Protein AF-0000000084684008 (afdb_homodimer)

Secondary structure (DSSP, 8-state):
-EEEEEE--B----TTT-----HHHHHHHHHHHHHHHHHTT-SEEEE---SSTTB--S-HHHHHHHHHTT-SSPEEEES-EETTTS-HHHHHHHHHHHHHHTTT-BEEEEE----TTHHHHTT--GGGHHHHHHHHHHHHHHHHH-SSEEE--SSS--EEEE--SSPPGGG-PPEEEEEESS-HHHHHHHHHHT-EEEE--SSS-HHHHHHHHHHHHHHHHHTTSS-GGGS-EEEEEEEEE-SSHHHHHHHHHHHHHT-TTTTTSS-HHHHHHHSS-EEE-HHHHHHHHHHHHHHH-S-SEEEEE-S-TT--HHHHHHHHHHIIIIIHHHHHHHHHTT--TTSPPPP-HHHHHHHHHHHH-/-EEEEEE--B----TTT-----HHHHHHHHHHHHHHHHHTT-SEEEE---SSTTB--S-HHHHHHHHHTT-SSPEEEES-EETTTS-HHHHHHHHHHHHHHTTT-BEEEEE----TTHHHHTT--GGGHHHHHHHHHHHHHHHHH-SSEEE--SSS--EEEE--SSPPGGG-PPEEEEEESS-HHHHHHHHHHT-EEEE--SSS-HHHHHHHHHHHHHHHHHTTSS-GGGS-EEEEEEEEE-SSHHHHHHHHHHHHHT-TTTTTSS-HHHHHHHSS-EEE-HHHHHHHHHHHHHHH-S-SEEEEE-S-TT--HHHHHHHHHHIIIIIHHHHHHHHHTT--TTSPPPP-HHHHHHHHHHHH-

InterPro domains:
  IPR011251 Luciferase-like domain [PF00296] (1-294)
  IPR023934 Luciferase-like monooxygenase, FMN-dependent, putative [TIGR04036] (1-354)
  IPR036661 Luciferase-like domain superfamily [G3DSA:3.20.20.30] (1-342)
  IPR036661 Luciferase-like domain superfamily [SSF51679] (1-333)
  IPR050766 Bacterial Luciferase Oxidoreductase [PTHR30137] (1-335)

Solvent-accessible surface area (backbone atoms only — not comparable to full-atom values): 36711 Å² total; per-residue (Å²): 108,39,41,29,38,38,40,65,45,66,61,42,50,19,72,89,77,65,51,57,66,51,70,62,56,48,55,54,42,53,52,50,49,46,54,48,37,44,74,37,67,35,40,34,37,21,41,12,56,34,74,38,75,59,24,45,28,46,36,51,54,28,56,48,18,23,47,36,62,72,52,89,75,46,28,41,38,31,57,27,42,44,44,46,65,48,57,38,69,55,53,44,17,38,51,18,47,41,20,52,73,40,72,38,40,35,39,40,17,36,23,61,72,82,62,66,72,58,25,43,57,58,64,37,57,67,94,41,36,68,61,35,37,54,54,34,46,56,49,31,54,44,51,48,73,38,70,66,37,70,46,80,69,89,87,53,61,46,34,74,74,38,34,60,17,34,61,27,55,96,71,43,55,65,54,49,29,33,46,40,85,79,51,62,68,52,35,47,51,19,13,68,73,58,40,24,36,27,34,54,49,51,80,49,38,67,68,57,52,24,53,53,49,52,50,25,19,53,43,18,27,71,64,67,72,45,54,47,67,48,44,48,33,30,38,35,30,29,54,44,64,27,84,51,36,68,57,18,42,62,65,44,44,60,30,50,54,64,13,89,89,48,37,80,58,73,51,72,70,57,43,36,70,47,20,53,36,36,66,16,22,54,67,55,46,42,52,53,59,58,50,46,40,78,57,60,40,83,59,17,35,41,31,32,39,59,72,56,46,24,57,53,64,70,58,36,54,51,43,45,49,47,40,33,70,63,25,46,61,53,48,57,53,56,62,55,57,86,51,59,84,72,44,61,70,56,86,42,53,68,59,50,48,54,54,53,57,58,67,78,100,110,39,41,28,38,38,42,63,47,66,61,43,50,18,73,91,78,64,52,57,66,51,68,62,57,49,54,54,42,53,52,51,49,46,52,47,37,44,75,36,68,34,39,34,36,19,43,12,56,34,75,38,75,57,23,47,28,45,36,52,54,28,55,48,19,24,47,34,61,71,51,91,74,45,29,40,38,32,57,25,42,45,45,46,64,48,57,38,69,54,52,45,17,38,52,19,48,42,20,51,72,38,72,39,39,36,38,40,18,35,23,60,73,83,62,68,71,58,25,43,57,58,63,38,58,67,94,40,37,67,61,36,36,53,54,34,48,56,49,31,54,43,51,49,73,38,69,66,38,71,46,79,68,89,89,55,61,47,35,74,72,38,36,60,18,33,61,27,55,96,72,42,55,66,53,49,29,34,45,43,85,80,52,61,68,51,36,47,50,16,14,66,73,58,38,24,37,29,34,55,48,52,81,50,37,65,68,58,52,24,52,53,49,51,51,25,19,52,42,17,27,71,63,65,71,46,54,48,68,47,44,49,33,30,36,35,29,29,54,45,65,28,86,50,36,68,55,19,42,63,65,44,43,60,29,51,53,62,13,90,89,49,37,83,58,70,50,71,69,56,43,37,71,47,20,52,36,37,65,16,20,53,67,55,45,43,55,54,59,58,50,48,40,76,58,61,42,83,58,16,34,43,32,33,41,59,74,58,45,23,57,52,64,69,58,37,53,51,43,45,49,47,40,31,71,64,27,46,60,52,46,56,54,56,63,55,56,87,51,59,86,73,45,60,70,55,87,44,52,67,58,49,48,54,53,51,56,57,69,77,101

Sequence (722 aa):
MQFGIFTVGDVTPDPTTGRTPTERERIKAMVAIALKAEEVGLDVFATGEHHNPPFVPSSPTTMLGHIAARTENLILSTSTTLITTNDPVKIAEDYAMLQHLADGRVDLMMGRGNTGPVYPWFGQDIREGINLAIENYALLRRLWREDVVDWEGKFRTPLQGFTSTPRPMDGVPPFVWHGSIRSPEIAEQAAYYGDGFFHNHIFWPADHTKRMVEFYRKRFAHYGHGTPEQAIVGLGGQVFMRRNSQDAVREFRPYFDNAPVYGHGPSLEDFTEQTPLTVGSPQQVIERTLSFRDYAGDYQRQLFLMDHAGLPLKTVLEQLDMLGEEVVPVLRKEFANGRPANVPEAPTHASLKAAQEVTTVMQFGIFTVGDVTPDPTTGRTPTERERIKAMVAIALKAEEVGLDVFATGEHHNPPFVPSSPTTMLGHIAARTENLILSTSTTLITTNDPVKIAEDYAMLQHLADGRVDLMMGRGNTGPVYPWFGQDIREGINLAIENYALLRRLWREDVVDWEGKFRTPLQGFTSTPRPMDGVPPFVWHGSIRSPEIAEQAAYYGDGFFHNHIFWPADHTKRMVEFYRKRFAHYGHGTPEQAIVGLGGQVFMRRNSQDAVREFRPYFDNAPVYGHGPSLEDFTEQTPLTVGSPQQVIERTLSFRDYAGDYQRQLFLMDHAGLPLKTVLEQLDMLGEEVVPVLRKEFANGRPANVPEAPTHASLKAAQEVTTV

Organism: Streptomyces collinus (strain DSM 40733 / Tue 365) (NCBI:txid1214242)

Radius of gyration: 26.86 Å; Cα contacts (8 Å, |Δi|>4): 1524; chains: 2; bounding box: 64×77×62 Å

pLDDT: mean 96.57, std 5.01, range [54.78, 98.94]

Structure (mmCIF, N/CA/C/O backbone):
data_AF-0000000084684008-model_v1
#
loop_
_entity.id
_entity.type
_entity.pdbx_description
1 polymer Oxidoreductase
#
loop_
_atom_site.group_PDB
_atom_site.id
_atom_site.type_symbol
_atom_site.label_atom_id
_atom_site.label_alt_id
_atom_site.label_comp_id
_atom_site.label_asym_id
_atom_site.label_entity_id
_atom_site.label_seq_id
_atom_site.pdbx_PDB_ins_code
_atom_site.Cartn_x
_atom_site.Cartn_y
_atom_site.Cartn_z
_atom_site.occupancy
_atom_site.B_iso_or_equiv
_atom_site.auth_seq_id
_atom_site.auth_comp_id
_atom_site.auth_asym_id
_atom_site.auth_atom_id
_atom_site.pdbx_PDB_model_num
ATOM 1 N N . MET A 1 1 ? -9.695 -20.344 -18.406 1 95.81 1 MET A N 1
ATOM 2 C CA . MET A 1 1 ? -8.289 -20.312 -18 1 95.81 1 MET A CA 1
ATOM 3 C C . MET A 1 1 ? -7.77 -18.891 -17.953 1 95.81 1 MET A C 1
ATOM 5 O O . MET A 1 1 ? -8.094 -18.078 -18.828 1 95.81 1 MET A O 1
ATOM 9 N N . GLN A 1 2 ? -7.035 -18.547 -16.875 1 98.69 2 GLN A N 1
ATOM 10 C CA . GLN A 1 2 ? -6.309 -17.297 -16.75 1 98.69 2 GLN A CA 1
ATOM 11 C C . GLN A 1 2 ? -4.828 -17.469 -17.047 1 98.69 2 GLN A C 1
ATOM 13 O O . GLN A 1 2 ? -4.223 -18.469 -16.641 1 98.69 2 GLN A O 1
ATOM 18 N N . PHE A 1 3 ? -4.324 -16.578 -17.797 1 98.88 3 PHE A N 1
ATOM 19 C CA . PHE A 1 3 ? -2.9 -16.547 -18.109 1 98.88 3 PHE A CA 1
ATOM 20 C C . PHE A 1 3 ? -2.266 -15.25 -17.625 1 98.88 3 PHE A C 1
ATOM 22 O O . PHE A 1 3 ? -2.852 -14.18 -17.781 1 98.88 3 PHE A O 1
ATOM 29 N N . GLY A 1 4 ? -1.14 -15.359 -17.016 1 98.81 4 GLY A N 1
ATOM 30 C CA . GLY A 1 4 ? -0.506 -14.156 -16.5 1 98.81 4 GLY A CA 1
ATOM 31 C C . GLY A 1 4 ? 0.977 -14.328 -16.234 1 98.81 4 GLY A C 1
ATOM 32 O O . GLY A 1 4 ? 1.592 -15.281 -16.719 1 98.81 4 GLY A O 1
ATOM 33 N N . ILE A 1 5 ? 1.54 -13.352 -15.586 1 98.69 5 ILE A N 1
ATOM 34 C CA . ILE A 1 5 ? 2.959 -13.328 -15.25 1 98.69 5 ILE A CA 1
ATOM 35 C C . ILE A 1 5 ? 3.137 -13.031 -13.766 1 98.69 5 ILE A C 1
ATOM 37 O O . ILE A 1 5 ? 2.311 -12.344 -13.156 1 98.69 5 ILE A O 1
ATOM 41 N N . PHE A 1 6 ? 4.176 -13.602 -13.18 1 98.19 6 PHE A N 1
ATOM 42 C CA . PHE A 1 6 ? 4.562 -13.234 -11.82 1 98.19 6 PHE A CA 1
ATOM 43 C C . PHE A 1 6 ? 6.039 -12.867 -11.758 1 98.19 6 PHE A C 1
ATOM 45 O O . PHE A 1 6 ? 6.824 -13.273 -12.617 1 98.19 6 PHE A O 1
ATOM 52 N N . THR A 1 7 ? 6.371 -12.016 -10.867 1 97.69 7 THR A N 1
ATOM 53 C CA . THR A 1 7 ? 7.746 -11.586 -10.617 1 97.69 7 THR A CA 1
ATOM 54 C C . THR A 1 7 ? 8.133 -11.836 -9.164 1 97.69 7 THR A C 1
ATOM 56 O O . THR A 1 7 ? 7.289 -11.789 -8.273 1 97.69 7 THR A O 1
ATOM 59 N N . VAL A 1 8 ? 9.422 -12.086 -8.961 1 94.62 8 VAL A N 1
ATOM 60 C CA . VAL A 1 8 ? 9.945 -12.227 -7.609 1 94.62 8 VAL A CA 1
ATOM 61 C C . VAL A 1 8 ? 10.586 -10.914 -7.164 1 94.62 8 VAL A C 1
ATOM 63 O O . VAL A 1 8 ? 10.805 -10.695 -5.969 1 94.62 8 VAL A O 1
ATOM 66 N N . GLY A 1 9 ? 10.938 -10.078 -8.094 1 96.5 9 GLY A N 1
ATOM 67 C CA . GLY A 1 9 ? 11.383 -8.727 -7.816 1 96.5 9 GLY A CA 1
ATOM 68 C C . GLY A 1 9 ? 12.844 -8.648 -7.426 1 96.5 9 GLY A C 1
ATOM 69 O O . GLY A 1 9 ? 13.25 -7.766 -6.664 1 96.5 9 GLY A O 1
ATOM 70 N N . ASP A 1 10 ? 13.727 -9.539 -7.957 1 96 10 ASP A N 1
ATOM 71 C CA . ASP A 1 10 ? 15.148 -9.578 -7.625 1 96 10 ASP A CA 1
ATOM 72 C C . ASP A 1 10 ? 15.922 -8.523 -8.414 1 96 10 ASP A C 1
ATOM 74 O O . ASP A 1 10 ? 15.602 -8.25 -9.57 1 96 10 ASP A O 1
ATOM 78 N N . VAL A 1 11 ? 16.875 -7.98 -7.805 1 97.56 11 VAL A N 1
ATOM 79 C CA . VAL A 1 11 ? 17.906 -7.188 -8.461 1 97.56 11 VAL A CA 1
ATOM 80 C C . VAL A 1 11 ? 19.109 -8.07 -8.766 1 97.56 11 VAL A C 1
ATOM 82 O O . VAL A 1 11 ? 19.891 -8.391 -7.859 1 97.56 11 VAL A O 1
ATOM 85 N N . THR A 1 12 ? 19.234 -8.445 -10.008 1 96.94 12 THR A N 1
ATOM 86 C CA . THR A 1 12 ? 20.266 -9.383 -10.438 1 96.94 12 THR A CA 1
ATOM 87 C C . THR A 1 12 ? 21.109 -8.781 -11.555 1 96.94 12 THR A C 1
ATOM 89 O O . THR A 1 12 ? 20.578 -8.188 -12.5 1 96.94 12 THR A O 1
ATOM 92 N N . PRO A 1 13 ? 22.422 -8.914 -11.477 1 97.12 13 PRO A N 1
ATOM 93 C CA . PRO A 1 13 ? 23.266 -8.43 -12.555 1 97.12 13 PRO A CA 1
ATOM 94 C C . PRO A 1 13 ? 23.031 -9.164 -13.875 1 97.12 13 PRO A C 1
ATOM 96 O O . PRO A 1 13 ? 22.781 -10.375 -13.883 1 97.12 13 PRO A O 1
ATOM 99 N N . ASP A 1 14 ? 23 -8.406 -14.945 1 97.62 14 ASP A N 1
ATOM 100 C CA . ASP A 1 14 ? 23.031 -9 -16.281 1 97.62 14 ASP A CA 1
ATOM 101 C C . ASP A 1 14 ? 24.375 -9.656 -16.562 1 97.62 14 ASP A C 1
ATOM 103 O O . ASP A 1 14 ? 25.391 -8.977 -16.672 1 97.62 14 ASP A O 1
ATOM 107 N N . PRO A 1 15 ? 24.406 -10.938 -16.719 1 95.81 15 PRO A N 1
ATOM 108 C CA . PRO A 1 15 ? 25.688 -11.625 -16.875 1 95.81 15 PRO A CA 1
ATOM 109 C C . PRO A 1 15 ? 26.359 -11.336 -18.203 1 95.81 15 PRO A C 1
ATOM 111 O O . PRO A 1 15 ? 27.547 -11.617 -18.391 1 95.81 15 PRO A O 1
ATOM 114 N N . THR A 1 16 ? 25.641 -10.812 -19.156 1 97 16 THR A N 1
ATOM 115 C CA . THR A 1 16 ? 26.188 -10.57 -20.484 1 97 16 THR A CA 1
ATOM 116 C C . THR A 1 16 ? 26.859 -9.195 -20.547 1 97 16 THR A C 1
ATOM 118 O O . THR A 1 16 ? 27.719 -8.953 -21.391 1 97 16 THR A O 1
ATOM 121 N N . THR A 1 17 ? 26.453 -8.305 -19.688 1 97.38 17 THR A N 1
ATOM 122 C CA . THR A 1 17 ? 26.984 -6.945 -19.734 1 97.38 17 THR A CA 1
ATOM 123 C C . THR A 1 17 ? 27.688 -6.598 -18.438 1 97.38 17 THR A C 1
ATOM 125 O O . THR A 1 17 ? 28.453 -5.637 -18.375 1 97.38 17 THR A O 1
ATOM 128 N N . GLY A 1 18 ? 27.297 -7.293 -17.344 1 96.81 18 GLY A N 1
ATOM 129 C CA . GLY A 1 18 ? 27.828 -6.988 -16.031 1 96.81 18 GLY A CA 1
ATOM 130 C C . GLY A 1 18 ? 27.062 -5.898 -15.305 1 96.81 18 GLY A C 1
ATOM 131 O O . GLY A 1 18 ? 27.312 -5.621 -14.133 1 96.81 18 GLY A O 1
ATOM 132 N N . ARG A 1 19 ? 26.125 -5.352 -15.93 1 97.19 19 ARG A N 1
ATOM 133 C CA . ARG A 1 19 ? 25.375 -4.246 -15.344 1 97.19 19 ARG A CA 1
ATOM 134 C C . ARG A 1 19 ? 24.312 -4.758 -14.383 1 97.19 19 ARG A C 1
ATOM 136 O O . ARG A 1 19 ? 23.625 -5.73 -14.672 1 97.19 19 ARG A O 1
ATOM 143 N N . THR A 1 20 ? 24.219 -4.16 -13.219 1 97.69 20 THR A N 1
ATOM 144 C CA . THR A 1 20 ? 23.141 -4.402 -12.266 1 97.69 20 THR A CA 1
ATOM 145 C C . THR A 1 20 ? 22.156 -3.238 -12.266 1 97.69 20 THR A C 1
ATOM 147 O O . THR A 1 20 ? 22.547 -2.08 -12.117 1 97.69 20 THR A O 1
ATOM 150 N N . PRO A 1 21 ? 20.938 -3.486 -12.469 1 97.94 21 PRO A N 1
ATOM 151 C CA . PRO A 1 21 ? 19.984 -2.373 -12.375 1 97.94 21 PRO A CA 1
ATOM 152 C C . PRO A 1 21 ? 19.906 -1.793 -10.969 1 97.94 21 PRO A C 1
ATOM 154 O O . PRO A 1 21 ? 20.141 -2.502 -9.984 1 97.94 21 PRO A O 1
ATOM 157 N N . THR A 1 22 ? 19.578 -0.515 -10.852 1 98.19 22 THR A N 1
ATOM 158 C CA . THR A 1 22 ? 19.266 0.081 -9.555 1 98.19 22 THR A CA 1
ATOM 159 C C . THR A 1 22 ? 17.922 -0.416 -9.047 1 98.19 22 THR A C 1
ATOM 161 O O . THR A 1 22 ? 17.125 -0.972 -9.805 1 98.19 22 THR A O 1
ATOM 164 N N . GLU A 1 23 ? 17.703 -0.271 -7.773 1 98.5 23 GLU A N 1
ATOM 165 C CA . GLU A 1 23 ? 16.391 -0.601 -7.223 1 98.5 23 GLU A CA 1
ATOM 166 C C . GLU A 1 23 ? 15.281 0.178 -7.926 1 98.5 23 GLU A C 1
ATOM 168 O O . GLU A 1 23 ? 14.219 -0.371 -8.219 1 98.5 23 GLU A O 1
ATOM 173 N N . ARG A 1 24 ? 15.547 1.442 -8.188 1 98.56 24 ARG A N 1
ATOM 174 C CA . ARG A 1 24 ? 14.578 2.283 -8.875 1 98.56 24 ARG A CA 1
ATOM 175 C C . ARG A 1 24 ? 14.25 1.719 -10.258 1 98.56 24 ARG A C 1
ATOM 177 O O . ARG A 1 24 ? 13.078 1.598 -10.625 1 98.56 24 ARG A O 1
ATOM 184 N N . GLU A 1 25 ? 15.312 1.415 -11.023 1 98.62 25 GLU A N 1
ATOM 185 C CA . GLU A 1 25 ? 15.109 0.833 -12.352 1 98.62 25 GLU A CA 1
ATOM 186 C C . GLU A 1 25 ? 14.289 -0.448 -12.273 1 98.62 25 GLU A C 1
ATOM 188 O O . GLU A 1 25 ? 13.414 -0.685 -13.117 1 98.62 25 GLU A O 1
ATOM 193 N N . ARG A 1 26 ? 14.555 -1.271 -11.258 1 98.75 26 ARG A N 1
ATOM 194 C CA . ARG A 1 26 ? 13.859 -2.543 -11.117 1 98.75 26 ARG A CA 1
ATOM 195 C C . ARG A 1 26 ? 12.391 -2.328 -10.781 1 98.75 26 ARG A C 1
ATOM 197 O O . ARG A 1 26 ? 11.508 -2.982 -11.344 1 98.75 26 ARG A O 1
ATOM 204 N N . ILE A 1 27 ? 12.109 -1.406 -9.867 1 98.88 27 ILE A N 1
ATOM 205 C CA . ILE A 1 27 ? 10.742 -1.094 -9.477 1 98.88 27 ILE A CA 1
ATOM 206 C C . ILE A 1 27 ? 9.953 -0.589 -10.68 1 98.88 27 ILE A C 1
ATOM 208 O O . ILE A 1 27 ? 8.844 -1.058 -10.953 1 98.88 27 ILE A O 1
ATOM 212 N N . LYS A 1 28 ? 10.531 0.32 -11.438 1 98.81 28 LYS A N 1
ATOM 213 C CA . LYS A 1 28 ? 9.875 0.858 -12.625 1 98.81 28 LYS A CA 1
ATOM 214 C C . LYS A 1 28 ? 9.688 -0.223 -13.688 1 98.81 28 LYS A C 1
ATOM 216 O O . LYS A 1 28 ? 8.695 -0.217 -14.414 1 98.81 28 LYS A O 1
ATOM 221 N N . ALA A 1 29 ? 10.625 -1.104 -13.773 1 98.88 29 ALA A N 1
ATOM 222 C CA . ALA A 1 29 ? 10.516 -2.223 -14.711 1 98.88 29 ALA A CA 1
ATOM 223 C C . ALA A 1 29 ? 9.336 -3.117 -14.359 1 98.88 29 ALA A C 1
ATOM 225 O O . ALA A 1 29 ? 8.609 -3.57 -15.242 1 98.88 29 ALA A O 1
ATOM 226 N N . MET A 1 30 ? 9.148 -3.389 -13.094 1 98.88 30 MET A N 1
ATOM 227 C CA . MET A 1 30 ? 8.023 -4.223 -12.664 1 98.88 30 MET A CA 1
ATOM 228 C C . MET A 1 30 ? 6.695 -3.582 -13.047 1 98.88 30 MET A C 1
ATOM 230 O O . MET A 1 30 ? 5.773 -4.273 -13.492 1 98.88 30 MET A O 1
ATOM 234 N N . VAL A 1 31 ? 6.594 -2.275 -12.891 1 98.94 31 VAL A N 1
ATOM 235 C CA . VAL A 1 31 ? 5.391 -1.559 -13.297 1 98.94 31 VAL A CA 1
ATOM 236 C C . VAL A 1 31 ? 5.195 -1.691 -14.805 1 98.94 31 VAL A C 1
ATOM 238 O O . VAL A 1 31 ? 4.098 -2.004 -15.273 1 98.94 31 VAL A O 1
ATOM 241 N N . ALA A 1 32 ? 6.258 -1.492 -15.562 1 98.94 32 ALA A N 1
ATOM 242 C CA . ALA A 1 32 ? 6.195 -1.595 -17.016 1 98.94 32 ALA A CA 1
ATOM 243 C C . ALA A 1 32 ? 5.75 -2.986 -17.453 1 98.94 32 ALA A C 1
ATOM 245 O O . ALA A 1 32 ? 4.98 -3.129 -18.406 1 98.94 32 ALA A O 1
ATOM 246 N N . ILE A 1 33 ? 6.215 -3.963 -16.766 1 98.94 33 ILE A N 1
ATOM 247 C CA . ILE A 1 33 ? 5.883 -5.352 -17.062 1 98.94 33 ILE A CA 1
ATOM 248 C C . ILE A 1 33 ? 4.395 -5.586 -16.828 1 98.94 33 ILE A C 1
ATOM 250 O O . ILE A 1 33 ? 3.723 -6.211 -17.656 1 98.94 33 ILE A O 1
ATOM 254 N N . ALA A 1 34 ? 3.861 -5.09 -15.75 1 98.94 34 ALA A N 1
ATOM 255 C CA . ALA A 1 34 ? 2.436 -5.219 -15.469 1 98.94 34 ALA A CA 1
ATOM 256 C C . ALA A 1 34 ? 1.598 -4.551 -16.547 1 98.94 34 ALA A C 1
ATOM 258 O O . ALA A 1 34 ? 0.619 -5.125 -17.031 1 98.94 34 ALA A O 1
ATOM 259 N N . LEU A 1 35 ? 1.961 -3.318 -16.953 1 98.94 35 LEU A N 1
ATOM 260 C CA . LEU A 1 35 ? 1.226 -2.588 -17.969 1 98.94 35 LEU A CA 1
ATOM 261 C C . LEU A 1 35 ? 1.284 -3.32 -19.312 1 98.94 35 LEU A C 1
ATOM 263 O O . LEU A 1 35 ? 0.281 -3.398 -20.031 1 98.94 35 LEU A O 1
ATOM 267 N N . LYS A 1 36 ? 2.453 -3.893 -19.609 1 98.94 36 LYS A N 1
ATOM 268 C CA . LYS A 1 36 ? 2.611 -4.656 -20.844 1 98.94 36 LYS A CA 1
ATOM 269 C C . LYS A 1 36 ? 1.762 -5.926 -20.812 1 98.94 36 LYS A C 1
ATOM 271 O O . LYS A 1 36 ? 1.223 -6.34 -21.844 1 98.94 36 LYS A O 1
ATOM 276 N N . ALA A 1 37 ? 1.694 -6.562 -19.656 1 98.94 37 ALA A N 1
ATOM 277 C CA . ALA A 1 37 ? 0.866 -7.758 -19.516 1 98.94 37 ALA A CA 1
ATOM 278 C C . ALA A 1 37 ? -0.576 -7.477 -19.938 1 98.94 37 ALA A C 1
ATOM 280 O O . ALA A 1 37 ? -1.177 -8.25 -20.688 1 98.94 37 ALA A O 1
ATOM 281 N N . GLU A 1 38 ? -1.123 -6.375 -19.453 1 98.88 38 GLU A N 1
ATOM 282 C CA . GLU A 1 38 ? -2.479 -6.027 -19.859 1 98.88 38 GLU A CA 1
ATOM 283 C C . GLU A 1 38 ? -2.535 -5.711 -21.359 1 98.88 38 GLU A C 1
ATOM 285 O O . GLU A 1 38 ? -3.455 -6.145 -22.047 1 98.88 38 GLU A O 1
ATOM 290 N N . GLU A 1 39 ? -1.582 -4.949 -21.828 1 98.81 39 GLU A N 1
ATOM 291 C CA . GLU A 1 39 ? -1.542 -4.52 -23.234 1 98.81 39 GLU A CA 1
ATOM 292 C C . GLU A 1 39 ? -1.605 -5.715 -24.172 1 98.81 39 GLU A C 1
ATOM 294 O O . GLU A 1 39 ? -2.289 -5.664 -25.203 1 98.81 39 GLU A O 1
ATOM 299 N N . VAL A 1 40 ? -0.948 -6.84 -23.781 1 98.81 40 VAL A N 1
ATOM 300 C CA . VAL A 1 40 ? -0.824 -7.953 -24.719 1 98.81 40 VAL A CA 1
ATOM 301 C C . VAL A 1 40 ? -1.898 -9 -24.422 1 98.81 40 VAL A C 1
ATOM 303 O O . VAL A 1 40 ? -1.843 -10.117 -24.938 1 98.81 40 VAL A O 1
ATOM 306 N N . GLY A 1 41 ? -2.762 -8.688 -23.5 1 98.62 41 GLY A N 1
ATOM 307 C CA . GLY A 1 41 ? -3.963 -9.492 -23.344 1 98.62 41 GLY A CA 1
ATOM 308 C C . GLY A 1 41 ? -3.836 -10.555 -22.266 1 98.62 41 GLY A C 1
ATOM 309 O O . GLY A 1 41 ? -4.602 -11.523 -22.25 1 98.62 41 GLY A O 1
ATOM 310 N N . LEU A 1 42 ? -2.873 -10.422 -21.375 1 98.88 42 LEU A N 1
ATOM 311 C CA . LEU A 1 42 ? -2.801 -11.328 -20.234 1 98.88 42 LEU A CA 1
ATOM 312 C C . LEU A 1 42 ? -3.83 -10.953 -19.172 1 98.88 42 LEU A C 1
ATOM 314 O O . LEU A 1 42 ? -4.363 -9.836 -19.188 1 98.88 42 LEU A O 1
ATOM 318 N N . ASP A 1 43 ? -4.102 -11.883 -18.25 1 98.81 43 ASP A N 1
ATOM 319 C CA . ASP A 1 43 ? -5.207 -11.734 -17.312 1 98.81 43 ASP A CA 1
ATOM 320 C C . ASP A 1 43 ? -4.703 -11.328 -15.938 1 98.81 43 ASP A C 1
ATOM 322 O O . ASP A 1 43 ? -5.438 -10.719 -15.148 1 98.81 43 ASP A O 1
ATOM 326 N N . VAL A 1 44 ? -3.438 -11.68 -15.617 1 98.94 44 VAL A N 1
ATOM 327 C CA . VAL A 1 44 ? -3 -11.578 -14.227 1 98.94 44 VAL A CA 1
ATOM 328 C C . VAL A 1 44 ? -1.566 -11.055 -14.172 1 98.94 44 VAL A C 1
ATOM 330 O O . VAL A 1 44 ? -0.723 -11.453 -14.984 1 98.94 44 VAL A O 1
ATOM 333 N N . PHE A 1 45 ? -1.307 -10.164 -13.375 1 98.94 45 PHE A N 1
ATOM 334 C CA . PHE A 1 45 ? 0.027 -9.797 -12.914 1 98.94 45 PHE A CA 1
ATOM 335 C C . PHE A 1 45 ? 0.169 -10.039 -11.414 1 98.94 45 PHE A C 1
ATOM 337 O O . PHE A 1 45 ? -0.661 -9.578 -10.625 1 98.94 45 PHE A O 1
ATOM 344 N N . ALA A 1 46 ? 1.265 -10.758 -11 1 98.88 46 ALA A N 1
ATOM 345 C CA . ALA A 1 46 ? 1.486 -11.078 -9.594 1 98.88 46 ALA A CA 1
ATOM 346 C C . ALA A 1 46 ? 2.889 -10.672 -9.148 1 98.88 46 ALA A C 1
ATOM 348 O O . ALA A 1 46 ? 3.877 -11.023 -9.805 1 98.88 46 ALA A O 1
ATOM 349 N N . THR A 1 47 ? 2.984 -9.922 -8.062 1 98.62 47 THR A N 1
ATOM 350 C CA . THR A 1 47 ? 4.277 -9.523 -7.52 1 98.62 47 THR A CA 1
ATOM 351 C C . THR A 1 47 ? 4.613 -10.328 -6.27 1 98.62 47 THR A C 1
ATOM 353 O O . THR A 1 47 ? 3.727 -10.656 -5.48 1 98.62 47 THR A O 1
ATOM 356 N N . GLY A 1 48 ? 5.898 -10.617 -6.102 1 96.69 48 GLY A N 1
ATOM 357 C CA . GLY A 1 48 ? 6.352 -11.281 -4.887 1 96.69 48 GLY A CA 1
ATOM 358 C C . GLY A 1 48 ? 6.473 -10.336 -3.703 1 96.69 48 GLY A C 1
ATOM 359 O O . GLY A 1 48 ? 6.07 -9.172 -3.787 1 96.69 48 GLY A O 1
ATOM 360 N N . GLU A 1 49 ? 6.922 -10.859 -2.607 1 97.81 49 GLU A N 1
ATOM 361 C CA . GLU A 1 49 ? 7.219 -10.117 -1.389 1 97.81 49 GLU A CA 1
ATOM 362 C C . GLU A 1 49 ? 8.508 -10.609 -0.741 1 97.81 49 GLU A C 1
ATOM 364 O O . GLU A 1 49 ? 8.664 -11.805 -0.474 1 97.81 49 GLU A O 1
ATOM 369 N N . HIS A 1 50 ? 9.438 -9.711 -0.58 1 96.88 50 HIS A N 1
ATOM 370 C CA . HIS A 1 50 ? 10.703 -9.938 0.104 1 96.88 50 HIS A CA 1
ATOM 371 C C . HIS A 1 50 ? 11.07 -8.758 0.998 1 96.88 50 HIS A C 1
ATOM 373 O O . HIS A 1 50 ? 10.664 -7.625 0.731 1 96.88 50 HIS A O 1
ATOM 379 N N . HIS A 1 51 ? 11.836 -9.062 2.066 1 97.19 51 HIS A N 1
ATOM 380 C CA . HIS A 1 51 ? 12.203 -8.016 3.01 1 97.19 51 HIS A CA 1
ATOM 381 C C . HIS A 1 51 ? 13.719 -7.949 3.197 1 97.19 51 HIS A C 1
ATOM 383 O O . HIS A 1 51 ? 14.195 -7.57 4.27 1 97.19 51 HIS A O 1
ATOM 389 N N . ASN A 1 52 ? 14.445 -8.43 2.213 1 95.81 52 ASN A N 1
ATOM 390 C CA . ASN A 1 52 ? 15.906 -8.406 2.207 1 95.81 52 ASN A CA 1
ATOM 391 C C . ASN A 1 52 ? 16.453 -8.297 0.787 1 95.81 52 ASN A C 1
ATOM 393 O O . ASN A 1 52 ? 15.82 -8.758 -0.165 1 95.81 52 ASN A O 1
ATOM 397 N N . PRO A 1 53 ? 17.625 -7.668 0.722 1 94.75 53 PRO A N 1
ATOM 398 C CA . PRO A 1 53 ? 18.312 -7.723 -0.575 1 94.75 53 PRO A CA 1
ATOM 399 C C . PRO A 1 53 ? 18.594 -9.148 -1.034 1 94.75 53 PRO A C 1
ATOM 401 O O . PRO A 1 53 ? 18.719 -10.055 -0.205 1 94.75 53 PRO A O 1
ATOM 404 N N . PRO A 1 54 ? 18.625 -9.398 -2.33 1 95.75 54 PRO A N 1
ATOM 405 C CA . PRO A 1 54 ? 18.578 -8.398 -3.398 1 95.75 54 PRO A CA 1
ATOM 406 C C . PRO A 1 54 ? 17.188 -8.242 -3.998 1 95.75 54 PRO A C 1
ATOM 408 O O . PRO A 1 54 ? 17.031 -8.234 -5.223 1 95.75 54 PRO A O 1
ATOM 411 N N . PHE A 1 55 ? 16.172 -8.133 -3.242 1 96.88 55 PHE A N 1
ATOM 412 C CA . PHE A 1 55 ? 14.805 -8.008 -3.721 1 96.88 55 PHE A CA 1
ATOM 413 C C . PHE A 1 55 ? 14.234 -6.637 -3.383 1 96.88 55 PHE A C 1
ATOM 415 O O . PHE A 1 55 ? 14.617 -6.031 -2.379 1 96.88 55 PHE A O 1
ATOM 422 N N . VAL A 1 56 ? 13.195 -6.18 -4.188 1 97.94 56 VAL A N 1
ATOM 423 C CA . VAL A 1 56 ? 12.711 -4.82 -3.969 1 97.94 56 VAL A CA 1
ATOM 424 C C . VAL A 1 56 ? 11.242 -4.855 -3.533 1 97.94 56 VAL A C 1
ATOM 426 O O . VAL A 1 56 ? 10.719 -3.863 -3.025 1 97.94 56 VAL A O 1
ATOM 429 N N . PRO A 1 57 ? 10.492 -5.949 -3.748 1 97.75 57 PRO A N 1
ATOM 430 C CA . PRO A 1 57 ? 9.047 -5.852 -3.516 1 97.75 57 PRO A CA 1
ATOM 431 C C . PRO A 1 57 ? 8.664 -6.148 -2.066 1 97.75 57 PRO A C 1
ATOM 433 O O . PRO A 1 57 ? 7.953 -7.121 -1.798 1 97.75 57 PRO A O 1
ATOM 436 N N . SER A 1 58 ? 8.93 -5.246 -1.13 1 97.81 58 SER A N 1
ATOM 437 C CA . SER A 1 58 ? 8.609 -5.398 0.286 1 97.81 58 SER A CA 1
ATOM 438 C C . SER A 1 58 ? 7.242 -4.82 0.613 1 97.81 58 SER A C 1
ATOM 440 O O . SER A 1 58 ? 6.762 -4.941 1.743 1 97.81 58 SER A O 1
ATOM 442 N N . SER A 1 59 ? 6.609 -4.145 -0.363 1 98.44 59 SER A N 1
ATOM 443 C CA . SER A 1 59 ? 5.32 -3.479 -0.192 1 98.44 59 SER A CA 1
ATOM 444 C C . SER A 1 59 ? 4.387 -3.768 -1.363 1 98.44 59 SER A C 1
ATOM 446 O O . SER A 1 59 ? 4.066 -2.871 -2.145 1 98.44 59 SER A O 1
ATOM 448 N N . PRO A 1 60 ? 3.855 -4.934 -1.421 1 98.62 60 PRO A N 1
ATOM 449 C CA . PRO A 1 60 ? 3.104 -5.348 -2.607 1 98.62 60 PRO A CA 1
ATOM 450 C C . PRO A 1 60 ? 1.883 -4.469 -2.867 1 98.62 60 PRO A C 1
ATOM 452 O O . PRO A 1 60 ? 1.631 -4.078 -4.012 1 98.62 60 PRO A O 1
ATOM 455 N N . THR A 1 61 ? 1.122 -4.098 -1.839 1 98.81 61 THR A N 1
ATOM 456 C CA . THR A 1 61 ? -0.132 -3.391 -2.078 1 98.81 61 THR A CA 1
ATOM 457 C C . THR A 1 61 ? 0.132 -1.957 -2.529 1 98.81 61 THR A C 1
ATOM 459 O O . THR A 1 61 ? -0.64 -1.394 -3.307 1 98.81 61 THR A O 1
ATOM 462 N N . THR A 1 62 ? 1.273 -1.346 -2.066 1 98.94 62 THR A N 1
ATOM 463 C CA . THR A 1 62 ? 1.647 -0.021 -2.547 1 98.94 62 THR A CA 1
ATOM 464 C C . THR A 1 62 ? 1.884 -0.04 -4.055 1 98.94 62 THR A C 1
ATOM 466 O O . THR A 1 62 ? 1.338 0.79 -4.785 1 98.94 62 THR A O 1
ATOM 469 N N . MET A 1 63 ? 2.613 -1.009 -4.531 1 98.94 63 MET A N 1
ATOM 470 C CA . MET A 1 63 ? 2.891 -1.136 -5.961 1 98.94 63 MET A CA 1
ATOM 471 C C . MET A 1 63 ? 1.627 -1.503 -6.73 1 98.94 63 MET A C 1
ATOM 473 O O . MET A 1 63 ? 1.349 -0.928 -7.785 1 98.94 63 MET A O 1
ATOM 477 N N . LEU A 1 64 ? 0.876 -2.447 -6.195 1 98.94 64 LEU A N 1
ATOM 478 C CA . LEU A 1 64 ? -0.326 -2.898 -6.891 1 98.94 64 LEU A CA 1
ATOM 479 C C . LEU A 1 64 ? -1.372 -1.788 -6.941 1 98.94 64 LEU A C 1
ATOM 481 O O . LEU A 1 64 ? -2.129 -1.688 -7.91 1 98.94 64 LEU A O 1
ATOM 485 N N . GLY A 1 65 ? -1.427 -0.947 -5.859 1 98.94 65 GLY A N 1
ATOM 486 C CA . GLY A 1 65 ? -2.27 0.235 -5.938 1 98.94 65 GLY A CA 1
ATOM 487 C C . GLY A 1 65 ? -1.917 1.145 -7.098 1 98.94 65 GLY A C 1
ATOM 488 O O . GLY A 1 65 ? -2.801 1.613 -7.816 1 98.94 65 GLY A O 1
ATOM 489 N N . HIS A 1 66 ? -0.629 1.348 -7.285 1 98.94 66 HIS A N 1
ATOM 490 C CA . HIS A 1 66 ? -0.128 2.15 -8.398 1 98.94 66 HIS A CA 1
ATOM 491 C C . HIS A 1 66 ? -0.528 1.547 -9.742 1 98.94 66 HIS A C 1
ATOM 493 O O . HIS A 1 66 ? -1.022 2.254 -10.617 1 98.94 66 HIS A O 1
ATOM 499 N N . ILE A 1 67 ? -0.407 0.239 -9.875 1 98.94 67 ILE A N 1
ATOM 500 C CA . ILE A 1 67 ? -0.716 -0.47 -11.109 1 98.94 67 ILE A CA 1
ATOM 501 C C . ILE A 1 67 ? -2.227 -0.473 -11.336 1 98.94 67 ILE A C 1
ATOM 503 O O . ILE A 1 67 ? -2.688 -0.354 -12.477 1 98.94 67 ILE A O 1
ATOM 507 N N . ALA A 1 68 ? -2.988 -0.613 -10.25 1 98.94 68 ALA A N 1
ATOM 508 C CA . ALA A 1 68 ? -4.445 -0.602 -10.336 1 98.94 68 ALA A CA 1
ATOM 509 C C . ALA A 1 68 ? -4.941 0.66 -11.039 1 98.94 68 ALA A C 1
ATOM 511 O O . ALA A 1 68 ? -5.895 0.609 -11.82 1 98.94 68 ALA A O 1
ATOM 512 N N . ALA A 1 69 ? -4.277 1.762 -10.758 1 98.88 69 ALA A N 1
ATOM 513 C CA . ALA A 1 69 ? -4.688 3.055 -11.297 1 98.88 69 ALA A CA 1
ATOM 514 C C . ALA A 1 69 ? -4.359 3.156 -12.789 1 98.88 69 ALA A C 1
ATOM 516 O O . ALA A 1 69 ? -4.895 4.02 -13.492 1 98.88 69 ALA A O 1
ATOM 517 N N . ARG A 1 70 ? -3.523 2.275 -13.305 1 98.81 70 ARG A N 1
ATOM 518 C CA . ARG A 1 70 ? -3.023 2.395 -14.672 1 98.81 70 ARG A CA 1
ATOM 519 C C . ARG A 1 70 ? -3.504 1.233 -15.531 1 98.81 70 ARG A C 1
ATOM 521 O O . ARG A 1 70 ? -3.074 1.085 -16.672 1 98.81 70 ARG A O 1
ATOM 528 N N . THR A 1 71 ? -4.328 0.352 -14.961 1 98.88 71 THR A N 1
ATOM 529 C CA . THR A 1 71 ? -4.875 -0.787 -15.688 1 98.88 71 THR A CA 1
ATOM 530 C C . THR A 1 71 ? -6.391 -0.857 -15.531 1 98.88 71 THR A C 1
ATOM 532 O O . THR A 1 71 ? -6.949 -0.252 -14.609 1 98.88 71 THR A O 1
ATOM 535 N N . GLU A 1 72 ? -7.035 -1.604 -16.391 1 98.38 72 GLU A N 1
ATOM 536 C CA . GLU A 1 72 ? -8.5 -1.646 -16.391 1 98.38 72 GLU A CA 1
ATOM 537 C C . GLU A 1 72 ? -9.008 -3.068 -16.188 1 98.38 72 GLU A C 1
ATOM 539 O O . GLU A 1 72 ? -10.086 -3.271 -15.633 1 98.38 72 GLU A O 1
ATOM 544 N N . ASN A 1 73 ? -8.219 -4.066 -16.641 1 98.31 73 ASN A N 1
ATOM 545 C CA . ASN A 1 73 ? -8.75 -5.422 -16.688 1 98.31 73 ASN A CA 1
ATOM 546 C C . ASN A 1 73 ? -7.855 -6.402 -15.93 1 98.31 73 ASN A C 1
ATOM 548 O O . ASN A 1 73 ? -8.297 -7.488 -15.555 1 98.31 73 ASN A O 1
ATOM 552 N N . LEU A 1 74 ? -6.66 -6.047 -15.758 1 98.88 74 LEU A N 1
ATOM 553 C CA . LEU A 1 74 ? -5.629 -6.922 -15.211 1 98.88 74 LEU A CA 1
ATOM 554 C C . LEU A 1 74 ? -5.949 -7.305 -13.773 1 98.88 74 LEU A C 1
ATOM 556 O O . LEU A 1 74 ? -6.203 -6.434 -12.938 1 98.88 74 LEU A O 1
ATOM 560 N N . ILE A 1 75 ? -6.07 -8.602 -13.469 1 98.94 75 ILE A N 1
ATOM 561 C CA . ILE A 1 75 ? -6.168 -9.055 -12.086 1 98.94 75 ILE A CA 1
ATOM 562 C C . ILE A 1 75 ? -4.84 -8.828 -11.375 1 98.94 75 ILE A C 1
ATOM 564 O O . ILE A 1 75 ? -3.785 -9.234 -11.867 1 98.94 75 ILE A O 1
ATOM 568 N N . LEU A 1 76 ? -4.891 -8.125 -10.328 1 98.94 76 LEU A N 1
ATOM 569 C CA . LEU A 1 76 ? -3.725 -7.809 -9.508 1 98.94 76 LEU A CA 1
ATOM 570 C C . LEU A 1 76 ? -3.57 -8.812 -8.375 1 98.94 76 LEU A C 1
ATOM 572 O O . LEU A 1 76 ? -4.457 -8.945 -7.523 1 98.94 76 LEU A O 1
ATOM 576 N N . SER A 1 77 ? -2.426 -9.523 -8.344 1 98.88 77 SER A N 1
ATOM 577 C CA . SER A 1 77 ? -2.219 -10.633 -7.422 1 98.88 77 SER A CA 1
ATOM 578 C C . SER A 1 77 ? -0.828 -10.586 -6.797 1 98.88 77 SER A C 1
ATOM 580 O O . SER A 1 77 ? -0.107 -9.594 -6.957 1 98.88 77 SER A O 1
ATOM 582 N N . THR A 1 78 ? -0.548 -11.547 -5.934 1 98.69 78 THR A N 1
ATOM 583 C CA . THR A 1 78 ? 0.777 -11.719 -5.348 1 98.69 78 THR A CA 1
ATOM 584 C C . THR A 1 78 ? 1.314 -13.117 -5.625 1 98.69 78 THR A C 1
ATOM 586 O O . THR A 1 78 ? 0.546 -14.039 -5.914 1 98.69 78 THR A O 1
ATOM 589 N N . SER A 1 79 ? 2.695 -13.211 -5.445 1 95.44 79 SER A N 1
ATOM 590 C CA . SER A 1 79 ? 3.361 -14.5 -5.641 1 95.44 79 SER A CA 1
ATOM 591 C C . SER A 1 79 ? 4.586 -14.625 -4.742 1 95.44 79 SER A C 1
ATOM 593 O O . SER A 1 79 ? 5.715 -14.711 -5.23 1 95.44 79 SER A O 1
ATOM 595 N N . THR A 1 80 ? 4.543 -14.336 -3.467 1 96.12 80 THR A N 1
ATOM 596 C CA . THR A 1 80 ? 3.377 -14.531 -2.611 1 96.12 80 THR A CA 1
ATOM 597 C C . THR A 1 80 ? 3.303 -13.453 -1.536 1 96.12 80 THR A C 1
ATOM 599 O O . THR A 1 80 ? 4.238 -12.672 -1.37 1 96.12 80 THR A O 1
ATOM 602 N N . THR A 1 81 ? 2.211 -13.281 -0.833 1 98.19 81 THR A N 1
ATOM 603 C CA . THR A 1 81 ? 2.055 -12.57 0.429 1 98.19 81 THR A CA 1
ATOM 604 C C . THR A 1 81 ? 2.549 -13.414 1.597 1 98.19 81 THR A C 1
ATOM 606 O O . THR A 1 81 ? 2.094 -14.547 1.786 1 98.19 81 THR A O 1
ATOM 609 N N . LEU A 1 82 ? 3.479 -12.922 2.383 1 97.75 82 LEU A N 1
ATOM 610 C CA . LEU A 1 82 ? 4.066 -13.672 3.486 1 97.75 82 LEU A CA 1
ATOM 611 C C . LEU A 1 82 ? 3.123 -13.703 4.684 1 97.75 82 LEU A C 1
ATOM 613 O O . LEU A 1 82 ? 3.158 -12.812 5.531 1 97.75 82 LEU A O 1
ATOM 617 N N . ILE A 1 83 ? 2.395 -14.766 4.805 1 98.19 83 ILE A N 1
ATOM 618 C CA . ILE A 1 83 ? 1.35 -14.922 5.812 1 98.19 83 ILE A CA 1
ATOM 619 C C . ILE A 1 83 ? 1.982 -15.188 7.176 1 98.19 83 ILE A C 1
ATOM 621 O O . ILE A 1 83 ? 1.317 -15.078 8.211 1 98.19 83 ILE A O 1
ATOM 625 N N . THR A 1 84 ? 3.314 -15.492 7.191 1 97.25 84 THR A N 1
ATOM 626 C CA . THR A 1 84 ? 3.967 -15.898 8.438 1 97.25 84 THR A CA 1
ATOM 627 C C . THR A 1 84 ? 4.543 -14.68 9.156 1 97.25 84 THR A C 1
ATOM 629 O O . THR A 1 84 ? 4.695 -14.695 10.383 1 97.25 84 THR A O 1
ATOM 632 N N . THR A 1 85 ? 4.84 -13.648 8.375 1 95.81 85 THR A N 1
ATOM 633 C CA . THR A 1 85 ? 5.543 -12.539 9.008 1 95.81 85 THR A CA 1
ATOM 634 C C . THR A 1 85 ? 4.695 -11.266 8.969 1 95.81 85 THR A C 1
ATOM 636 O O . THR A 1 85 ? 4.977 -10.305 9.695 1 95.81 85 THR A O 1
ATOM 639 N N . ASN A 1 86 ? 3.689 -11.227 8.18 1 97.25 86 ASN A N 1
ATOM 640 C CA . ASN A 1 86 ? 2.74 -10.117 8.188 1 97.25 86 ASN A CA 1
ATOM 641 C C . ASN A 1 86 ? 1.646 -10.328 9.234 1 97.25 86 ASN A C 1
ATOM 643 O O . ASN A 1 86 ? 1.252 -11.461 9.508 1 97.25 86 ASN A O 1
ATOM 647 N N . ASP A 1 87 ? 1.192 -9.227 9.805 1 97.38 87 ASP A N 1
ATOM 648 C CA . ASP A 1 87 ? 0.017 -9.281 10.672 1 97.38 87 ASP A CA 1
ATOM 649 C C . ASP A 1 87 ? -1.253 -9.516 9.859 1 97.38 87 ASP A C 1
ATOM 651 O O . ASP A 1 87 ? -1.565 -8.75 8.945 1 97.38 87 ASP A O 1
ATOM 655 N N . PRO A 1 88 ? -2.074 -10.555 10.211 1 98.56 88 PRO A N 1
ATOM 656 C CA . PRO A 1 88 ? -3.303 -10.828 9.469 1 98.56 88 PRO A CA 1
ATOM 657 C C . PRO A 1 88 ? -4.242 -9.625 9.414 1 98.56 88 PRO A C 1
ATOM 659 O O . PRO A 1 88 ? -4.969 -9.445 8.438 1 98.56 88 PRO A O 1
ATOM 662 N N . VAL A 1 89 ? -4.25 -8.812 10.469 1 98.62 89 VAL A N 1
ATOM 663 C CA . VAL A 1 89 ? -5.07 -7.605 10.484 1 98.62 89 VAL A CA 1
ATOM 664 C C . VAL A 1 89 ? -4.645 -6.672 9.352 1 98.62 89 VAL A C 1
ATOM 666 O O . VAL A 1 89 ? -5.484 -6.16 8.609 1 98.62 89 VAL A O 1
ATOM 669 N N . LYS A 1 90 ? -3.385 -6.523 9.18 1 98.56 90 LYS A N 1
ATOM 670 C CA . LYS A 1 90 ? -2.893 -5.629 8.133 1 98.56 90 LYS A CA 1
ATOM 671 C C . LYS A 1 90 ? -3.131 -6.219 6.75 1 98.56 90 LYS A C 1
ATOM 673 O O . LYS A 1 90 ? -3.463 -5.496 5.809 1 98.56 90 LYS A O 1
ATOM 678 N N . ILE A 1 91 ? -2.951 -7.508 6.633 1 98.81 91 ILE A N 1
ATOM 679 C CA . ILE A 1 91 ? -3.289 -8.133 5.355 1 98.81 91 ILE A CA 1
ATOM 680 C C . ILE A 1 91 ? -4.754 -7.852 5.02 1 98.81 91 ILE A C 1
ATOM 682 O O . ILE A 1 91 ? -5.07 -7.438 3.9 1 98.81 91 ILE A O 1
ATOM 686 N N . ALA A 1 92 ? -5.633 -8.055 5.996 1 98.88 92 ALA A N 1
ATOM 687 C CA . ALA A 1 92 ? -7.062 -7.84 5.777 1 98.88 92 ALA A CA 1
ATOM 688 C C . ALA A 1 92 ? -7.34 -6.41 5.328 1 98.88 92 ALA A C 1
ATOM 690 O O . ALA A 1 92 ? -8.039 -6.188 4.34 1 98.88 92 ALA A O 1
ATOM 691 N N . GLU A 1 93 ? -6.758 -5.473 5.988 1 98.81 93 GLU A N 1
ATOM 692 C CA . GLU A 1 93 ? -6.988 -4.055 5.727 1 98.81 93 GLU A CA 1
ATOM 693 C C . GLU A 1 93 ? -6.398 -3.643 4.379 1 98.81 93 GLU A C 1
ATOM 695 O O . GLU A 1 93 ? -7.074 -3.002 3.572 1 98.81 93 GLU A O 1
ATOM 700 N N . ASP A 1 94 ? -5.18 -4.031 4.133 1 98.88 94 ASP A N 1
ATOM 701 C CA . ASP A 1 94 ? -4.449 -3.578 2.951 1 98.88 94 ASP A CA 1
ATOM 702 C C . ASP A 1 94 ? -5.098 -4.105 1.672 1 98.88 94 ASP A C 1
ATOM 704 O O . ASP A 1 94 ? -5.277 -3.359 0.707 1 98.88 94 ASP A O 1
ATOM 708 N N . TYR A 1 95 ? -5.449 -5.324 1.7 1 98.94 95 TYR A N 1
ATOM 709 C CA . TYR A 1 95 ? -5.957 -5.91 0.464 1 98.94 95 TYR A CA 1
ATOM 710 C C . TYR A 1 95 ? -7.426 -5.566 0.259 1 98.94 95 TYR A C 1
ATOM 712 O O . TYR A 1 95 ? -7.906 -5.516 -0.876 1 98.94 95 TYR A O 1
ATOM 720 N N . ALA A 1 96 ? -8.195 -5.324 1.343 1 98.94 96 ALA A N 1
ATOM 721 C CA . ALA A 1 96 ? -9.539 -4.766 1.164 1 98.94 96 ALA A CA 1
ATOM 722 C C . ALA A 1 96 ? -9.469 -3.375 0.535 1 98.94 96 ALA A C 1
ATOM 724 O O . ALA A 1 96 ? -10.234 -3.062 -0.379 1 98.94 96 ALA A O 1
ATOM 725 N N . MET A 1 97 ? -8.555 -2.543 1.023 1 98.94 97 MET A N 1
ATOM 726 C CA . MET A 1 97 ? -8.344 -1.231 0.418 1 98.94 97 MET A CA 1
ATOM 727 C C . MET A 1 97 ? -7.996 -1.363 -1.061 1 98.94 97 MET A C 1
ATOM 729 O O . MET A 1 97 ? -8.586 -0.685 -1.905 1 98.94 97 MET A O 1
ATOM 733 N N . LEU A 1 98 ? -7.059 -2.221 -1.361 1 98.94 98 LEU A N 1
ATOM 734 C CA . LEU A 1 98 ? -6.652 -2.445 -2.744 1 98.94 98 LEU A CA 1
ATOM 735 C C . LEU A 1 98 ? -7.84 -2.904 -3.59 1 98.94 98 LEU A C 1
ATOM 737 O O . LEU A 1 98 ? -7.984 -2.484 -4.738 1 98.94 98 LEU A O 1
ATOM 741 N N . GLN A 1 99 ? -8.672 -3.768 -3.031 1 98.94 99 GLN A N 1
ATOM 742 C CA . GLN A 1 99 ? -9.844 -4.277 -3.73 1 98.94 99 GLN A CA 1
ATOM 743 C C . GLN A 1 99 ? -10.781 -3.143 -4.137 1 98.94 99 GLN A C 1
ATOM 745 O O . GLN A 1 99 ? -11.266 -3.107 -5.27 1 98.94 99 GLN A O 1
ATOM 750 N N . HIS A 1 100 ? -11.008 -2.244 -3.229 1 98.94 100 HIS A N 1
ATOM 751 C CA . HIS A 1 100 ? -11.859 -1.099 -3.535 1 98.94 100 HIS A CA 1
ATOM 752 C C . HIS A 1 100 ? -11.234 -0.223 -4.617 1 98.94 100 HIS A C 1
ATOM 754 O O . HIS A 1 100 ? -11.93 0.233 -5.527 1 98.94 100 HIS A O 1
ATOM 760 N N . LEU A 1 101 ? -9.938 0.019 -4.551 1 98.94 101 LEU A N 1
ATOM 761 C CA . LEU A 1 101 ? -9.242 0.879 -5.504 1 98.94 101 LEU A CA 1
ATOM 762 C C . LEU A 1 101 ? -9.219 0.246 -6.891 1 98.94 101 LEU A C 1
ATOM 764 O O . LEU A 1 101 ? -9.281 0.951 -7.898 1 98.94 101 LEU A O 1
ATOM 768 N N . ALA A 1 102 ? -9.164 -1.091 -6.922 1 98.88 102 ALA A N 1
ATOM 769 C CA . ALA A 1 102 ? -9.023 -1.83 -8.172 1 98.88 102 ALA A CA 1
ATOM 770 C C . ALA A 1 102 ? -10.375 -2.324 -8.672 1 98.88 102 ALA A C 1
ATOM 772 O O . ALA A 1 102 ? -10.445 -3.084 -9.648 1 98.88 102 ALA A O 1
ATOM 773 N N . ASP A 1 103 ? -11.469 -1.957 -7.996 1 98.62 103 ASP A N 1
ATOM 774 C CA . ASP A 1 103 ? -12.836 -2.303 -8.383 1 98.62 103 ASP A CA 1
ATOM 775 C C . ASP A 1 103 ? -13.016 -3.816 -8.453 1 98.62 103 ASP A C 1
ATOM 777 O O . ASP A 1 103 ? -13.578 -4.332 -9.43 1 98.62 103 ASP A O 1
ATOM 781 N N . GLY A 1 104 ? -12.383 -4.461 -7.535 1 98.75 104 GLY A N 1
ATOM 782 C CA . GLY A 1 104 ? -12.664 -5.875 -7.367 1 98.75 104 GLY A CA 1
ATOM 783 C C . GLY A 1 104 ? -11.617 -6.773 -8.008 1 98.75 104 GLY A C 1
ATOM 784 O O . GLY A 1 104 ? -11.562 -7.969 -7.719 1 98.75 104 GLY A O 1
ATOM 785 N N . ARG A 1 105 ? -10.727 -6.277 -8.836 1 98.69 105 ARG A N 1
ATOM 786 C CA . ARG A 1 105 ? -9.789 -7.09 -9.602 1 98.69 105 ARG A CA 1
ATOM 787 C C . ARG A 1 105 ? -8.57 -7.457 -8.766 1 98.69 105 ARG A C 1
ATOM 789 O O . ARG A 1 105 ? -7.43 -7.23 -9.18 1 98.69 105 ARG A O 1
ATOM 796 N N . VAL A 1 106 ? -8.797 -8.039 -7.582 1 98.88 106 VAL A N 1
ATOM 797 C CA . VAL A 1 106 ? -7.703 -8.359 -6.672 1 98.88 106 VAL A CA 1
ATOM 798 C C . VAL A 1 106 ? -7.879 -9.781 -6.133 1 98.88 106 VAL A C 1
ATOM 800 O O . VAL A 1 106 ? -8.977 -10.164 -5.727 1 98.88 106 VAL A O 1
ATOM 803 N N . ASP A 1 107 ? -6.883 -10.555 -6.211 1 98.81 107 ASP A N 1
ATOM 804 C CA . ASP A 1 107 ? -6.715 -11.742 -5.379 1 98.81 107 ASP A CA 1
ATOM 805 C C . ASP A 1 107 ? -5.301 -11.82 -4.809 1 98.81 107 ASP A C 1
ATOM 807 O O . ASP A 1 107 ? -4.512 -10.891 -4.969 1 98.81 107 ASP A O 1
ATOM 811 N N . LEU A 1 108 ? -5.066 -12.766 -3.971 1 98.19 108 LEU A N 1
ATOM 812 C CA . LEU A 1 108 ? -3.717 -12.875 -3.428 1 98.19 108 LEU A CA 1
ATOM 813 C C . LEU A 1 108 ? -3.35 -14.328 -3.168 1 98.19 108 LEU A C 1
ATOM 815 O O . LEU A 1 108 ? -4.23 -15.18 -3.041 1 98.19 108 LEU A O 1
ATOM 819 N N . MET A 1 109 ? -2.057 -14.594 -3.252 1 98.56 109 MET A N 1
ATOM 820 C CA . MET A 1 109 ? -1.473 -15.898 -2.955 1 98.56 109 MET A CA 1
ATOM 821 C C . MET A 1 109 ? -0.673 -15.859 -1.658 1 98.56 109 MET A C 1
ATOM 823 O O . MET A 1 109 ? 0.254 -15.055 -1.521 1 98.56 109 MET A O 1
ATOM 827 N N . MET A 1 110 ? -1.109 -16.672 -0.701 1 98.12 110 MET A N 1
ATOM 828 C CA . MET A 1 110 ? -0.371 -16.766 0.555 1 98.12 110 MET A CA 1
ATOM 829 C C . MET A 1 110 ? 0.831 -17.703 0.404 1 98.12 110 MET A C 1
ATOM 831 O O . MET A 1 110 ? 0.759 -18.703 -0.302 1 98.12 110 MET A O 1
ATOM 835 N N . GLY A 1 111 ? 1.856 -17.375 1.055 1 96.69 111 GLY A N 1
ATOM 836 C CA . GLY A 1 111 ? 3.043 -18.203 1.127 1 96.69 111 GLY A CA 1
ATOM 837 C C . GLY A 1 111 ? 3.799 -18.062 2.434 1 96.69 111 GLY A C 1
ATOM 838 O O . GLY A 1 111 ? 3.701 -17.031 3.1 1 96.69 111 GLY A O 1
ATOM 839 N N . ARG A 1 112 ? 4.535 -19.047 2.871 1 92.12 112 ARG A N 1
ATOM 840 C CA . ARG A 1 112 ? 5.258 -19.016 4.141 1 92.12 112 ARG A CA 1
ATOM 841 C C . ARG A 1 112 ? 6.551 -18.219 4.016 1 92.12 112 ARG A C 1
ATOM 843 O O . ARG A 1 112 ? 7.02 -17.625 4.992 1 92.12 112 ARG A O 1
ATOM 850 N N . GLY A 1 113 ? 7.059 -18.125 2.824 1 85.56 113 GLY A N 1
ATOM 851 C CA . GLY A 1 113 ? 8.406 -17.594 2.697 1 85.56 113 GLY A CA 1
ATOM 852 C C . GLY A 1 113 ? 9.477 -18.531 3.219 1 85.56 113 GLY A C 1
ATOM 853 O O . GLY A 1 113 ? 9.219 -19.328 4.125 1 85.56 113 GLY A O 1
ATOM 854 N N . ASN A 1 114 ? 10.719 -18.469 2.66 1 76.75 114 ASN A N 1
ATOM 855 C CA . ASN A 1 114 ? 11.727 -19.453 3.051 1 76.75 114 ASN A CA 1
ATOM 856 C C . ASN A 1 114 ? 13.047 -18.781 3.404 1 76.75 114 ASN A C 1
ATOM 858 O O . ASN A 1 114 ? 14.055 -19.469 3.6 1 76.75 114 ASN A O 1
ATOM 862 N N . THR A 1 115 ? 12.984 -17.531 3.459 1 86.19 115 THR A N 1
ATOM 863 C CA . THR A 1 115 ? 14.203 -16.828 3.861 1 86.19 115 THR A CA 1
ATOM 864 C C . THR A 1 115 ? 14.312 -16.766 5.383 1 86.19 115 THR A C 1
ATOM 866 O O . THR A 1 115 ? 13.547 -16.062 6.039 1 86.19 115 THR A O 1
ATOM 869 N N . GLY A 1 116 ? 15.289 -17.453 5.93 1 87.44 116 GLY A N 1
ATOM 870 C CA . GLY A 1 116 ? 15.414 -17.703 7.355 1 87.44 116 GLY A CA 1
ATOM 871 C C . GLY A 1 116 ? 15.453 -16.422 8.172 1 87.44 116 GLY A C 1
ATOM 872 O O . GLY A 1 116 ? 14.617 -16.219 9.055 1 87.44 116 GLY A O 1
ATOM 873 N N . PRO A 1 117 ? 16.266 -15.523 7.816 1 89.38 117 PRO A N 1
ATOM 874 C CA . PRO A 1 117 ? 16.469 -14.336 8.641 1 89.38 117 PRO A CA 1
ATOM 875 C C . PRO A 1 117 ? 15.234 -13.43 8.688 1 89.38 117 PRO A C 1
ATOM 877 O O . PRO A 1 117 ? 15.117 -12.578 9.57 1 89.38 117 PRO A O 1
ATOM 880 N N . VAL A 1 118 ? 14.336 -13.617 7.844 1 92.38 118 VAL A N 1
ATOM 881 C CA . VAL A 1 118 ? 13.172 -12.742 7.789 1 92.38 118 VAL A CA 1
ATOM 882 C C . VAL A 1 118 ? 12.281 -13 9 1 92.38 118 VAL A C 1
ATOM 884 O O . VAL A 1 118 ? 11.664 -12.07 9.539 1 92.38 118 VAL A O 1
ATOM 887 N N . TYR A 1 119 ? 12.258 -14.211 9.5 1 95.31 119 TYR A N 1
ATOM 888 C CA . TYR A 1 119 ? 11.344 -14.578 10.578 1 95.31 119 TYR A CA 1
ATOM 889 C C . TYR A 1 119 ? 11.688 -13.828 11.859 1 95.31 119 TYR A C 1
ATOM 891 O O . TYR A 1 119 ? 10.875 -13.062 12.383 1 95.31 119 TYR A O 1
ATOM 899 N N . PRO A 1 120 ? 12.922 -13.883 12.297 1 95.06 120 PRO A N 1
ATOM 900 C CA . PRO A 1 120 ? 13.211 -13.195 13.555 1 95.06 120 PRO A CA 1
ATOM 901 C C . PRO A 1 120 ? 13.148 -11.672 13.422 1 95.06 120 PRO A C 1
ATOM 903 O O . PRO A 1 120 ? 12.844 -10.984 14.398 1 95.06 120 PRO A O 1
ATOM 906 N N . TRP A 1 121 ? 13.375 -11.117 12.273 1 95.38 121 TRP A N 1
ATOM 907 C CA . TRP A 1 121 ? 13.273 -9.672 12.086 1 95.38 121 TRP A CA 1
ATOM 908 C C . TRP A 1 121 ? 11.859 -9.188 12.383 1 95.38 121 TRP A C 1
ATOM 910 O O . TRP A 1 121 ? 11.664 -8.023 12.758 1 95.38 121 TRP A O 1
ATOM 920 N N . PHE A 1 122 ? 10.914 -10.086 12.211 1 95.44 122 PHE A N 1
ATOM 921 C CA . PHE A 1 122 ? 9.523 -9.734 12.477 1 95.44 122 PHE A CA 1
ATOM 922 C C . PHE A 1 122 ? 8.992 -10.484 13.688 1 95.44 122 PHE A C 1
ATOM 924 O O . PHE A 1 122 ? 7.777 -10.672 13.82 1 95.44 122 PHE A O 1
ATOM 931 N N . GLY A 1 123 ? 9.922 -11.023 14.469 1 94.56 123 GLY A N 1
ATOM 932 C CA . GLY A 1 123 ? 9.578 -11.586 15.766 1 94.56 123 GLY A CA 1
ATOM 933 C C . GLY A 1 123 ? 9.016 -12.992 15.68 1 94.56 123 GLY A C 1
ATOM 934 O O . GLY A 1 123 ? 8.289 -13.438 16.562 1 94.56 123 GLY A O 1
ATOM 935 N N . GLN A 1 124 ? 9.219 -13.648 14.617 1 96.88 124 GLN A N 1
ATOM 936 C CA . GLN A 1 124 ? 8.68 -14.992 14.422 1 96.88 124 GLN A CA 1
ATOM 937 C C . GLN A 1 124 ? 9.797 -16.031 14.406 1 96.88 124 GLN A C 1
ATOM 939 O O . GLN A 1 124 ? 10.977 -15.688 14.336 1 96.88 124 GLN A O 1
ATOM 944 N N . ASP A 1 125 ? 9.391 -17.266 14.578 1 96 125 ASP A N 1
ATOM 945 C CA . ASP A 1 125 ? 10.281 -18.422 14.547 1 96 125 ASP A CA 1
ATOM 946 C C . ASP A 1 125 ? 10.016 -19.281 13.312 1 96 125 ASP A C 1
ATOM 948 O O . ASP A 1 125 ? 8.922 -19.828 13.156 1 96 125 ASP A O 1
ATOM 952 N N . ILE A 1 126 ? 11.008 -19.438 12.492 1 95.12 126 ILE A N 1
ATOM 953 C CA . ILE A 1 126 ? 10.844 -20.156 11.242 1 95.12 126 ILE A CA 1
ATOM 954 C C . ILE A 1 126 ? 10.422 -21.609 11.523 1 95.12 126 ILE A C 1
ATOM 956 O O . ILE A 1 126 ? 9.75 -22.234 10.695 1 95.12 126 ILE A O 1
ATOM 960 N N . ARG A 1 127 ? 10.789 -22.203 12.812 1 95.88 127 ARG A N 1
ATOM 961 C CA . ARG A 1 127 ? 10.398 -23.562 13.188 1 95.88 127 ARG A CA 1
ATOM 962 C C . ARG A 1 127 ? 8.883 -23.672 13.32 1 95.88 127 ARG A C 1
ATOM 964 O O . ARG A 1 127 ? 8.328 -24.781 13.266 1 95.88 127 ARG A O 1
ATOM 971 N N . GLU A 1 128 ? 8.219 -22.484 13.359 1 96.81 128 GLU A N 1
ATOM 972 C CA . GLU A 1 128 ? 6.77 -22.438 13.508 1 96.81 128 GLU A CA 1
ATOM 973 C C . GLU A 1 128 ? 6.09 -22.062 12.195 1 96.81 128 GLU A C 1
ATOM 975 O O . GLU A 1 128 ? 4.934 -21.625 12.188 1 96.81 128 GLU A O 1
ATOM 980 N N . GLY A 1 129 ? 6.777 -22.188 11.086 1 96.12 129 GLY A N 1
ATOM 981 C CA . GLY A 1 129 ? 6.312 -21.688 9.805 1 96.12 129 GLY A CA 1
ATOM 982 C C . GLY A 1 129 ? 4.941 -22.203 9.422 1 96.12 129 GLY A C 1
ATOM 983 O O . GLY A 1 129 ? 4.055 -21.438 9.055 1 96.12 129 GLY A O 1
ATOM 984 N N . ILE A 1 130 ? 4.742 -23.5 9.508 1 96.56 130 ILE A N 1
ATOM 985 C CA . ILE A 1 130 ? 3.473 -24.125 9.133 1 96.56 130 ILE A CA 1
ATOM 986 C C . ILE A 1 130 ? 2.383 -23.703 10.117 1 96.56 130 ILE A C 1
ATOM 988 O O . ILE A 1 130 ? 1.293 -23.281 9.703 1 96.56 130 ILE A O 1
ATOM 992 N N . ASN A 1 131 ? 2.641 -23.719 11.445 1 97.75 131 ASN A N 1
ATOM 993 C CA . ASN A 1 131 ? 1.677 -23.297 12.461 1 97.75 131 ASN A CA 1
ATOM 994 C C . ASN A 1 131 ? 1.273 -21.844 12.281 1 97.75 131 ASN A C 1
ATOM 996 O O . ASN A 1 131 ? 0.099 -21.5 12.422 1 97.75 131 ASN A O 1
ATOM 1000 N N . LEU A 1 132 ? 2.271 -21.031 12.023 1 98 132 LEU A N 1
ATOM 1001 C CA . LEU A 1 132 ? 2.02 -19.625 11.742 1 98 132 LEU A CA 1
ATOM 1002 C C . LEU A 1 132 ? 1.073 -19.469 10.555 1 98 132 LEU A C 1
ATOM 1004 O O . LEU A 1 132 ? 0.11 -18.703 10.617 1 98 132 LEU A O 1
ATOM 1008 N N . ALA A 1 133 ? 1.38 -20.203 9.484 1 97.81 133 ALA A N 1
ATOM 1009 C CA . ALA A 1 133 ? 0.567 -20.125 8.273 1 97.81 133 ALA A CA 1
ATOM 1010 C C . ALA A 1 133 ? -0.879 -20.516 8.555 1 97.81 133 ALA A C 1
ATOM 1012 O O . ALA A 1 133 ? -1.812 -19.844 8.117 1 97.81 133 ALA A O 1
ATOM 1013 N N . ILE A 1 134 ? -1.074 -21.531 9.273 1 97.81 134 ILE A N 1
ATOM 1014 C CA . ILE A 1 134 ? -2.398 -22.078 9.555 1 97.81 134 ILE A CA 1
ATOM 1015 C C . ILE A 1 134 ? -3.176 -21.109 10.453 1 97.81 134 ILE A C 1
ATOM 1017 O O . ILE A 1 134 ? -4.293 -20.703 10.117 1 97.81 134 ILE A O 1
ATOM 1021 N N . GLU A 1 135 ? -2.617 -20.688 11.547 1 98.44 135 GLU A N 1
ATOM 1022 C CA . GLU A 1 135 ? -3.316 -19.844 12.516 1 98.44 135 GLU A CA 1
ATOM 1023 C C . GLU A 1 135 ? -3.58 -18.453 11.945 1 98.44 135 GLU A C 1
ATOM 1025 O O . GLU A 1 135 ? -4.68 -17.906 12.094 1 98.44 135 GLU A O 1
ATOM 1030 N N . ASN A 1 136 ? -2.566 -17.859 11.344 1 98.69 136 ASN A N 1
ATOM 1031 C CA . ASN A 1 136 ? -2.723 -16.516 10.797 1 98.69 136 ASN A CA 1
ATOM 1032 C C . ASN A 1 136 ? -3.793 -16.484 9.711 1 98.69 136 ASN A C 1
ATOM 1034 O O . ASN A 1 136 ? -4.574 -15.531 9.641 1 98.69 136 ASN A O 1
ATOM 1038 N N . TYR A 1 137 ? -3.807 -17.516 8.898 1 98.62 137 TYR A N 1
ATOM 1039 C CA . TYR A 1 137 ? -4.82 -17.516 7.852 1 98.62 137 TYR A CA 1
ATOM 1040 C C . TYR A 1 137 ? -6.211 -17.734 8.438 1 98.62 137 TYR A C 1
ATOM 1042 O O . TYR A 1 137 ? -7.188 -17.156 7.941 1 98.62 137 TYR A O 1
ATOM 1050 N N . ALA A 1 138 ? -6.328 -18.547 9.414 1 98.69 138 ALA A N 1
ATOM 1051 C CA . ALA A 1 138 ? -7.617 -18.703 10.086 1 98.69 138 ALA A CA 1
ATOM 1052 C C . ALA A 1 138 ? -8.156 -17.359 10.555 1 98.69 138 ALA A C 1
ATOM 1054 O O . ALA A 1 138 ? -9.336 -17.047 10.352 1 98.69 138 ALA A O 1
ATOM 1055 N N . LEU A 1 139 ? -7.332 -16.594 11.141 1 98.88 139 LEU A N 1
ATOM 1056 C CA . LEU A 1 139 ? -7.746 -15.258 11.578 1 98.88 139 LEU A CA 1
ATOM 1057 C C . LEU A 1 139 ? -8.102 -14.375 10.391 1 98.88 139 LEU A C 1
ATOM 1059 O O . LEU A 1 139 ? -9.125 -13.688 10.406 1 98.88 139 LEU A O 1
ATOM 1063 N N . LEU A 1 140 ? -7.277 -14.367 9.367 1 98.88 140 LE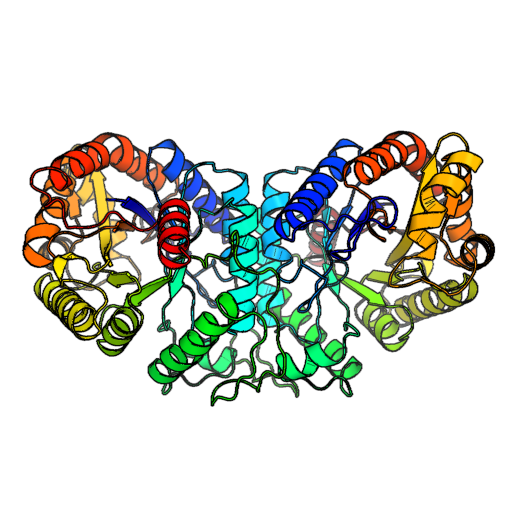U A N 1
ATOM 1064 C CA . LEU A 1 140 ? -7.531 -13.547 8.188 1 98.88 140 LEU A CA 1
ATOM 1065 C C . LEU A 1 140 ? -8.906 -13.844 7.605 1 98.88 140 LEU A C 1
ATOM 1067 O O . LEU A 1 140 ? -9.641 -12.922 7.234 1 98.88 140 LEU A O 1
ATOM 1071 N N . ARG A 1 141 ? -9.281 -15.07 7.508 1 98.56 141 ARG A N 1
ATOM 1072 C CA . ARG A 1 141 ? -10.578 -15.469 6.973 1 98.56 141 ARG A CA 1
ATOM 1073 C C . ARG A 1 141 ? -11.711 -14.859 7.781 1 98.56 141 ARG A C 1
ATOM 1075 O O . ARG A 1 141 ? -12.68 -14.336 7.215 1 98.56 141 ARG A O 1
ATOM 1082 N N . ARG A 1 142 ? -11.555 -14.914 9.086 1 98.75 142 ARG A N 1
ATOM 1083 C CA . ARG A 1 142 ? -12.586 -14.352 9.953 1 98.75 142 ARG A CA 1
ATOM 1084 C C . ARG A 1 142 ? -12.664 -12.836 9.805 1 98.75 142 ARG A C 1
ATOM 1086 O O . ARG A 1 142 ? -13.75 -12.266 9.773 1 98.75 142 ARG A O 1
ATOM 1093 N N . LEU A 1 143 ? -11.555 -12.219 9.711 1 98.88 143 LEU A N 1
ATOM 1094 C CA . LEU A 1 143 ? -11.492 -10.766 9.609 1 98.88 143 LEU A CA 1
ATOM 1095 C C . LEU A 1 143 ? -12.25 -10.273 8.383 1 98.88 143 LEU A C 1
ATOM 1097 O O . LEU A 1 143 ? -12.859 -9.203 8.414 1 98.88 143 LEU A O 1
ATOM 1101 N N . TRP A 1 144 ? -12.227 -11.031 7.301 1 98.75 144 TRP A N 1
ATOM 1102 C CA . TRP A 1 144 ? -12.867 -10.617 6.055 1 98.75 144 TRP A CA 1
ATOM 1103 C C . TRP A 1 144 ? -14.344 -10.992 6.043 1 98.75 144 TRP A C 1
ATOM 1105 O O . TRP A 1 144 ? -15.133 -10.406 5.305 1 98.75 144 TRP A O 1
ATOM 1115 N N . ARG A 1 145 ? -14.742 -11.914 6.84 1 98.12 145 ARG A N 1
ATOM 1116 C CA . ARG A 1 145 ? -16.078 -12.5 6.676 1 98.12 145 ARG A CA 1
ATOM 1117 C C . ARG A 1 145 ? -16.969 -12.156 7.855 1 98.12 145 ARG A C 1
ATOM 1119 O O . ARG A 1 145 ? -18.203 -12.258 7.762 1 98.12 145 ARG A O 1
ATOM 1126 N N . GLU A 1 146 ? -16.328 -11.844 9.016 1 98.44 146 GLU A N 1
ATOM 1127 C CA . GLU A 1 146 ? -17.078 -11.461 10.203 1 98.44 146 GLU A CA 1
ATOM 1128 C C . GLU A 1 146 ? -16.922 -9.969 10.5 1 98.44 146 GLU A C 1
ATOM 1130 O O . GLU A 1 146 ? -15.828 -9.422 10.375 1 98.44 146 GLU A O 1
ATOM 1135 N N . ASP A 1 147 ? -18.016 -9.336 10.875 1 97.19 147 ASP A N 1
ATOM 1136 C CA . ASP A 1 147 ? -18.016 -7.902 11.141 1 97.19 147 ASP A CA 1
ATOM 1137 C C . ASP A 1 147 ? -17.203 -7.574 12.383 1 97.19 147 ASP A C 1
ATOM 1139 O O . ASP A 1 147 ? -16.359 -6.676 12.359 1 97.19 147 ASP A O 1
ATOM 1143 N N . VAL A 1 148 ? -17.484 -8.25 13.492 1 98.19 148 VAL A N 1
ATOM 1144 C CA . VAL A 1 148 ? -16.797 -8.07 14.773 1 98.19 148 VAL A CA 1
ATOM 1145 C C . VAL A 1 148 ? -16.094 -9.359 15.164 1 98.19 148 VAL A C 1
ATOM 1147 O O . VAL A 1 148 ? -16.719 -10.422 15.25 1 98.19 148 VAL A O 1
ATOM 1150 N N . VAL A 1 149 ? -14.789 -9.281 15.43 1 98.56 149 VAL A N 1
ATOM 1151 C CA . VAL A 1 149 ? -13.992 -10.477 15.664 1 98.56 149 VAL A CA 1
ATOM 1152 C C . VAL A 1 149 ? -13.344 -10.406 17.047 1 98.56 149 VAL A C 1
ATOM 1154 O O . VAL A 1 149 ? -12.711 -9.398 17.391 1 98.56 149 VAL A O 1
ATOM 1157 N N . ASP A 1 150 ? -13.578 -11.367 17.891 1 98.62 150 ASP A N 1
ATOM 1158 C CA . ASP A 1 150 ? -12.742 -11.703 19.031 1 98.62 150 ASP A CA 1
ATOM 1159 C C . ASP A 1 150 ? -11.797 -12.852 18.703 1 98.62 150 ASP A C 1
ATOM 1161 O O . ASP A 1 150 ? -12.211 -13.852 18.109 1 98.62 150 ASP A O 1
ATOM 1165 N N . TRP A 1 151 ? -10.523 -12.711 19.047 1 98.44 151 TRP A N 1
ATOM 1166 C CA . TRP A 1 151 ? -9.539 -13.711 18.656 1 98.44 151 TRP A CA 1
ATOM 1167 C C . TRP A 1 151 ? -8.492 -13.906 19.75 1 98.44 151 TRP A C 1
ATOM 1169 O O . TRP A 1 151 ? -8.031 -12.938 20.344 1 98.44 151 TRP A O 1
ATOM 1179 N N . GLU A 1 152 ? -8.164 -15.094 20.016 1 98.06 152 GLU A N 1
ATOM 1180 C CA . GLU A 1 152 ? -7.027 -15.484 20.844 1 98.06 152 GLU A CA 1
ATOM 1181 C C . GLU A 1 152 ? -6.254 -16.625 20.203 1 98.06 152 GLU A C 1
ATOM 1183 O O . GLU A 1 152 ? -6.836 -17.656 19.844 1 98.06 152 GLU A O 1
ATOM 1188 N N . GLY A 1 153 ? -5.008 -16.391 19.953 1 97.56 153 GLY A N 1
ATOM 1189 C CA . GLY A 1 153 ? -4.141 -17.406 19.375 1 97.56 153 GLY A CA 1
ATOM 1190 C C . GLY A 1 153 ? -2.752 -17.422 19.984 1 97.56 153 GLY A C 1
ATOM 1191 O O . GLY A 1 153 ? -2.557 -16.953 21.109 1 97.56 153 GLY A O 1
ATOM 1192 N N . LYS A 1 154 ? -1.806 -18 19.344 1 97.31 154 LYS A N 1
ATOM 1193 C CA . LYS A 1 154 ? -0.462 -18.203 19.875 1 97.31 154 LYS A CA 1
ATOM 1194 C C . LYS A 1 154 ? 0.503 -17.141 19.328 1 97.31 154 LYS A C 1
ATOM 1196 O O . LYS A 1 154 ? 1.494 -16.812 19.984 1 97.31 154 LYS A O 1
ATOM 1201 N N . PHE A 1 155 ? 0.224 -16.578 18.188 1 97.06 155 PHE A N 1
ATOM 1202 C CA . PHE A 1 155 ? 1.309 -15.945 17.438 1 97.06 155 PHE A CA 1
ATOM 1203 C C . PHE A 1 155 ? 1.104 -14.438 17.359 1 97.06 155 PHE A C 1
ATOM 1205 O O . PHE A 1 155 ? 1.941 -13.719 16.812 1 97.06 155 PHE A O 1
ATOM 1212 N N . ARG A 1 156 ? -0.002 -13.945 17.891 1 96.38 156 ARG A N 1
ATOM 1213 C CA . ARG A 1 156 ? -0.245 -12.508 18 1 96.38 156 ARG A CA 1
ATOM 1214 C C . ARG A 1 156 ? -1.111 -12.203 19.219 1 96.38 156 ARG A C 1
ATOM 1216 O O . ARG A 1 156 ? -1.716 -13.102 19.812 1 96.38 156 ARG A O 1
ATOM 1223 N N . THR A 1 157 ? -1.118 -10.914 19.562 1 95.5 157 THR A N 1
ATOM 1224 C CA . THR A 1 157 ? -1.944 -10.477 20.688 1 95.5 157 THR A CA 1
ATOM 1225 C C . THR A 1 157 ? -3.426 -10.641 20.359 1 95.5 157 THR A C 1
ATOM 1227 O O . THR A 1 157 ? -3.814 -10.625 19.188 1 95.5 157 THR A O 1
ATOM 1230 N N . PRO A 1 158 ? -4.289 -10.758 21.359 1 97.44 158 PRO A N 1
ATOM 1231 C CA . PRO A 1 158 ? -5.719 -10.992 21.141 1 97.44 158 PRO A CA 1
ATOM 1232 C C . PRO A 1 158 ? -6.426 -9.789 20.516 1 97.44 158 PRO A C 1
ATOM 1234 O O . PRO A 1 158 ? -5.934 -8.664 20.625 1 97.44 158 PRO A O 1
ATOM 1237 N N . LEU A 1 159 ? -7.469 -10.039 19.844 1 98.06 159 LEU A N 1
ATOM 1238 C CA . LEU A 1 159 ? -8.414 -9.031 19.375 1 98.06 159 LEU A CA 1
ATOM 1239 C C . LEU A 1 159 ? -9.711 -9.102 20.156 1 98.06 159 LEU A C 1
ATOM 1241 O O . LEU A 1 159 ? -10.227 -10.188 20.438 1 98.06 159 LEU A O 1
ATOM 1245 N N . GLN A 1 160 ? -10.156 -7.934 20.594 1 96.62 160 GLN A N 1
ATOM 1246 C CA . GLN A 1 160 ? -11.445 -7.816 21.266 1 96.62 160 GLN A CA 1
ATOM 1247 C C . GLN A 1 160 ? -12.359 -6.832 20.562 1 96.62 160 GLN A C 1
ATOM 1249 O O . GLN A 1 160 ? -12.07 -5.633 20.5 1 96.62 160 GLN A O 1
ATOM 1254 N N . GLY A 1 161 ? -13.43 -7.344 20.078 1 97 161 GLY A N 1
ATOM 1255 C CA . GLY A 1 161 ? -14.406 -6.488 19.406 1 97 161 GLY A CA 1
ATOM 1256 C C . GLY A 1 161 ? -13.828 -5.742 18.219 1 97 161 GLY A C 1
ATOM 1257 O O . GLY A 1 161 ? -14.141 -4.566 18.016 1 97 161 GLY A O 1
ATOM 1258 N N . PHE A 1 162 ? -13.008 -6.426 17.453 1 97.81 162 PHE A N 1
ATOM 1259 C CA . PHE A 1 162 ? -12.305 -5.754 16.359 1 97.81 162 PHE A CA 1
ATOM 1260 C C . PHE A 1 162 ? -13.109 -5.832 15.07 1 97.81 162 PHE A C 1
ATOM 1262 O O . PHE A 1 162 ? -13.625 -6.891 14.719 1 97.81 162 PHE A O 1
ATOM 1269 N N . THR A 1 163 ? -13.25 -4.711 14.406 1 97.94 163 THR A N 1
ATOM 1270 C CA . THR A 1 163 ? -13.805 -4.641 13.062 1 97.94 163 THR A CA 1
ATOM 1271 C C . THR A 1 163 ? -12.766 -4.133 12.07 1 97.94 163 THR A C 1
ATOM 1273 O O . THR A 1 163 ? -12.289 -3 12.188 1 97.94 163 THR A O 1
ATOM 1276 N N . SER A 1 164 ? -12.383 -4.992 11.148 1 98 164 SER A N 1
ATOM 1277 C CA . SER A 1 164 ? -11.445 -4.586 10.102 1 98 164 SER A CA 1
ATOM 1278 C C . SER A 1 164 ? -12.07 -3.57 9.156 1 98 164 SER A C 1
ATOM 1280 O O . SER A 1 164 ? -13.234 -3.703 8.781 1 98 164 SER A O 1
ATOM 1282 N N . THR A 1 165 ? -11.336 -2.527 8.789 1 98 165 THR A N 1
ATOM 1283 C CA . THR A 1 165 ? -11.805 -1.513 7.855 1 98 165 THR A CA 1
ATOM 1284 C C . THR A 1 165 ? -10.727 -1.175 6.828 1 98 165 THR A C 1
ATOM 1286 O O . THR A 1 165 ? -9.539 -1.126 7.16 1 98 165 THR A O 1
ATOM 1289 N N . PRO A 1 166 ? -11.086 -0.986 5.629 1 98.69 166 PRO A N 1
ATOM 1290 C CA . PRO A 1 166 ? -12.445 -1.179 5.117 1 98.69 166 PRO A CA 1
ATOM 1291 C C . PRO A 1 166 ? -12.844 -2.65 5.043 1 98.69 166 PRO A C 1
ATOM 1293 O O . PRO A 1 166 ? -11.984 -3.531 5.09 1 98.69 166 PRO A O 1
ATOM 1296 N N . ARG A 1 167 ? -14.133 -2.9 5.023 1 98.62 167 ARG A N 1
ATOM 1297 C CA . ARG A 1 167 ? -14.648 -4.234 4.734 1 98.62 167 ARG A CA 1
ATOM 1298 C C . ARG A 1 167 ? -14.398 -4.613 3.279 1 98.62 167 ARG A C 1
ATOM 1300 O O . ARG A 1 167 ? -14.25 -3.74 2.422 1 98.62 167 ARG A O 1
ATOM 1307 N N . PRO A 1 168 ? -14.383 -5.898 2.979 1 98.62 168 PRO A N 1
ATOM 1308 C CA . PRO A 1 168 ? -14.25 -6.297 1.575 1 98.62 168 PRO A CA 1
ATOM 1309 C C . PRO A 1 168 ? -15.344 -5.715 0.686 1 98.62 168 PRO A C 1
ATOM 1311 O O . PRO A 1 168 ? -16.5 -5.586 1.118 1 98.62 168 PRO A O 1
ATOM 1314 N N . MET A 1 169 ? -15.016 -5.402 -0.528 1 98.5 169 MET A N 1
ATOM 1315 C CA . MET A 1 169 ? -15.953 -4.855 -1.501 1 98.5 169 MET A CA 1
ATOM 1316 C C . MET A 1 169 ? -17.125 -5.805 -1.723 1 98.5 169 MET A C 1
ATOM 1318 O O . MET A 1 169 ? -16.922 -7.004 -1.938 1 98.5 169 MET A O 1
ATOM 1322 N N . ASP A 1 170 ? -18.391 -5.324 -1.601 1 97.69 170 ASP A N 1
ATOM 1323 C CA . ASP A 1 170 ? -19.609 -6.074 -1.834 1 97.69 170 ASP A CA 1
ATOM 1324 C C . ASP A 1 170 ? -19.766 -7.211 -0.823 1 97.69 170 ASP A C 1
ATOM 1326 O O . ASP A 1 170 ? -20.516 -8.156 -1.056 1 97.69 170 ASP A O 1
ATOM 1330 N N . GLY A 1 171 ? -18.938 -7.168 0.239 1 97.06 171 GLY A N 1
ATOM 1331 C CA . GLY A 1 171 ? -18.969 -8.242 1.217 1 97.06 171 GLY A CA 1
ATOM 1332 C C . GLY A 1 171 ? -18.266 -9.5 0.738 1 97.06 171 GLY A C 1
ATOM 1333 O O . GLY A 1 171 ? -18.438 -10.578 1.325 1 97.06 171 GLY A O 1
ATOM 1334 N N . VAL A 1 172 ? -17.547 -9.406 -0.356 1 98.19 172 VAL A N 1
ATOM 1335 C CA . VAL A 1 172 ? -16.859 -10.547 -0.957 1 98.19 172 VAL A CA 1
ATOM 1336 C C . VAL A 1 172 ? -15.344 -10.391 -0.785 1 98.19 172 VAL A C 1
ATOM 1338 O O . VAL A 1 172 ? -14.727 -9.547 -1.438 1 98.19 172 VAL A O 1
ATOM 1341 N N . PRO A 1 173 ? -14.75 -11.227 0.046 1 98.44 173 PRO A N 1
ATOM 1342 C CA . PRO A 1 173 ? -13.297 -11.148 0.198 1 98.44 173 PRO A CA 1
ATOM 1343 C C . PRO A 1 173 ? -12.547 -11.414 -1.107 1 98.44 173 PRO A C 1
ATOM 1345 O O . PRO A 1 173 ? -13.07 -12.102 -1.989 1 98.44 173 PRO A O 1
ATOM 1348 N N . PRO A 1 174 ? -11.312 -10.812 -1.198 1 98.75 174 PRO A N 1
ATOM 1349 C CA . PRO A 1 174 ? -10.477 -11.273 -2.307 1 98.75 174 PRO A CA 1
ATOM 1350 C C . PRO A 1 174 ? -10.281 -12.789 -2.309 1 98.75 174 PRO A C 1
ATOM 1352 O O . PRO A 1 174 ? -10.172 -13.406 -1.243 1 98.75 174 PRO A O 1
ATOM 1355 N N . PHE A 1 175 ? -10.289 -13.406 -3.508 1 98.75 175 PHE A N 1
ATOM 1356 C CA . PHE A 1 175 ? -10.008 -14.836 -3.604 1 98.75 175 PHE A CA 1
ATOM 1357 C C . PHE A 1 175 ? -8.586 -15.141 -3.141 1 98.75 175 PHE A C 1
ATOM 1359 O O . PHE A 1 175 ? -7.656 -14.391 -3.439 1 98.75 175 PHE A O 1
ATOM 1366 N N . VAL A 1 176 ? -8.445 -16.25 -2.467 1 98.81 176 VAL A N 1
ATOM 1367 C CA . VAL A 1 176 ? -7.141 -16.578 -1.904 1 98.81 176 VAL A CA 1
ATOM 1368 C C . VAL A 1 176 ? -6.617 -17.875 -2.535 1 98.81 176 VAL A C 1
ATOM 1370 O O . VAL A 1 176 ? -7.336 -18.875 -2.607 1 98.81 176 VAL A O 1
ATOM 1373 N N . TRP A 1 177 ? -5.395 -17.766 -3 1 98.75 177 TRP A N 1
ATOM 1374 C CA . TRP A 1 177 ? -4.586 -18.922 -3.369 1 98.75 177 TRP A CA 1
ATOM 1375 C C . TRP A 1 177 ? -3.598 -19.266 -2.262 1 98.75 177 TRP A C 1
ATOM 1377 O O . TRP A 1 177 ? -3.137 -18.391 -1.532 1 98.75 177 TRP A O 1
ATOM 1387 N N . HIS A 1 178 ? -3.365 -20.547 -2.125 1 98.56 178 HIS A N 1
ATOM 1388 C CA . HIS A 1 178 ? -2.27 -21 -1.276 1 98.56 178 HIS A CA 1
ATOM 1389 C C . HIS A 1 178 ? -1.116 -21.547 -2.109 1 98.56 178 HIS A C 1
ATOM 1391 O O . HIS A 1 178 ? -1.268 -22.562 -2.793 1 98.56 178 HIS A O 1
ATOM 1397 N N . GLY A 1 179 ? -0.005 -20.781 -2.078 1 97.19 179 GLY A N 1
ATOM 1398 C CA . GLY A 1 179 ? 1.168 -21.188 -2.836 1 97.19 179 GLY A CA 1
ATOM 1399 C C . GLY A 1 179 ? 2.059 -22.156 -2.08 1 97.19 179 GLY A C 1
ATOM 1400 O O . GLY A 1 179 ? 2.395 -21.922 -0.917 1 97.19 179 GLY A O 1
ATOM 1401 N N . SER A 1 180 ? 2.406 -23.234 -2.74 1 92.94 180 SER A N 1
ATOM 1402 C CA . SER A 1 180 ? 3.312 -24.203 -2.127 1 92.94 180 SER A CA 1
ATOM 1403 C C . SER A 1 180 ? 4.012 -25.062 -3.184 1 92.94 180 SER A C 1
ATOM 1405 O O . SER A 1 180 ? 3.498 -25.219 -4.293 1 92.94 180 SER A O 1
ATOM 1407 N N . ILE A 1 181 ? 5.18 -25.469 -2.768 1 89.62 181 ILE A N 1
ATOM 1408 C CA . ILE A 1 181 ? 5.898 -26.422 -3.611 1 89.62 181 ILE A CA 1
ATOM 1409 C C . ILE A 1 181 ? 5.914 -27.797 -2.945 1 89.62 181 ILE A C 1
ATOM 1411 O O . ILE A 1 181 ? 5.504 -28.781 -3.551 1 89.62 181 ILE A O 1
ATOM 1415 N N . ARG A 1 182 ? 6.23 -27.797 -1.664 1 89.19 182 ARG A N 1
ATOM 1416 C CA . ARG A 1 182 ? 6.586 -29.094 -1.081 1 89.19 182 ARG A CA 1
ATOM 1417 C C . ARG A 1 182 ? 5.668 -29.422 0.089 1 89.19 182 ARG A C 1
ATOM 1419 O O . ARG A 1 182 ? 5.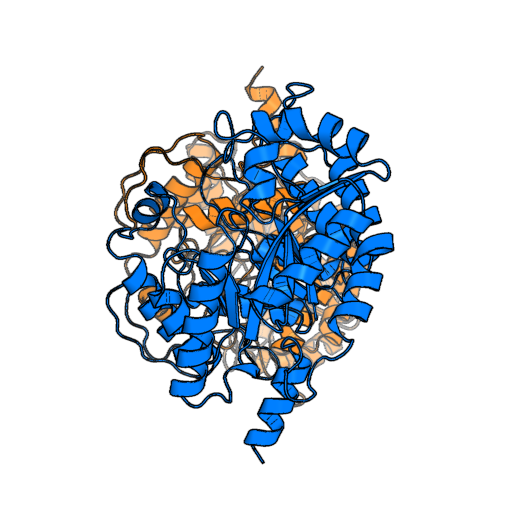605 -30.578 0.518 1 89.19 182 ARG A O 1
ATOM 1426 N N . SER A 1 183 ? 5.035 -28.5 0.655 1 91.69 183 SER A N 1
ATOM 1427 C CA . SER A 1 183 ? 4.352 -28.719 1.927 1 91.69 183 SER A CA 1
ATOM 1428 C C . SER A 1 183 ? 2.92 -29.188 1.71 1 91.69 183 SER A C 1
ATOM 1430 O O . SER A 1 183 ? 2.035 -28.391 1.4 1 91.69 183 SER A O 1
ATOM 1432 N N . PRO A 1 184 ? 2.654 -30.422 1.904 1 95.56 184 PRO A N 1
ATOM 1433 C CA . PRO A 1 184 ? 1.281 -30.906 1.762 1 95.56 184 PRO A CA 1
ATOM 1434 C C . PRO A 1 184 ? 0.316 -30.25 2.746 1 95.56 184 PRO A C 1
ATOM 1436 O O . PRO A 1 184 ? -0.881 -30.141 2.467 1 95.56 184 PRO A O 1
ATOM 1439 N N . GLU A 1 185 ? 0.85 -29.797 3.887 1 97.06 185 GLU A N 1
ATOM 1440 C CA . GLU A 1 185 ? 0.021 -29.125 4.883 1 97.06 185 GLU A CA 1
ATOM 1441 C C . GLU A 1 185 ? -0.637 -27.875 4.301 1 97.06 185 GLU A C 1
ATOM 1443 O O . GLU A 1 185 ? -1.759 -27.531 4.676 1 97.06 185 GLU A O 1
ATOM 1448 N N . ILE A 1 186 ? 0.077 -27.25 3.428 1 97.06 186 ILE A N 1
ATOM 1449 C CA . ILE A 1 186 ? -0.463 -26.047 2.809 1 97.06 186 ILE A CA 1
ATOM 1450 C C . ILE A 1 186 ? -1.535 -26.422 1.789 1 97.06 186 ILE A C 1
ATOM 1452 O O . ILE A 1 186 ? -2.562 -25.75 1.683 1 97.06 186 ILE A O 1
ATOM 1456 N N . ALA A 1 187 ? -1.292 -27.484 1.051 1 97.94 187 ALA A N 1
ATOM 1457 C CA . ALA A 1 187 ? -2.328 -28 0.162 1 97.94 187 ALA A CA 1
ATOM 1458 C C . ALA A 1 187 ? -3.572 -28.406 0.947 1 97.94 187 ALA A C 1
ATOM 1460 O O . ALA A 1 187 ? -4.699 -28.156 0.51 1 97.94 187 ALA A O 1
ATOM 1461 N N . GLU A 1 188 ? -3.357 -29.031 2.066 1 98.44 188 GLU A N 1
ATOM 1462 C CA . GLU A 1 188 ? -4.453 -29.422 2.951 1 98.44 188 GLU A CA 1
ATOM 1463 C C . GLU A 1 188 ? -5.242 -28.203 3.422 1 98.44 188 GLU A C 1
ATOM 1465 O O . GLU A 1 188 ? -6.473 -28.234 3.459 1 98.44 188 GLU A O 1
ATOM 1470 N N . GLN A 1 189 ? -4.531 -27.188 3.793 1 98.19 189 GLN A N 1
ATOM 1471 C CA . GLN A 1 189 ? -5.184 -25.969 4.234 1 98.19 189 GLN A CA 1
ATOM 1472 C C . GLN A 1 189 ? -6.035 -25.359 3.121 1 98.19 189 GLN A C 1
ATOM 1474 O O . GLN A 1 189 ? -7.16 -24.922 3.363 1 98.19 189 GLN A O 1
ATOM 1479 N N . ALA A 1 190 ? -5.496 -25.266 1.919 1 98.56 190 ALA A N 1
ATOM 1480 C CA . ALA A 1 190 ? -6.254 -24.797 0.767 1 98.56 190 ALA A CA 1
ATOM 1481 C C . ALA A 1 190 ? -7.535 -25.609 0.583 1 98.56 190 ALA A C 1
ATOM 1483 O O . ALA A 1 190 ? -8.617 -25.031 0.391 1 98.56 190 ALA A O 1
ATOM 1484 N N . ALA A 1 191 ? -7.387 -26.875 0.692 1 98.75 191 ALA A N 1
ATOM 1485 C CA . ALA A 1 191 ? -8.508 -27.781 0.509 1 98.75 191 ALA A CA 1
ATOM 1486 C C . ALA A 1 191 ? -9.539 -27.625 1.622 1 98.75 191 ALA A C 1
ATOM 1488 O O . ALA A 1 191 ? -10.742 -27.609 1.364 1 98.75 191 ALA A O 1
ATOM 1489 N N . TYR A 1 192 ? -9.047 -27.531 2.846 1 98.69 192 TYR A N 1
ATOM 1490 C CA . TYR A 1 192 ? -9.922 -27.406 4.004 1 98.69 192 TYR A CA 1
ATOM 1491 C C . TYR A 1 192 ? -10.883 -26.234 3.838 1 98.69 192 TYR A C 1
ATOM 1493 O O . TYR A 1 192 ? -12.062 -26.344 4.156 1 98.69 192 TYR A O 1
ATOM 1501 N N . TYR A 1 193 ? -10.43 -25.156 3.264 1 98.31 193 TYR A N 1
ATOM 1502 C CA . TYR A 1 193 ? -11.234 -23.938 3.17 1 98.31 193 TYR A CA 1
ATOM 1503 C C . TYR A 1 193 ? -11.914 -23.844 1.811 1 98.31 193 TYR A C 1
ATOM 1505 O O . TYR A 1 193 ? -12.734 -22.953 1.583 1 98.31 193 TYR A O 1
ATOM 1513 N N . GLY A 1 194 ? -11.539 -24.734 0.914 1 98.19 194 GLY A N 1
ATOM 1514 C CA . GLY A 1 194 ? -12.055 -24.625 -0.442 1 98.19 194 GLY A CA 1
ATOM 1515 C C . GLY A 1 194 ? -11.438 -23.484 -1.227 1 98.19 194 GLY A C 1
ATOM 1516 O O . GLY A 1 194 ? -12.07 -22.922 -2.119 1 98.19 194 GLY A O 1
ATOM 1517 N N . ASP A 1 195 ? -10.258 -23.031 -0.866 1 98.62 195 ASP A N 1
ATOM 1518 C CA . ASP A 1 195 ? -9.5 -21.984 -1.55 1 98.62 195 ASP A CA 1
ATOM 1519 C C . ASP A 1 195 ? -8.75 -22.547 -2.756 1 98.62 195 ASP A C 1
ATOM 1521 O O . ASP A 1 195 ? -8.852 -23.75 -3.055 1 98.62 195 ASP A O 1
ATOM 1525 N N . GLY A 1 196 ? -8.07 -21.656 -3.465 1 98.81 196 GLY A N 1
ATOM 1526 C CA . GLY A 1 196 ? -7.246 -22.125 -4.566 1 98.81 196 GLY A CA 1
ATOM 1527 C C . GLY A 1 196 ? -5.898 -22.656 -4.121 1 98.81 196 GLY A C 1
ATOM 1528 O O . GLY A 1 196 ? -5.34 -22.188 -3.125 1 98.81 196 GLY A O 1
ATOM 1529 N N . PHE A 1 197 ? -5.422 -23.625 -4.848 1 98.75 197 PHE A N 1
ATOM 1530 C CA . PHE A 1 197 ? -4.066 -24.125 -4.652 1 98.75 197 PHE A CA 1
ATOM 1531 C C . PHE A 1 197 ? -3.182 -23.781 -5.844 1 98.75 197 PHE A C 1
ATOM 1533 O O . PHE A 1 197 ? -3.521 -24.094 -6.984 1 98.75 197 PHE A O 1
ATOM 1540 N N . PHE A 1 198 ? -2.078 -23.062 -5.582 1 98.56 198 PHE A N 1
ATOM 1541 C CA . PHE A 1 198 ? -1.132 -22.703 -6.633 1 98.56 198 PHE A CA 1
ATOM 1542 C C . PHE A 1 198 ? 0.204 -23.406 -6.422 1 98.56 198 PHE A C 1
ATOM 1544 O O . PHE A 1 198 ? 0.868 -23.188 -5.406 1 98.56 198 PHE A O 1
ATOM 1551 N N . HIS A 1 199 ? 0.549 -24.188 -7.344 1 97.62 199 HIS A N 1
ATOM 1552 C CA . HIS A 1 199 ? 1.864 -24.812 -7.328 1 97.62 199 HIS A CA 1
ATOM 1553 C C . HIS A 1 199 ? 2.861 -24.016 -8.172 1 97.62 199 HIS A C 1
ATOM 1555 O O . HIS A 1 199 ? 2.629 -23.781 -9.352 1 97.62 199 HIS A O 1
ATOM 1561 N N . ASN A 1 200 ? 3.934 -23.516 -7.598 1 91.62 200 ASN A N 1
ATOM 1562 C CA . ASN A 1 200 ? 4.91 -22.688 -8.289 1 91.62 200 ASN A CA 1
ATOM 1563 C C . ASN A 1 200 ? 5.348 -23.328 -9.609 1 91.62 200 ASN A C 1
ATOM 1565 O O . ASN A 1 200 ? 5.418 -22.656 -10.633 1 91.62 200 ASN A O 1
ATOM 1569 N N . HIS A 1 201 ? 5.715 -24.75 -9.57 1 93.94 201 HIS A N 1
ATOM 1570 C CA . HIS A 1 201 ? 5.875 -25.562 -10.773 1 93.94 201 HIS A CA 1
ATOM 1571 C C . HIS A 1 201 ? 6.992 -25.031 -11.656 1 93.94 201 HIS A C 1
ATOM 1573 O O . HIS A 1 201 ? 6.805 -24.875 -12.867 1 93.94 201 HIS A O 1
ATOM 1579 N N . ILE A 1 202 ? 8.102 -24.547 -11.086 1 89.62 202 ILE A N 1
ATOM 1580 C CA . ILE A 1 202 ? 9.172 -24.078 -11.961 1 89.62 202 ILE A CA 1
ATOM 1581 C C . ILE A 1 202 ? 10.453 -24.844 -11.664 1 89.62 202 ILE A C 1
ATOM 1583 O O . ILE A 1 202 ? 11.391 -24.844 -12.469 1 89.62 202 ILE A O 1
ATOM 1587 N N . PHE A 1 203 ? 10.492 -25.625 -10.539 1 87.19 203 PHE A N 1
ATOM 1588 C CA . PHE A 1 203 ? 11.773 -26.203 -10.156 1 87.19 203 PHE A CA 1
ATOM 1589 C C . PHE A 1 203 ? 11.672 -27.734 -10.078 1 87.19 203 PHE A C 1
ATOM 1591 O O . PHE A 1 203 ? 12.695 -28.422 -10.023 1 87.19 203 PHE A O 1
ATOM 1598 N N . TRP A 1 204 ? 10.539 -28.297 -10.055 1 89.62 204 TRP A N 1
ATOM 1599 C CA . TRP A 1 204 ? 10.352 -29.719 -9.766 1 89.62 204 TRP A CA 1
ATOM 1600 C C . TRP A 1 204 ? 9.812 -30.469 -10.984 1 89.62 204 TRP A C 1
ATOM 1602 O O . TRP A 1 204 ? 9.18 -29.859 -11.852 1 89.62 204 TRP A O 1
ATOM 1612 N N . PRO A 1 205 ? 10.008 -31.766 -10.914 1 93.69 205 PRO A N 1
ATOM 1613 C CA . PRO A 1 205 ? 9.5 -32.562 -12.023 1 93.69 205 PRO A CA 1
ATOM 1614 C C . PRO A 1 205 ? 7.98 -32.719 -11.984 1 93.69 205 PRO A C 1
ATOM 1616 O O . PRO A 1 205 ? 7.352 -32.5 -10.953 1 93.69 205 PRO A O 1
ATOM 1619 N N . ALA A 1 206 ? 7.512 -33.219 -13.094 1 96 206 ALA A N 1
ATOM 1620 C CA . ALA A 1 206 ? 6.078 -33.375 -13.328 1 96 206 ALA A CA 1
ATOM 1621 C C . ALA A 1 206 ? 5.441 -34.281 -12.273 1 96 206 ALA A C 1
ATOM 1623 O O . ALA A 1 206 ? 4.324 -34 -11.812 1 96 206 ALA A O 1
ATOM 1624 N N . ASP A 1 207 ? 6.145 -35.312 -11.898 1 96.44 207 ASP A N 1
ATOM 1625 C CA . ASP A 1 207 ? 5.574 -36.281 -10.969 1 96.44 207 ASP A CA 1
ATOM 1626 C C . ASP A 1 207 ? 5.301 -35.656 -9.609 1 96.44 207 ASP A C 1
ATOM 1628 O O . ASP A 1 207 ? 4.324 -36 -8.945 1 96.44 207 ASP A O 1
ATOM 1632 N N . HIS A 1 208 ? 6.18 -34.812 -9.234 1 96.56 208 HIS A N 1
ATOM 1633 C CA . HIS A 1 208 ? 5.988 -34.125 -7.969 1 96.56 208 HIS A CA 1
ATOM 1634 C C . HIS A 1 208 ? 4.75 -33.219 -8.008 1 96.56 208 HIS A C 1
ATOM 1636 O O . HIS A 1 208 ? 3.928 -33.25 -7.086 1 96.56 208 HIS A O 1
ATOM 1642 N N . THR A 1 209 ? 4.617 -32.438 -9.039 1 97.06 209 THR A N 1
ATOM 1643 C CA . THR A 1 209 ? 3.457 -31.578 -9.219 1 97.06 209 THR A CA 1
ATOM 1644 C C . THR A 1 209 ? 2.17 -32.406 -9.25 1 97.06 209 THR A C 1
ATOM 1646 O O . THR A 1 209 ? 1.186 -32.031 -8.602 1 97.06 209 THR A O 1
ATOM 1649 N N . LYS A 1 210 ? 2.205 -33.469 -9.992 1 97.94 210 LYS A N 1
ATOM 1650 C CA . LYS A 1 210 ? 1.048 -34.344 -10.086 1 97.94 210 LYS A CA 1
ATOM 1651 C C . LYS A 1 210 ? 0.592 -34.812 -8.703 1 97.94 210 LYS A C 1
ATOM 1653 O O . LYS A 1 210 ? -0.593 -34.719 -8.375 1 97.94 210 LYS A O 1
ATOM 1658 N N . ARG A 1 211 ? 1.504 -35.219 -7.914 1 97.88 211 ARG A N 1
ATOM 1659 C CA . ARG A 1 211 ? 1.19 -35.75 -6.586 1 97.88 211 ARG A CA 1
ATOM 1660 C C . ARG A 1 211 ? 0.565 -34.656 -5.711 1 97.88 211 ARG A C 1
ATOM 1662 O O . ARG A 1 211 ? -0.418 -34.906 -5.012 1 97.88 211 ARG A O 1
ATOM 1669 N N . MET A 1 212 ? 1.143 -33.469 -5.738 1 97.88 212 MET A N 1
ATOM 1670 C CA . MET A 1 212 ? 0.65 -32.375 -4.906 1 97.88 212 MET A CA 1
ATOM 1671 C C . MET A 1 212 ? -0.743 -31.938 -5.348 1 97.88 212 MET A C 1
ATOM 1673 O O . MET A 1 212 ? -1.617 -31.703 -4.512 1 97.88 212 MET A O 1
ATOM 1677 N N . VAL A 1 213 ? -0.974 -31.844 -6.645 1 98.44 213 VAL A N 1
ATOM 1678 C CA . VAL A 1 213 ? -2.26 -31.422 -7.184 1 98.44 213 VAL A CA 1
ATOM 1679 C C . VAL A 1 213 ? -3.324 -32.469 -6.887 1 98.44 213 VAL A C 1
ATOM 1681 O O . VAL A 1 213 ? -4.438 -32.125 -6.473 1 98.44 213 VAL A O 1
ATOM 1684 N N . GLU A 1 214 ? -2.977 -33.719 -7.098 1 98.5 214 GLU A N 1
ATOM 1685 C CA . GLU A 1 214 ? -3.908 -34.812 -6.812 1 98.5 214 GLU A CA 1
ATOM 1686 C C . GLU A 1 214 ? -4.297 -34.844 -5.336 1 98.5 214 GLU A C 1
ATOM 1688 O O . GLU A 1 214 ? -5.461 -35.031 -5 1 98.5 214 GLU A O 1
ATOM 1693 N N . PHE A 1 215 ? -3.289 -34.656 -4.492 1 98.56 215 PHE A N 1
ATOM 1694 C CA . PHE A 1 215 ? -3.559 -34.625 -3.061 1 98.56 215 PHE A CA 1
ATOM 1695 C C . PHE A 1 215 ? -4.543 -33.5 -2.734 1 98.56 215 PHE A C 1
ATOM 1697 O O . PHE A 1 215 ? -5.539 -33.719 -2.043 1 98.56 215 PHE A O 1
ATOM 1704 N N . TYR A 1 216 ? -4.32 -32.344 -3.195 1 98.69 216 TYR A N 1
ATOM 1705 C CA . TYR A 1 216 ? -5.207 -31.188 -2.988 1 98.69 216 TYR A CA 1
ATOM 1706 C C . TYR A 1 216 ? -6.617 -31.5 -3.471 1 98.69 216 TYR A C 1
ATOM 1708 O O . TYR A 1 216 ? -7.59 -31.266 -2.748 1 98.69 216 TYR A O 1
ATOM 1716 N N . ARG A 1 217 ? -6.734 -31.984 -4.684 1 98.75 217 ARG A N 1
ATOM 1717 C CA . ARG A 1 217 ? -8.039 -32.281 -5.277 1 98.75 217 ARG A CA 1
ATOM 1718 C C . ARG A 1 217 ? -8.812 -33.281 -4.434 1 98.75 217 ARG A C 1
ATOM 1720 O O . ARG A 1 217 ? -10.016 -33.125 -4.211 1 98.75 217 ARG A O 1
ATOM 1727 N N . LYS A 1 218 ? -8.117 -34.312 -4.066 1 98.75 218 LYS A N 1
ATOM 1728 C CA . LYS A 1 218 ? -8.75 -35.344 -3.23 1 98.75 218 LYS A CA 1
ATOM 1729 C C . LYS A 1 218 ? -9.258 -34.75 -1.92 1 98.75 218 LYS A C 1
ATOM 1731 O O . LYS A 1 218 ? -10.375 -35.031 -1.492 1 98.75 218 LYS A O 1
ATOM 1736 N N . ARG A 1 219 ? -8.414 -33.938 -1.279 1 98.81 219 ARG A N 1
ATOM 1737 C CA . ARG A 1 219 ? -8.773 -33.344 0.004 1 98.81 219 ARG A CA 1
ATOM 1738 C C . ARG A 1 219 ? -9.867 -32.281 -0.167 1 98.81 219 ARG A C 1
ATOM 1740 O O . ARG A 1 219 ? -10.719 -32.125 0.705 1 98.81 219 ARG A O 1
ATOM 1747 N N . PHE A 1 220 ? -9.867 -31.531 -1.231 1 98.75 220 PHE A N 1
ATOM 1748 C CA . PHE A 1 220 ? -10.914 -30.578 -1.584 1 98.75 220 PHE A CA 1
ATOM 1749 C C . PHE A 1 220 ? -12.281 -31.266 -1.613 1 98.75 220 PHE A C 1
ATOM 1751 O O . PHE A 1 220 ? -13.234 -30.781 -1.01 1 98.75 220 PHE A O 1
ATOM 1758 N N . ALA A 1 221 ? -12.305 -32.375 -2.307 1 98.69 221 ALA A N 1
ATOM 1759 C CA . ALA A 1 221 ? -13.531 -33.188 -2.389 1 98.69 221 ALA A CA 1
ATOM 1760 C C . ALA A 1 221 ? -13.898 -33.75 -1.027 1 98.69 221 ALA A C 1
ATOM 1762 O O . ALA A 1 221 ? -15.078 -33.781 -0.658 1 98.69 221 ALA A O 1
ATOM 1763 N N . HIS A 1 222 ? -12.922 -34.25 -0.341 1 98.75 222 HIS A N 1
ATOM 1764 C CA . HIS A 1 222 ? -13.117 -34.812 0.981 1 98.75 222 HIS A CA 1
ATOM 1765 C C . HIS A 1 222 ? -13.828 -33.844 1.914 1 98.75 222 HIS A C 1
ATOM 1767 O O . HIS A 1 222 ? -14.695 -34.25 2.697 1 98.75 222 HIS A O 1
ATOM 1773 N N . TYR A 1 223 ? -13.508 -32.562 1.837 1 98.62 223 TYR A N 1
ATOM 1774 C CA . TYR A 1 223 ? -14.062 -31.547 2.738 1 98.62 223 TYR A CA 1
ATOM 1775 C C . TYR A 1 223 ? -15.398 -31.031 2.217 1 98.62 223 TYR A C 1
ATOM 1777 O O . TYR A 1 223 ? -15.984 -30.125 2.799 1 98.62 223 TYR A O 1
ATOM 1785 N N . GLY A 1 224 ? -15.875 -31.5 1.077 1 98.25 224 GLY A N 1
ATOM 1786 C CA . GLY A 1 224 ? -17.234 -31.25 0.614 1 98.25 224 GLY A CA 1
ATOM 1787 C C . GLY A 1 224 ? -17.359 -30 -0.237 1 98.25 224 GLY A C 1
ATOM 1788 O O . GLY A 1 224 ? -18.438 -29.438 -0.352 1 98.25 224 GLY A O 1
ATOM 1789 N N . HIS A 1 225 ? -16.328 -29.531 -0.849 1 97.81 225 HIS A N 1
ATOM 1790 C CA . HIS A 1 225 ? -16.375 -28.297 -1.63 1 97.81 225 HIS A CA 1
ATOM 1791 C C . HIS A 1 225 ? -16.781 -28.578 -3.076 1 97.81 225 HIS A C 1
ATOM 1793 O O . HIS A 1 225 ? -16.984 -27.656 -3.855 1 97.81 225 HIS A O 1
ATOM 1799 N N . GLY A 1 226 ? -16.938 -29.859 -3.447 1 97.81 226 GLY A N 1
ATOM 1800 C CA . GLY A 1 226 ? -17.234 -30.297 -4.801 1 97.81 226 GLY A CA 1
ATOM 1801 C C . GLY A 1 226 ? -16.453 -31.547 -5.207 1 97.81 226 GLY A C 1
ATOM 1802 O O . GLY A 1 226 ? -15.867 -32.219 -4.359 1 97.81 226 GLY A O 1
ATOM 1803 N N . THR A 1 227 ? -16.5 -31.859 -6.5 1 98.12 227 THR A N 1
ATOM 1804 C CA . THR A 1 227 ? -15.719 -32.969 -7.027 1 98.12 227 THR A CA 1
ATOM 1805 C C . THR A 1 227 ? -14.258 -32.594 -7.191 1 98.12 227 THR A C 1
ATOM 1807 O O . THR A 1 227 ? -13.914 -31.406 -7.168 1 98.12 227 THR A O 1
ATOM 1810 N N . PRO A 1 228 ? -13.375 -33.562 -7.277 1 98.12 228 PRO A N 1
ATOM 1811 C CA . PRO A 1 228 ? -11.961 -33.25 -7.504 1 98.12 228 PRO A CA 1
ATOM 1812 C C . PRO A 1 228 ? -11.734 -32.344 -8.719 1 98.12 228 PRO A C 1
ATOM 1814 O O . PRO A 1 228 ? -10.859 -31.484 -8.695 1 98.12 228 PRO A O 1
ATOM 1817 N N . GLU A 1 229 ? -12.594 -32.562 -9.734 1 97 229 GLU A N 1
ATOM 1818 C CA . GLU A 1 229 ? -12.438 -31.797 -10.969 1 97 229 GLU A CA 1
ATOM 1819 C C . GLU A 1 229 ? -12.828 -30.328 -10.781 1 97 229 GLU A C 1
ATOM 1821 O O . GLU A 1 229 ? -12.453 -29.469 -11.586 1 97 229 GLU A O 1
ATOM 1826 N N . GLN A 1 230 ? -13.516 -30.047 -9.703 1 98.12 230 GLN A N 1
ATOM 1827 C CA . GLN A 1 230 ? -14.008 -28.703 -9.453 1 98.12 230 GLN A CA 1
ATOM 1828 C C . GLN A 1 230 ? -13.023 -27.891 -8.609 1 98.12 230 GLN A C 1
ATOM 1830 O O . GLN A 1 230 ? -13.203 -26.688 -8.406 1 98.12 230 GLN A O 1
ATOM 1835 N N . ALA A 1 231 ? -11.938 -28.578 -8.094 1 98.62 231 ALA A N 1
ATOM 1836 C CA . ALA A 1 231 ? -10.914 -27.891 -7.297 1 98.62 231 ALA A CA 1
ATOM 1837 C C . ALA A 1 231 ? -10.195 -26.828 -8.125 1 98.62 231 ALA A C 1
ATOM 1839 O O . ALA A 1 231 ? -9.984 -27.016 -9.32 1 98.62 231 ALA A O 1
ATOM 1840 N N . ILE A 1 232 ? -9.852 -25.703 -7.52 1 98.81 232 ILE A N 1
ATOM 1841 C CA . ILE A 1 232 ? -9.25 -24.562 -8.203 1 98.81 232 ILE A CA 1
ATOM 1842 C C . ILE A 1 232 ? -7.727 -24.656 -8.125 1 98.81 232 ILE A C 1
ATOM 1844 O O . ILE A 1 232 ? -7.137 -24.438 -7.066 1 98.81 232 ILE A O 1
ATOM 1848 N N . VAL A 1 233 ? -7.121 -24.922 -9.281 1 98.81 233 VAL A N 1
ATOM 1849 C CA . VAL A 1 233 ? -5.688 -25.188 -9.336 1 98.81 233 VAL A CA 1
ATOM 1850 C C . VAL A 1 233 ? -5.008 -24.156 -10.234 1 98.81 233 VAL A C 1
ATOM 1852 O O . VAL A 1 233 ? -5.555 -23.75 -11.266 1 98.81 233 VAL A O 1
ATOM 1855 N N . GLY A 1 234 ? -3.918 -23.641 -9.797 1 98.69 234 GLY A N 1
ATOM 1856 C CA . GLY A 1 234 ? -3.023 -22.828 -10.602 1 98.69 234 GLY A CA 1
ATOM 1857 C C . GLY A 1 234 ? -1.614 -23.391 -10.672 1 98.69 234 GLY A C 1
ATOM 1858 O O . GLY A 1 234 ? -1.151 -24.031 -9.734 1 98.69 234 GLY A O 1
ATOM 1859 N N . LEU A 1 235 ? -0.933 -23.125 -11.781 1 98.56 235 LEU A N 1
ATOM 1860 C CA . LEU A 1 235 ? 0.432 -23.594 -11.984 1 98.56 235 LEU A CA 1
ATOM 1861 C C . LEU A 1 235 ? 1.343 -22.453 -12.43 1 98.56 235 LEU A C 1
ATOM 1863 O O . LEU A 1 235 ? 0.923 -21.578 -13.188 1 98.56 235 LEU A O 1
ATOM 1867 N N . GLY A 1 236 ? 2.539 -22.547 -11.992 1 97.56 236 GLY A N 1
ATOM 1868 C CA . GLY A 1 236 ? 3.588 -21.719 -12.555 1 97.56 236 GLY A CA 1
ATOM 1869 C C . GLY A 1 236 ? 4.215 -22.297 -13.805 1 97.56 236 GLY A C 1
ATOM 1870 O O . GLY A 1 236 ? 3.857 -23.391 -14.234 1 97.56 236 GLY A O 1
ATOM 1871 N N . GLY A 1 237 ? 5.043 -21.578 -14.359 1 96.25 237 GLY A N 1
ATOM 1872 C CA . GLY A 1 237 ? 5.867 -21.922 -15.508 1 96.25 237 GLY A CA 1
ATOM 1873 C C . GLY A 1 237 ? 6.992 -20.922 -15.75 1 96.25 237 GLY A C 1
ATOM 1874 O O . GLY A 1 237 ? 7.039 -19.859 -15.11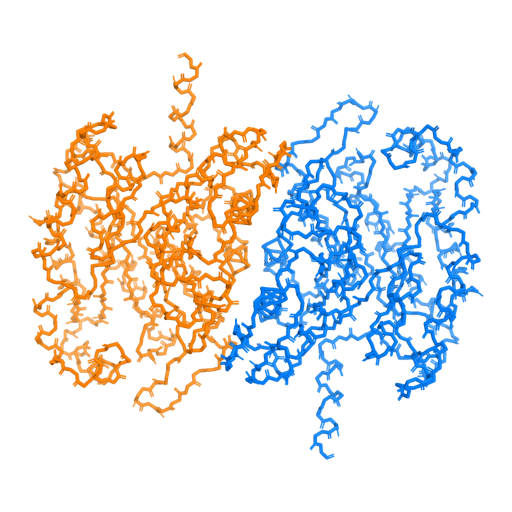7 1 96.25 237 GLY A O 1
ATOM 1875 N N . GLN A 1 238 ? 7.887 -21.344 -16.531 1 96.94 238 GLN A N 1
ATOM 1876 C CA . GLN A 1 238 ? 9.016 -20.5 -16.906 1 96.94 238 GLN A CA 1
ATOM 1877 C C . GLN A 1 238 ? 9.375 -20.688 -18.391 1 96.94 238 GLN A C 1
ATOM 1879 O O . GLN A 1 238 ? 9.469 -21.812 -18.875 1 96.94 238 GLN A O 1
ATOM 1884 N N . VAL A 1 239 ? 9.516 -19.547 -19.062 1 98.12 239 VAL A N 1
ATOM 1885 C CA . VAL A 1 239 ? 9.742 -19.672 -20.5 1 98.12 239 VAL A CA 1
ATOM 1886 C C . VAL A 1 239 ? 10.711 -18.594 -20.969 1 98.12 239 VAL A C 1
ATOM 1888 O O . VAL A 1 239 ? 10.828 -17.531 -20.328 1 98.12 239 VAL A O 1
ATOM 1891 N N . PHE A 1 240 ? 11.375 -18.797 -22 1 98.56 240 PHE A N 1
ATOM 1892 C CA . PHE A 1 240 ? 12.125 -17.859 -22.812 1 98.56 240 PHE A CA 1
ATOM 1893 C C . PHE A 1 240 ? 12.016 -18.203 -24.281 1 98.56 240 PHE A C 1
ATOM 1895 O O . PHE A 1 240 ? 12.312 -19.344 -24.688 1 98.56 240 PHE A O 1
ATOM 1902 N N . MET A 1 241 ? 11.664 -17.203 -25.094 1 98.75 241 MET A N 1
ATOM 1903 C CA . MET A 1 241 ? 11.297 -17.562 -26.469 1 98.75 241 MET A CA 1
ATOM 1904 C C . MET A 1 241 ? 12.039 -16.688 -27.469 1 98.75 241 MET A C 1
ATOM 1906 O O . MET A 1 241 ? 12.32 -15.523 -27.203 1 98.75 241 MET A O 1
ATOM 1910 N N . ARG A 1 242 ? 12.312 -17.328 -28.547 1 98.62 242 ARG A N 1
ATOM 1911 C CA . ARG A 1 242 ? 12.602 -16.703 -29.828 1 98.62 242 ARG A CA 1
ATOM 1912 C C . ARG A 1 242 ? 11.961 -17.5 -30.969 1 98.62 242 ARG A C 1
ATOM 1914 O O . ARG A 1 242 ? 11.664 -18.688 -30.812 1 98.62 242 ARG A O 1
ATOM 1921 N N . ARG A 1 243 ? 11.719 -16.844 -32.062 1 97.06 243 ARG A N 1
ATOM 1922 C CA . ARG A 1 243 ? 11.07 -17.531 -33.188 1 97.06 243 ARG A CA 1
ATOM 1923 C C . ARG A 1 243 ? 11.898 -18.719 -33.656 1 97.06 243 ARG A C 1
ATOM 1925 O O . ARG A 1 243 ? 11.344 -19.75 -34.031 1 97.06 243 ARG A O 1
ATOM 1932 N N . ASN A 1 244 ? 13.211 -18.453 -33.688 1 97.75 244 ASN A N 1
ATOM 1933 C CA . ASN A 1 244 ? 14.148 -19.562 -33.875 1 97.75 244 ASN A CA 1
ATOM 1934 C C . ASN A 1 244 ? 14.617 -20.156 -32.562 1 97.75 244 ASN A C 1
ATOM 1936 O O . ASN A 1 244 ? 15.289 -19.484 -31.781 1 97.75 244 ASN A O 1
ATOM 1940 N N . SER A 1 245 ? 14.344 -21.469 -32.344 1 97.88 245 SER A N 1
ATOM 1941 C CA . SER A 1 245 ? 14.625 -22.125 -31.062 1 97.88 245 SER A CA 1
ATOM 1942 C C . SER A 1 245 ? 16.109 -22.031 -30.703 1 97.88 245 SER A C 1
ATOM 1944 O O . SER A 1 245 ? 16.453 -21.859 -29.531 1 97.88 245 SER A O 1
ATOM 1946 N N . GLN A 1 246 ? 17 -22.156 -31.688 1 98.12 246 GLN A N 1
ATOM 1947 C CA . GLN A 1 246 ? 18.422 -22.109 -31.422 1 98.12 246 GLN A CA 1
ATOM 1948 C C . GLN A 1 246 ? 18.844 -20.734 -30.922 1 98.12 246 GLN A C 1
ATOM 1950 O O . GLN A 1 246 ? 19.75 -20.609 -30.094 1 98.12 246 GLN A O 1
ATOM 1955 N N . ASP A 1 247 ? 18.188 -19.719 -31.375 1 98.56 247 ASP A N 1
ATOM 1956 C CA . ASP A 1 247 ? 18.469 -18.359 -30.906 1 98.56 247 ASP A CA 1
ATOM 1957 C C . ASP A 1 247 ? 18.047 -18.188 -29.453 1 98.56 247 ASP A C 1
ATOM 1959 O O . ASP A 1 247 ? 18.734 -17.531 -28.672 1 98.56 247 ASP A O 1
ATOM 1963 N N . ALA A 1 248 ? 16.859 -18.766 -29.078 1 98.75 248 ALA A N 1
ATOM 1964 C CA . ALA A 1 248 ? 16.391 -18.703 -27.703 1 98.75 248 ALA A CA 1
ATOM 1965 C C . ALA A 1 248 ? 17.406 -19.328 -26.75 1 98.75 248 ALA A C 1
ATOM 1967 O O . ALA A 1 248 ? 17.75 -18.734 -25.719 1 98.75 248 ALA A O 1
ATOM 1968 N N . VAL A 1 249 ? 17.875 -20.516 -27.125 1 98.38 249 VAL A N 1
ATOM 1969 C CA . VAL A 1 249 ? 18.812 -21.25 -26.281 1 98.38 249 VAL A CA 1
ATOM 1970 C C . VAL A 1 249 ? 20.125 -20.484 -26.156 1 98.38 249 VAL A C 1
ATOM 1972 O O . VAL A 1 249 ? 20.641 -20.297 -25.047 1 98.38 249 VAL A O 1
ATOM 1975 N N . ARG A 1 250 ? 20.609 -19.984 -27.297 1 98.25 250 ARG A N 1
ATOM 1976 C CA . ARG A 1 250 ? 21.859 -19.25 -27.312 1 98.25 250 ARG A CA 1
ATOM 1977 C C . ARG A 1 250 ? 21.781 -17.984 -26.453 1 98.25 250 ARG A C 1
ATOM 1979 O O . ARG A 1 250 ? 22.688 -17.672 -25.703 1 98.25 250 ARG A O 1
ATOM 1986 N N . GLU A 1 251 ? 20.703 -17.312 -26.594 1 98.19 251 GLU A N 1
ATOM 1987 C CA . GLU A 1 251 ? 20.547 -16.047 -25.906 1 98.19 251 GLU A CA 1
ATOM 1988 C C . GLU A 1 251 ? 20.328 -16.25 -24.406 1 98.19 251 GLU A C 1
ATOM 1990 O O . GLU A 1 251 ? 20.828 -15.492 -23.578 1 98.19 251 GLU A O 1
ATOM 1995 N N . PHE A 1 252 ? 19.609 -17.266 -24.047 1 97.88 252 PHE A N 1
ATOM 1996 C CA . PHE A 1 252 ? 19.188 -17.438 -22.672 1 97.88 252 PHE A CA 1
ATOM 1997 C C . PHE A 1 252 ? 20.266 -18.141 -21.859 1 97.88 252 PHE A C 1
ATOM 1999 O O . PHE A 1 252 ? 20.328 -18 -20.625 1 97.88 252 PHE A O 1
ATOM 2006 N N . ARG A 1 253 ? 21.141 -18.875 -22.422 1 96.94 253 ARG A N 1
ATOM 2007 C CA . ARG A 1 253 ? 22.078 -19.766 -21.734 1 96.94 253 ARG A CA 1
ATOM 2008 C C . ARG A 1 253 ? 22.938 -18.969 -20.734 1 96.94 253 ARG A C 1
ATOM 2010 O O . ARG A 1 253 ? 23.094 -19.391 -19.594 1 96.94 253 ARG A O 1
ATOM 2017 N N . PRO A 1 254 ? 23.484 -17.781 -21.156 1 96.12 254 PRO A N 1
ATOM 2018 C CA . PRO A 1 254 ? 24.297 -17.062 -20.172 1 96.12 254 PRO A CA 1
ATOM 2019 C C . PRO A 1 254 ? 23.484 -16.656 -18.938 1 96.12 254 PRO A C 1
ATOM 2021 O O . PRO A 1 254 ? 24.031 -16.625 -17.828 1 96.12 254 PRO A O 1
ATOM 2024 N N . TYR A 1 255 ? 22.266 -16.312 -19.109 1 96.56 255 TYR A N 1
ATOM 2025 C CA . TYR A 1 255 ? 21.406 -15.945 -18 1 96.56 255 TYR A CA 1
ATOM 2026 C C . TYR A 1 255 ? 21.109 -17.156 -17.125 1 96.56 255 TYR A C 1
ATOM 2028 O O . TYR A 1 255 ? 21.172 -17.062 -15.891 1 96.56 255 TYR A O 1
ATOM 2036 N N . PHE A 1 256 ? 20.781 -18.281 -17.734 1 96 256 PHE A N 1
ATOM 2037 C CA . PHE A 1 256 ? 20.516 -19.5 -17 1 96 256 PHE A CA 1
ATOM 2038 C C . PHE A 1 256 ? 21.734 -19.938 -16.188 1 96 256 PHE A C 1
ATOM 2040 O O . PHE A 1 256 ? 21.641 -20.219 -14.992 1 96 256 PHE A O 1
ATOM 2047 N N . ASP A 1 257 ? 22.891 -19.906 -16.812 1 95 257 ASP A N 1
ATOM 2048 C CA . ASP A 1 257 ? 24.125 -20.422 -16.234 1 95 257 ASP A CA 1
ATOM 2049 C C . ASP A 1 257 ? 24.562 -19.594 -15.031 1 95 257 ASP A C 1
ATOM 2051 O O . ASP A 1 257 ? 25.281 -20.078 -14.148 1 95 257 ASP A O 1
ATOM 2055 N N . ASN A 1 258 ? 24.109 -18.375 -15.008 1 92.94 258 ASN A N 1
ATOM 2056 C CA . ASN A 1 258 ? 24.578 -17.484 -13.961 1 92.94 258 ASN A CA 1
ATOM 2057 C C . ASN A 1 258 ? 23.453 -17.078 -13.031 1 92.94 258 ASN A C 1
ATOM 2059 O O . ASN A 1 258 ? 23.609 -16.156 -12.219 1 92.94 258 ASN A O 1
ATOM 2063 N N . ALA A 1 259 ? 22.344 -17.703 -13.227 1 90.31 259 ALA A N 1
ATOM 2064 C CA . ALA A 1 259 ? 21.188 -17.375 -12.391 1 90.31 259 ALA A CA 1
ATOM 2065 C C . ALA A 1 259 ? 21.453 -17.734 -10.93 1 90.31 259 ALA A C 1
ATOM 2067 O O . ALA A 1 259 ? 22.062 -18.75 -10.641 1 90.31 259 ALA A O 1
ATOM 2068 N N . PRO A 1 260 ? 20.969 -16.859 -9.984 1 82.31 260 PRO A N 1
ATOM 2069 C CA . PRO A 1 260 ? 21.172 -17.172 -8.57 1 82.31 260 PRO A CA 1
ATOM 2070 C C . PRO A 1 260 ? 20.516 -18.5 -8.156 1 82.31 260 PRO A C 1
ATOM 2072 O O . PRO A 1 260 ? 21.047 -19.203 -7.293 1 82.31 260 PRO A O 1
ATOM 2075 N N . VAL A 1 261 ? 19.484 -18.844 -8.75 1 73.69 261 VAL A N 1
ATOM 2076 C CA . VAL A 1 261 ? 18.703 -20 -8.32 1 73.69 261 VAL A CA 1
ATOM 2077 C C . VAL A 1 261 ? 19.281 -21.266 -8.953 1 73.69 261 VAL A C 1
ATOM 2079 O O . VAL A 1 261 ? 19.344 -22.312 -8.297 1 73.69 261 VAL A O 1
ATOM 2082 N N . TYR A 1 262 ? 19.719 -21.141 -10.258 1 71 262 TYR A N 1
ATOM 2083 C CA . TYR A 1 262 ? 20.109 -22.312 -11.023 1 71 262 TYR A CA 1
ATOM 2084 C C . TYR A 1 262 ? 21.625 -22.375 -11.18 1 71 262 TYR A C 1
ATOM 2086 O O . TYR A 1 262 ? 22.156 -23.391 -11.625 1 71 262 TYR A O 1
ATOM 2094 N N . GLY A 1 263 ? 22.188 -21.328 -10.852 1 69.44 263 GLY A N 1
ATOM 2095 C CA . GLY A 1 263 ? 23.547 -21.141 -11.359 1 69.44 263 GLY A CA 1
ATOM 2096 C C . GLY A 1 263 ? 24.516 -22.188 -10.836 1 69.44 263 GLY A C 1
ATOM 2097 O O . GLY A 1 263 ? 24.422 -22.594 -9.672 1 69.44 263 GLY A O 1
ATOM 2098 N N . HIS A 1 264 ? 25.234 -22.609 -11.773 1 72.88 264 HIS A N 1
ATOM 2099 C CA . HIS A 1 264 ? 26.359 -23.531 -11.602 1 72.88 264 HIS A CA 1
ATOM 2100 C C . HIS A 1 264 ? 25.875 -24.922 -11.203 1 72.88 264 HIS A C 1
ATOM 2102 O O . HIS A 1 264 ? 26.625 -25.688 -10.609 1 72.88 264 HIS A O 1
ATOM 2108 N N . GLY A 1 265 ? 24.656 -25.188 -11.492 1 82.31 265 GLY A N 1
ATOM 2109 C CA . GLY A 1 265 ? 24.078 -26.5 -11.258 1 82.31 265 GLY A CA 1
ATOM 2110 C C . GLY A 1 265 ? 23.906 -27.312 -12.523 1 82.31 265 GLY A C 1
ATOM 2111 O O . GLY A 1 265 ? 24.875 -27.547 -13.25 1 82.31 265 GLY A O 1
ATOM 2112 N N . PRO A 1 266 ? 22.688 -27.734 -12.727 1 89 266 PRO A N 1
ATOM 2113 C CA . PRO A 1 266 ? 22.422 -28.531 -13.922 1 89 266 PRO A CA 1
ATOM 2114 C C . PRO A 1 266 ? 22.594 -27.75 -15.219 1 89 266 PRO A C 1
ATOM 2116 O O . PRO A 1 266 ? 22.609 -26.516 -15.195 1 89 266 PRO A O 1
ATOM 2119 N N . SER A 1 267 ? 22.781 -28.516 -16.266 1 94.06 267 SER A N 1
ATOM 2120 C CA . SER A 1 267 ? 22.812 -27.859 -17.562 1 94.06 267 SER A CA 1
ATOM 2121 C C . SER A 1 267 ? 21.422 -27.344 -17.953 1 94.06 267 SER A C 1
ATOM 2123 O O . SER A 1 267 ? 20.406 -27.812 -17.422 1 94.06 267 SER A O 1
ATOM 2125 N N . LEU A 1 268 ? 21.406 -26.391 -18.812 1 95.81 268 LEU A N 1
ATOM 2126 C CA . LEU A 1 268 ? 20.141 -25.891 -19.344 1 95.81 268 LEU A CA 1
ATOM 2127 C C . LEU A 1 268 ? 19.297 -27.016 -19.922 1 95.81 268 LEU A C 1
ATOM 2129 O O . LEU A 1 268 ? 18.094 -27.078 -19.672 1 95.81 268 LEU A O 1
ATOM 2133 N N . GLU A 1 269 ? 19.953 -27.922 -20.672 1 95.38 269 GLU A N 1
ATOM 2134 C CA . GLU A 1 269 ? 19.281 -29.062 -21.297 1 95.38 269 GLU A CA 1
ATOM 2135 C C . GLU A 1 269 ? 18.672 -29.984 -20.25 1 95.38 269 GLU A C 1
ATOM 2137 O O . GLU A 1 269 ? 17.516 -30.391 -20.359 1 95.38 269 GLU A O 1
ATOM 2142 N N . ASP A 1 270 ? 19.438 -30.281 -19.234 1 94.94 270 ASP A N 1
ATOM 2143 C CA . ASP A 1 270 ? 18.953 -31.156 -18.172 1 94.94 270 ASP A CA 1
ATOM 2144 C C . ASP A 1 270 ? 17.781 -30.531 -17.422 1 94.94 270 ASP A C 1
ATOM 2146 O O . ASP A 1 270 ? 16.797 -31.219 -17.125 1 94.94 270 ASP A O 1
ATOM 2150 N N . PHE A 1 271 ? 17.953 -29.281 -17.156 1 95 271 PHE A N 1
ATOM 2151 C CA . PHE A 1 271 ? 16.906 -28.594 -16.406 1 95 271 PHE A CA 1
ATOM 2152 C C . PHE A 1 271 ? 15.625 -28.516 -17.219 1 95 271 PHE A C 1
ATOM 2154 O O . PHE A 1 271 ? 14.531 -28.688 -16.672 1 95 271 PHE A O 1
ATOM 2161 N N . THR A 1 272 ? 15.711 -28.188 -18.484 1 95.62 272 THR A N 1
ATOM 2162 C CA . THR A 1 272 ? 14.539 -28.094 -19.359 1 95.62 272 THR A CA 1
ATOM 2163 C C . THR A 1 272 ? 13.852 -29.438 -19.484 1 95.62 272 THR A C 1
ATOM 2165 O O . THR A 1 272 ? 12.625 -29.516 -19.609 1 95.62 272 THR A O 1
ATOM 2168 N N . GLU A 1 273 ? 14.609 -30.438 -19.438 1 94.44 273 GLU A N 1
ATOM 2169 C CA . GLU A 1 273 ? 14.047 -31.781 -19.531 1 94.44 273 GLU A CA 1
ATOM 2170 C C . GLU A 1 273 ? 13.305 -32.156 -18.25 1 94.44 273 GLU A C 1
ATOM 2172 O O . GLU A 1 273 ? 12.281 -32.844 -18.297 1 94.44 273 GLU A O 1
ATOM 2177 N N . GLN A 1 274 ? 13.805 -31.719 -17.141 1 93.38 274 GLN A N 1
ATOM 2178 C CA . GLN A 1 274 ? 13.328 -32.219 -15.852 1 93.38 274 GLN A CA 1
ATOM 2179 C C . GLN A 1 274 ? 12.25 -31.312 -15.266 1 93.38 274 GLN A C 1
ATOM 2181 O O . GLN A 1 274 ? 11.516 -31.719 -14.359 1 93.38 274 GLN A O 1
ATOM 2186 N N . THR A 1 275 ? 12.25 -30.109 -15.695 1 94.25 275 THR A N 1
ATOM 2187 C CA . THR A 1 275 ? 11.352 -29.109 -15.125 1 94.25 275 THR A CA 1
ATOM 2188 C C . THR A 1 275 ? 10.484 -28.484 -16.219 1 94.25 275 THR A C 1
ATOM 2190 O O . THR A 1 275 ? 10.664 -28.766 -17.406 1 94.25 275 THR A O 1
ATOM 2193 N N . PRO A 1 276 ? 9.57 -27.594 -15.812 1 95.25 276 PRO A N 1
ATOM 2194 C CA . PRO A 1 276 ? 8.688 -26.953 -16.797 1 95.25 276 PRO A CA 1
ATOM 2195 C C . PRO A 1 276 ? 9.398 -25.875 -17.609 1 95.25 276 PRO A C 1
ATOM 2197 O O . PRO A 1 276 ? 8.789 -25.266 -18.484 1 95.25 276 PRO A O 1
ATOM 2200 N N . LEU A 1 277 ? 10.609 -25.531 -17.297 1 96.69 277 LEU A N 1
ATOM 2201 C CA . LEU A 1 277 ? 11.312 -24.516 -18.078 1 96.69 277 LEU A CA 1
ATOM 2202 C C . LEU A 1 277 ? 11.312 -24.875 -19.562 1 96.69 277 LEU A C 1
ATOM 2204 O O . LEU A 1 277 ? 11.68 -25.984 -19.938 1 96.69 277 LEU A O 1
ATOM 2208 N N . THR A 1 278 ? 10.867 -23.969 -20.328 1 98.06 278 THR A N 1
ATOM 2209 C CA . THR A 1 278 ? 10.898 -24.125 -21.766 1 98.06 278 THR A CA 1
ATOM 2210 C C . THR A 1 278 ? 11.664 -22.984 -22.422 1 98.06 278 THR A C 1
ATOM 2212 O O . THR A 1 278 ? 11.297 -21.812 -22.266 1 98.06 278 THR A O 1
ATOM 2215 N N . VAL A 1 279 ? 12.711 -23.312 -23.078 1 98.38 279 VAL A N 1
ATOM 2216 C CA . VAL A 1 279 ? 13.516 -22.359 -23.844 1 98.38 279 VAL A CA 1
ATOM 2217 C C . VAL A 1 279 ? 13.492 -22.75 -25.328 1 98.38 279 VAL A C 1
ATOM 2219 O O . VAL A 1 279 ? 14.047 -23.781 -25.703 1 98.38 279 VAL A O 1
ATOM 2222 N N . GLY A 1 280 ? 12.812 -21.969 -26.125 1 98.69 280 GLY A N 1
ATOM 2223 C CA . GLY A 1 280 ? 12.664 -22.344 -27.516 1 98.69 280 GLY A CA 1
ATOM 2224 C C . GLY A 1 280 ? 11.68 -21.484 -28.281 1 98.69 280 GLY A C 1
ATOM 2225 O O . GLY A 1 280 ? 11.555 -20.281 -27.984 1 98.69 280 GLY A O 1
ATOM 2226 N N . SER A 1 281 ? 11.047 -22.062 -29.312 1 98.62 281 SER A N 1
ATOM 2227 C CA . SER A 1 281 ? 10.086 -21.328 -30.141 1 98.62 281 SER A CA 1
ATOM 2228 C C . SER A 1 281 ? 8.734 -21.219 -29.438 1 98.62 281 SER A C 1
ATOM 2230 O O . SER A 1 281 ? 8.461 -21.969 -28.484 1 98.62 281 SER A O 1
ATOM 2232 N N . PRO A 1 282 ? 7.887 -20.266 -29.922 1 98.75 282 PRO A N 1
ATOM 2233 C CA . PRO A 1 282 ? 6.527 -20.188 -29.375 1 98.75 282 PRO A CA 1
ATOM 2234 C C . PRO A 1 282 ? 5.777 -21.516 -29.484 1 98.75 282 PRO A C 1
ATOM 2236 O O . PRO A 1 282 ? 5.051 -21.891 -28.547 1 98.75 282 PRO A O 1
ATOM 2239 N N . GLN A 1 283 ? 6.02 -22.203 -30.547 1 98.62 283 GLN A N 1
ATOM 2240 C CA . GLN A 1 283 ? 5.348 -23.484 -30.719 1 98.62 283 GLN A CA 1
ATOM 2241 C C . GLN A 1 283 ? 5.785 -24.484 -29.656 1 98.62 283 GLN A C 1
ATOM 2243 O O . GLN A 1 283 ? 4.965 -25.25 -29.141 1 98.62 283 GLN A O 1
ATOM 2248 N N . GLN A 1 284 ? 7.043 -24.516 -29.312 1 98.62 284 GLN A N 1
ATOM 2249 C CA . GLN A 1 284 ? 7.543 -25.406 -28.266 1 98.62 284 GLN A CA 1
ATOM 2250 C C . GLN A 1 284 ? 6.945 -25.047 -26.906 1 98.62 284 GLN A C 1
ATOM 2252 O O . GLN A 1 284 ? 6.633 -25.922 -26.109 1 98.62 284 GLN A O 1
ATOM 2257 N N . VAL A 1 285 ? 6.812 -23.75 -26.656 1 98.75 285 VAL A N 1
ATOM 2258 C CA . VAL A 1 285 ? 6.211 -23.281 -25.406 1 98.75 285 VAL A CA 1
ATOM 2259 C C . VAL A 1 285 ? 4.75 -23.719 -25.344 1 98.75 285 VAL A C 1
ATOM 2261 O O . VAL A 1 285 ? 4.281 -24.203 -24.312 1 98.75 285 VAL A O 1
ATOM 2264 N N . ILE A 1 286 ? 4 -23.578 -26.469 1 98.81 286 ILE A N 1
ATOM 2265 C CA . ILE A 1 286 ? 2.6 -23.984 -26.547 1 98.81 286 ILE A CA 1
ATOM 2266 C C . ILE A 1 286 ? 2.477 -25.484 -26.234 1 98.81 286 ILE A C 1
ATOM 2268 O O . ILE A 1 286 ? 1.702 -25.875 -25.359 1 98.81 286 ILE A O 1
ATOM 2272 N N . GLU A 1 287 ? 3.32 -26.266 -26.906 1 98.5 287 GLU A N 1
ATOM 2273 C CA . GLU A 1 287 ? 3.25 -27.719 -26.75 1 98.5 287 GLU A CA 1
ATOM 2274 C C . GLU A 1 287 ? 3.582 -28.141 -25.328 1 98.5 287 GLU A C 1
ATOM 2276 O O . GLU A 1 287 ? 2.877 -28.969 -24.734 1 98.5 287 GLU A O 1
ATOM 2281 N N . ARG A 1 288 ? 4.637 -27.594 -24.828 1 98.31 288 ARG A N 1
ATOM 2282 C CA . ARG A 1 288 ? 5.039 -27.922 -23.469 1 98.31 288 ARG A CA 1
ATOM 2283 C C . ARG A 1 288 ? 3.961 -27.516 -22.469 1 98.31 288 ARG A C 1
ATOM 2285 O O . ARG A 1 288 ? 3.617 -28.297 -21.578 1 98.31 288 ARG A O 1
ATOM 2292 N N . THR A 1 289 ? 3.447 -26.328 -22.531 1 98.62 289 THR A N 1
ATOM 2293 C CA . THR A 1 289 ? 2.453 -25.844 -21.578 1 98.62 289 THR A CA 1
ATOM 2294 C C . THR A 1 289 ? 1.183 -26.688 -21.656 1 98.62 289 THR A C 1
ATOM 2296 O O . THR A 1 289 ? 0.602 -27.047 -20.625 1 98.62 289 THR A O 1
ATOM 2299 N N . LEU A 1 290 ? 0.774 -27.062 -22.891 1 98.5 290 LEU A N 1
ATOM 2300 C CA . LEU A 1 290 ? -0.412 -27.891 -23.047 1 98.5 290 LEU A CA 1
ATOM 2301 C C . LEU A 1 290 ? -0.22 -29.25 -22.375 1 98.5 290 LEU A C 1
ATOM 2303 O O . LEU A 1 290 ? -1.177 -29.828 -21.844 1 98.5 290 LEU A O 1
ATOM 2307 N N . SER A 1 291 ? 0.999 -29.719 -22.344 1 97.94 291 SER A N 1
ATOM 2308 C CA . SER A 1 291 ? 1.286 -31.031 -21.766 1 97.94 291 SER A CA 1
ATOM 2309 C C . SER A 1 291 ? 1.083 -31.016 -20.25 1 97.94 291 SER A C 1
ATOM 2311 O O . SER A 1 291 ? 0.987 -32.094 -19.641 1 97.94 291 SER A O 1
ATOM 2313 N N . PHE A 1 292 ? 1.068 -29.828 -19.625 1 98.25 292 PHE A N 1
ATOM 2314 C CA . PHE A 1 292 ? 0.85 -29.781 -18.172 1 98.25 292 PHE A CA 1
ATOM 2315 C C . PHE A 1 292 ? -0.482 -30.422 -17.812 1 98.25 292 PHE A C 1
ATOM 2317 O O . PHE A 1 292 ? -0.624 -30.984 -16.719 1 98.25 292 PHE A O 1
ATOM 2324 N N . ARG A 1 293 ? -1.454 -30.297 -18.672 1 97.38 293 ARG A N 1
ATOM 2325 C CA . ARG A 1 293 ? -2.781 -30.859 -18.438 1 97.38 293 ARG A CA 1
ATOM 2326 C C . ARG A 1 293 ? -2.711 -32.375 -18.312 1 97.38 293 ARG A C 1
ATOM 2328 O O . ARG A 1 293 ? -3.547 -32.969 -17.641 1 97.38 293 ARG A O 1
ATOM 2335 N N . ASP A 1 294 ? -1.676 -33 -18.938 1 96.94 294 ASP A N 1
ATOM 2336 C CA . ASP A 1 294 ? -1.54 -34.438 -18.922 1 96.94 294 ASP A CA 1
ATOM 2337 C C . ASP A 1 294 ? -1.313 -34.969 -17.516 1 96.94 294 ASP A C 1
ATOM 2339 O O . ASP A 1 294 ? -1.73 -36.094 -17.172 1 96.94 294 ASP A O 1
ATOM 2343 N N . TYR A 1 295 ? -0.623 -34.156 -16.688 1 96.75 295 TYR A N 1
ATOM 2344 C CA . TYR A 1 295 ? -0.328 -34.688 -15.367 1 96.75 295 TYR A CA 1
ATOM 2345 C C . TYR A 1 295 ? -1.031 -33.875 -14.289 1 96.75 295 TYR A C 1
ATOM 2347 O O . TYR A 1 295 ? -1.261 -34.375 -13.18 1 96.75 295 TYR A O 1
ATOM 2355 N N . ALA A 1 296 ? -1.446 -32.688 -14.555 1 97.19 296 ALA A N 1
ATOM 2356 C CA . ALA A 1 296 ? -2.109 -31.859 -13.547 1 97.19 296 ALA A CA 1
ATOM 2357 C C . ALA A 1 296 ? -3.621 -31.844 -13.758 1 97.19 296 ALA A C 1
ATOM 2359 O O . ALA A 1 296 ? -4.371 -31.375 -12.906 1 97.19 296 ALA A O 1
ATOM 2360 N N . GLY A 1 297 ? -4.113 -32.375 -14.875 1 97.12 297 GLY A N 1
ATOM 2361 C CA . GLY A 1 297 ? -5.52 -32.219 -15.211 1 97.12 297 GLY A CA 1
ATOM 2362 C C . GLY A 1 297 ? -5.902 -30.812 -15.602 1 97.12 297 GLY A C 1
ATOM 2363 O O . GLY A 1 297 ? -5.031 -29.984 -15.875 1 97.12 297 GLY A O 1
ATOM 2364 N N . ASP A 1 298 ? -7.195 -30.578 -15.719 1 97.94 298 ASP A N 1
ATOM 2365 C CA . ASP A 1 298 ? -7.672 -29.234 -16.016 1 97.94 298 ASP A CA 1
ATOM 2366 C C . ASP A 1 298 ? -7.414 -28.281 -14.844 1 97.94 298 ASP A C 1
ATOM 2368 O O . ASP A 1 298 ? -7.594 -28.656 -13.688 1 97.94 298 ASP A O 1
ATOM 2372 N N . TYR A 1 299 ? -6.891 -27.125 -15.109 1 98.19 299 TYR A N 1
ATOM 2373 C CA . TYR A 1 299 ? -6.625 -26.141 -14.07 1 98.19 299 TYR A CA 1
ATOM 2374 C C . TYR A 1 299 ? -7.023 -24.75 -14.539 1 98.19 299 TYR A C 1
ATOM 2376 O O . TYR A 1 299 ? -7.453 -24.562 -15.68 1 98.19 299 TYR A O 1
ATOM 2384 N N . GLN A 1 300 ? -6.984 -23.781 -13.641 1 98.62 300 GLN A N 1
ATOM 2385 C CA . GLN A 1 300 ? -7.715 -22.547 -13.859 1 98.62 300 GLN A CA 1
ATOM 2386 C C . GLN A 1 300 ? -6.758 -21.391 -14.148 1 98.62 300 GLN A C 1
ATOM 2388 O O . GLN A 1 300 ? -7.156 -20.375 -14.734 1 98.62 300 GLN A O 1
ATOM 2393 N N . ARG A 1 301 ? -5.438 -21.469 -13.719 1 98.75 301 ARG A N 1
ATOM 2394 C CA . ARG A 1 301 ? -4.523 -20.344 -13.859 1 98.75 301 ARG A CA 1
ATOM 2395 C C . ARG A 1 301 ? -3.113 -20.812 -14.195 1 98.75 301 ARG A C 1
ATOM 2397 O O . ARG A 1 301 ? -2.6 -21.734 -13.562 1 98.75 301 ARG A O 1
ATOM 2404 N N . GLN A 1 302 ? -2.559 -20.219 -15.219 1 98.75 302 GLN A N 1
ATOM 2405 C CA . GLN A 1 302 ? -1.165 -20.391 -15.609 1 98.75 302 GLN A CA 1
ATOM 2406 C C . GLN A 1 302 ? -0.391 -19.078 -15.508 1 98.75 302 GLN A C 1
ATOM 2408 O O . GLN A 1 302 ? -0.697 -18.109 -16.219 1 98.75 302 GLN A O 1
ATOM 2413 N N . LEU A 1 303 ? 0.571 -19 -14.586 1 98.75 303 LEU A N 1
ATOM 2414 C CA . LEU A 1 303 ? 1.445 -17.844 -14.5 1 98.75 303 LEU A CA 1
ATOM 2415 C C . LEU A 1 303 ? 2.854 -18.172 -14.977 1 98.75 303 LEU A C 1
ATOM 2417 O O . LEU A 1 303 ? 3.373 -19.25 -14.68 1 98.75 303 LEU A O 1
ATOM 2421 N N . PHE A 1 304 ? 3.469 -17.25 -15.703 1 98.69 304 PHE A N 1
ATOM 2422 C CA . PHE A 1 304 ? 4.809 -17.469 -16.219 1 98.69 304 PHE A CA 1
ATOM 2423 C C . PHE A 1 304 ? 5.816 -16.547 -15.562 1 98.69 304 PHE A C 1
ATOM 2425 O O . PHE A 1 304 ? 5.52 -15.367 -15.32 1 98.69 304 PHE A O 1
ATOM 2432 N N . LEU A 1 305 ? 6.953 -17.031 -15.234 1 97.38 305 LEU A N 1
ATOM 2433 C CA . LEU A 1 305 ? 8.117 -16.234 -14.836 1 97.38 305 LEU A CA 1
ATOM 2434 C C . LEU A 1 305 ? 8.977 -15.891 -16.047 1 97.38 305 LEU A C 1
ATOM 2436 O O . LEU A 1 305 ? 9.438 -16.781 -16.766 1 97.38 305 LEU A O 1
ATOM 2440 N N . MET A 1 306 ? 9.219 -14.523 -16.25 1 97 306 MET A N 1
ATOM 2441 C CA . MET A 1 306 ? 9.922 -14.133 -17.469 1 97 306 MET A CA 1
ATOM 2442 C C . MET A 1 306 ? 10.953 -13.055 -17.188 1 97 306 MET A C 1
ATOM 2444 O O . MET A 1 306 ? 11.695 -12.648 -18.078 1 97 306 MET A O 1
ATOM 2448 N N . ASP A 1 307 ? 10.961 -12.516 -15.945 1 96.81 307 ASP A N 1
ATOM 2449 C CA . ASP A 1 307 ? 11.844 -11.391 -15.656 1 96.81 307 ASP A CA 1
ATOM 2450 C C . ASP A 1 307 ? 12.898 -11.773 -14.625 1 96.81 307 ASP A C 1
ATOM 2452 O O . ASP A 1 307 ? 13.227 -10.977 -13.734 1 96.81 307 ASP A O 1
ATOM 2456 N N . HIS A 1 308 ? 13.516 -12.836 -14.75 1 90.56 308 HIS A N 1
ATOM 2457 C CA . HIS A 1 308 ? 14.508 -13.32 -13.797 1 90.56 308 HIS A CA 1
ATOM 2458 C C . HIS A 1 308 ? 15.898 -13.359 -14.414 1 90.56 308 HIS A C 1
ATOM 2460 O O . HIS A 1 308 ? 16.094 -12.938 -15.555 1 90.56 308 HIS A O 1
ATOM 2466 N N . ALA A 1 309 ? 16.953 -13.648 -13.617 1 91.88 309 ALA A N 1
ATOM 2467 C CA . ALA A 1 309 ? 18.312 -14 -14.023 1 91.88 309 ALA A CA 1
ATOM 2468 C C . ALA A 1 309 ? 19.016 -12.812 -14.664 1 91.88 309 ALA A C 1
ATOM 2470 O O . ALA A 1 309 ? 19.953 -12.984 -15.461 1 91.88 309 ALA A O 1
ATOM 2471 N N . GLY A 1 310 ? 18.484 -11.641 -14.398 1 95.81 310 GLY A N 1
ATOM 2472 C CA . GLY A 1 310 ? 19.188 -10.453 -14.875 1 95.81 310 GLY A CA 1
ATOM 2473 C C . GLY A 1 310 ? 18.781 -10.047 -16.281 1 95.81 310 GLY A C 1
ATOM 2474 O O . GLY A 1 310 ? 19.422 -9.195 -16.891 1 95.81 310 GLY A O 1
ATOM 2475 N N . LEU A 1 311 ? 17.734 -10.617 -16.812 1 97.81 311 LEU A N 1
ATOM 2476 C CA . LEU A 1 311 ? 17.25 -10.25 -18.141 1 97.81 311 LEU A CA 1
ATOM 2477 C C . LEU A 1 311 ? 16.938 -8.758 -18.203 1 97.81 311 LEU A C 1
ATOM 2479 O O . LEU A 1 311 ? 16.281 -8.219 -17.297 1 97.81 311 LEU A O 1
ATOM 2483 N N . PRO A 1 312 ? 17.406 -8.062 -19.281 1 97.88 312 PRO A N 1
ATOM 2484 C CA . PRO A 1 312 ? 17.047 -6.648 -19.422 1 97.88 312 PRO A CA 1
ATOM 2485 C C . PRO A 1 312 ? 15.555 -6.441 -19.672 1 97.88 312 PRO A C 1
ATOM 2487 O O . PRO A 1 312 ? 14.898 -7.293 -20.281 1 97.88 312 PRO A O 1
ATOM 2490 N N . LEU A 1 313 ? 15.062 -5.305 -19.25 1 98.56 313 LEU A N 1
ATOM 2491 C CA . LEU A 1 313 ? 13.648 -4.98 -19.391 1 98.56 313 LEU A CA 1
ATOM 2492 C C . LEU A 1 313 ? 13.203 -5.121 -20.844 1 98.56 313 LEU A C 1
ATOM 2494 O O . LEU A 1 313 ? 12.133 -5.668 -21.125 1 98.56 313 LEU A O 1
ATOM 2498 N N . LYS A 1 314 ? 13.992 -4.617 -21.75 1 98.5 314 LYS A N 1
ATOM 2499 C CA . LYS A 1 314 ? 13.641 -4.691 -23.172 1 98.5 314 LYS A CA 1
ATOM 2500 C C . LYS A 1 314 ? 13.359 -6.129 -23.594 1 98.5 314 LYS A C 1
ATOM 2502 O O . LYS A 1 314 ? 12.383 -6.398 -24.281 1 98.5 314 LYS A O 1
ATOM 2507 N N . THR A 1 315 ? 14.211 -7.027 -23.188 1 98.62 315 THR A N 1
ATOM 2508 C CA . THR A 1 315 ? 14.055 -8.438 -23.516 1 98.62 315 THR A CA 1
ATOM 2509 C C . THR A 1 315 ? 12.781 -9 -22.891 1 98.62 315 THR A C 1
ATOM 2511 O O . THR A 1 315 ? 12.039 -9.742 -23.547 1 98.62 315 THR A O 1
ATOM 2514 N N . VAL A 1 316 ? 12.5 -8.672 -21.688 1 98.88 316 VAL A N 1
ATOM 2515 C CA . VAL A 1 316 ? 11.312 -9.156 -20.984 1 98.88 316 VAL A CA 1
ATOM 2516 C C . VAL A 1 316 ? 10.055 -8.672 -21.703 1 98.88 316 VAL A C 1
ATOM 2518 O O . VAL A 1 316 ? 9.109 -9.438 -21.891 1 98.88 316 VAL A O 1
ATOM 2521 N N . LEU A 1 317 ? 10.055 -7.406 -22.094 1 98.94 317 LEU A N 1
ATOM 2522 C CA . LEU A 1 317 ? 8.898 -6.859 -22.797 1 98.94 317 LEU A CA 1
ATOM 2523 C C . LEU A 1 317 ? 8.703 -7.562 -24.141 1 98.94 317 LEU A C 1
ATOM 2525 O O . LEU A 1 317 ? 7.566 -7.809 -24.562 1 98.94 317 LEU A O 1
ATOM 2529 N N . GLU A 1 318 ? 9.812 -7.938 -24.828 1 98.81 318 GLU A N 1
ATOM 2530 C CA . GLU A 1 318 ? 9.727 -8.719 -26.062 1 98.81 318 GLU A CA 1
ATOM 2531 C C . GLU A 1 318 ? 9.125 -10.094 -25.797 1 98.81 318 GLU A C 1
ATOM 2533 O O . GLU A 1 318 ? 8.336 -10.594 -26.594 1 98.81 318 GLU A O 1
ATOM 2538 N N . GLN A 1 319 ? 9.539 -10.703 -24.688 1 98.88 319 GLN A N 1
ATOM 2539 C CA . GLN A 1 319 ? 8.945 -11.984 -24.297 1 98.88 319 GLN A CA 1
ATOM 2540 C C . GLN A 1 319 ? 7.438 -11.859 -24.109 1 98.88 319 GLN A C 1
ATO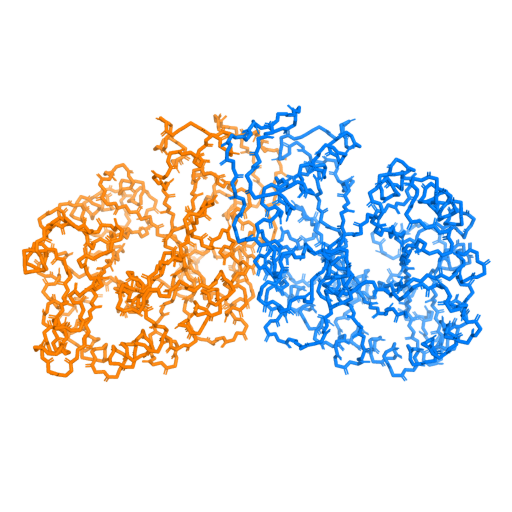M 2542 O O . GLN A 1 319 ? 6.684 -12.75 -24.516 1 98.88 319 GLN A O 1
ATOM 2547 N N . LEU A 1 320 ? 7 -10.773 -23.5 1 98.94 320 LEU A N 1
ATOM 2548 C CA . LEU A 1 320 ? 5.578 -10.555 -23.266 1 98.94 320 LEU A CA 1
ATOM 2549 C C . LEU A 1 320 ? 4.828 -10.359 -24.578 1 98.94 320 LEU A C 1
ATOM 2551 O O . LEU A 1 320 ? 3.701 -10.836 -24.734 1 98.94 320 LEU A O 1
ATOM 2555 N N . ASP A 1 321 ? 5.434 -9.672 -25.531 1 98.81 321 ASP A N 1
ATOM 2556 C CA . ASP A 1 321 ? 4.836 -9.555 -26.859 1 98.81 321 ASP A CA 1
ATOM 2557 C C . ASP A 1 321 ? 4.586 -10.93 -27.484 1 98.81 321 ASP A C 1
ATOM 2559 O O . ASP A 1 321 ? 3.488 -11.203 -27.969 1 98.81 321 ASP A O 1
ATOM 2563 N N . MET A 1 322 ? 5.59 -11.781 -27.406 1 98.81 322 MET A N 1
ATOM 2564 C CA . MET A 1 322 ? 5.477 -13.117 -27.984 1 98.81 322 MET A CA 1
ATOM 2565 C C . MET A 1 322 ? 4.445 -13.945 -27.234 1 98.81 322 MET A C 1
ATOM 2567 O O . MET A 1 322 ? 3.639 -14.648 -27.844 1 98.81 322 MET A O 1
ATOM 2571 N N . LEU A 1 323 ? 4.488 -13.852 -25.938 1 98.88 323 LEU A N 1
ATOM 2572 C CA . LEU A 1 323 ? 3.553 -14.602 -25.109 1 98.88 323 LEU A CA 1
ATOM 2573 C C . LEU A 1 323 ? 2.111 -14.219 -25.422 1 98.88 323 LEU A C 1
ATOM 2575 O O . LEU A 1 323 ? 1.264 -15.086 -25.625 1 98.88 323 LEU A O 1
ATOM 2579 N N . GLY A 1 324 ? 1.837 -12.898 -25.438 1 98.62 324 GLY A N 1
ATOM 2580 C CA . GLY A 1 324 ? 0.484 -12.398 -25.625 1 98.62 324 GLY A CA 1
ATOM 2581 C C . GLY A 1 324 ? -0.016 -12.547 -27.047 1 98.62 324 GLY A C 1
ATOM 2582 O O . GLY A 1 324 ? -1.202 -12.797 -27.266 1 98.62 324 GLY A O 1
ATOM 2583 N N . GLU A 1 325 ? 0.837 -12.445 -28.031 1 97.81 325 GLU A N 1
ATOM 2584 C CA . GLU A 1 325 ? 0.425 -12.406 -29.422 1 97.81 325 GLU A CA 1
ATOM 2585 C C . GLU A 1 325 ? 0.421 -13.805 -30.031 1 97.81 325 GLU A C 1
ATOM 2587 O O . GLU A 1 325 ? -0.453 -14.141 -30.844 1 97.81 325 GLU A O 1
ATOM 2592 N N . GLU A 1 326 ? 1.361 -14.625 -29.594 1 98.31 326 GLU A N 1
ATOM 2593 C CA . GLU A 1 326 ? 1.576 -15.867 -30.328 1 98.31 326 GLU A CA 1
ATOM 2594 C C . GLU A 1 326 ? 1.214 -17.078 -29.484 1 98.31 326 GLU A C 1
ATOM 2596 O O . GLU A 1 326 ? 0.815 -18.125 -30.016 1 98.31 326 GLU A O 1
ATOM 2601 N N . VAL A 1 327 ? 1.321 -17.016 -28.234 1 98.88 327 VAL A N 1
ATOM 2602 C CA . VAL A 1 327 ? 1.263 -18.203 -27.406 1 98.88 327 VAL A CA 1
ATOM 2603 C C . VAL A 1 327 ? -0.092 -18.297 -26.703 1 98.88 327 VAL A C 1
ATOM 2605 O O . VAL A 1 327 ? -0.839 -19.25 -26.891 1 98.88 327 VAL A O 1
ATOM 2608 N N . VAL A 1 328 ? -0.519 -17.266 -26 1 98.81 328 VAL A N 1
ATOM 2609 C CA . VAL A 1 328 ? -1.656 -17.312 -25.094 1 98.81 328 VAL A CA 1
ATOM 2610 C C . VAL A 1 328 ? -2.947 -17.5 -25.891 1 98.81 328 VAL A C 1
ATOM 2612 O O . VAL A 1 328 ? -3.83 -18.266 -25.469 1 98.81 328 VAL A O 1
ATOM 2615 N N . PRO A 1 329 ? -3.133 -16.859 -27.062 1 98.69 329 PRO A N 1
ATOM 2616 C CA . PRO A 1 329 ? -4.359 -17.109 -27.828 1 98.69 329 PRO A CA 1
ATOM 2617 C C . PRO A 1 329 ? -4.527 -18.594 -28.188 1 98.69 329 PRO A C 1
ATOM 2619 O O . PRO A 1 329 ? -5.637 -19.125 -28.125 1 98.69 329 PRO A O 1
ATOM 2622 N N . VAL A 1 330 ? -3.42 -19.234 -28.547 1 98.81 330 VAL A N 1
ATOM 2623 C CA . VAL A 1 330 ? -3.475 -20.641 -28.906 1 98.81 330 VAL A CA 1
ATOM 2624 C C . VAL A 1 330 ? -3.75 -21.484 -27.656 1 98.81 330 VAL A C 1
ATOM 2626 O O . VAL A 1 330 ? -4.574 -22.391 -27.688 1 98.81 330 VAL A O 1
ATOM 2629 N N . LEU A 1 331 ? -3.047 -21.172 -26.562 1 98.88 331 LEU A N 1
ATOM 2630 C CA . LEU A 1 331 ? -3.268 -21.891 -25.312 1 98.88 331 LEU A CA 1
ATOM 2631 C C . LEU A 1 331 ? -4.723 -21.781 -24.875 1 98.88 331 LEU A C 1
ATOM 2633 O O . LEU A 1 331 ? -5.32 -22.76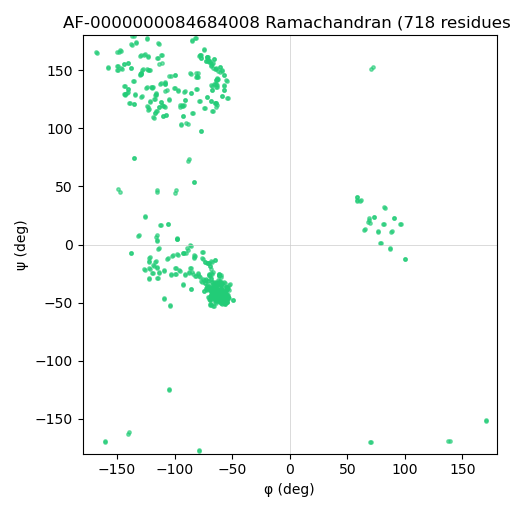6 -24.438 1 98.88 331 LEU A O 1
ATOM 2637 N N . ARG A 1 332 ? -5.297 -20.609 -24.938 1 98.38 332 ARG A N 1
ATOM 2638 C CA . ARG A 1 332 ? -6.684 -20.391 -24.547 1 98.38 332 ARG A CA 1
ATOM 2639 C C . ARG A 1 332 ? -7.625 -21.281 -25.344 1 98.38 332 ARG A C 1
ATOM 2641 O O . ARG A 1 332 ? -8.523 -21.906 -24.781 1 98.38 332 ARG A O 1
ATOM 2648 N N . LYS A 1 333 ? -7.41 -21.312 -26.609 1 98.25 333 LYS A N 1
ATOM 2649 C CA . LYS A 1 333 ? -8.242 -22.125 -27.484 1 98.25 333 LYS A CA 1
ATOM 2650 C C . LYS A 1 333 ? -8.07 -23.609 -27.188 1 98.25 333 LYS A C 1
ATOM 2652 O O . LYS A 1 333 ? -9.055 -24.344 -27.047 1 98.25 333 LYS A O 1
ATOM 2657 N N . GLU A 1 334 ? -6.82 -24.062 -27.109 1 98.25 334 GLU A N 1
ATOM 2658 C CA . GLU A 1 334 ? -6.523 -25.484 -26.953 1 98.25 334 GLU A CA 1
ATOM 2659 C C . GLU A 1 334 ? -6.945 -25.984 -25.578 1 98.25 334 GLU A C 1
ATOM 2661 O O . GLU A 1 334 ? -7.418 -27.125 -25.453 1 98.25 334 GLU A O 1
ATOM 2666 N N . PHE A 1 335 ? -6.789 -25.219 -24.531 1 98.06 335 PHE A N 1
ATOM 2667 C CA . PHE A 1 335 ? -7.211 -25.641 -23.188 1 98.06 335 PHE A CA 1
ATOM 2668 C C . PHE A 1 335 ? -8.734 -25.688 -23.094 1 98.06 335 PHE A C 1
ATOM 2670 O O . PHE A 1 335 ? -9.289 -26.422 -22.281 1 98.06 335 PHE A O 1
ATOM 2677 N N . ALA A 1 336 ? -9.414 -24.891 -23.906 1 97 336 ALA A N 1
ATOM 2678 C CA . ALA A 1 336 ? -10.875 -24.891 -23.922 1 97 336 ALA A CA 1
ATOM 2679 C C . ALA A 1 336 ? -11.406 -26.141 -24.625 1 97 336 ALA A C 1
ATOM 2681 O O . ALA A 1 336 ? -12.508 -26.609 -24.328 1 97 336 ALA A O 1
ATOM 2682 N N . ASN A 1 337 ? -10.594 -26.562 -25.562 1 96.06 337 ASN A N 1
ATOM 2683 C CA . ASN A 1 337 ? -11 -27.734 -26.312 1 96.06 337 ASN A CA 1
ATOM 2684 C C . ASN A 1 337 ? -11.102 -28.969 -25.422 1 96.06 337 ASN A C 1
ATOM 2686 O O . ASN A 1 337 ? -10.109 -29.391 -24.812 1 96.06 337 ASN A O 1
ATOM 2690 N N . GLY A 1 338 ? -12.289 -29.562 -25.344 1 93.62 338 GLY A N 1
ATOM 2691 C CA . GLY A 1 338 ? -12.492 -30.781 -24.594 1 93.62 338 GLY A CA 1
ATOM 2692 C C . GLY A 1 338 ? -12.602 -30.578 -23.094 1 93.62 338 GLY A C 1
ATOM 2693 O O . GLY A 1 338 ? -12.633 -31.531 -22.328 1 93.62 338 GLY A O 1
ATOM 2694 N N . ARG A 1 339 ? -12.523 -29.344 -22.703 1 95.94 339 ARG A N 1
ATOM 2695 C CA . ARG A 1 339 ? -12.672 -29.047 -21.281 1 95.94 339 ARG A CA 1
ATOM 2696 C C . ARG A 1 339 ? -14.07 -29.406 -20.781 1 95.94 339 ARG A C 1
ATOM 2698 O O . ARG A 1 339 ? -15.062 -28.922 -21.328 1 95.94 339 ARG A O 1
ATOM 2705 N N . PRO A 1 340 ? -14.148 -30.25 -19.812 1 96.12 340 PRO A N 1
ATOM 2706 C CA . PRO A 1 340 ? -15.477 -30.609 -19.297 1 96.12 340 PRO A CA 1
ATOM 2707 C C . PRO A 1 340 ? -16.234 -29.406 -18.75 1 96.12 340 PRO A C 1
ATOM 2709 O O . PRO A 1 340 ? -15.633 -28.516 -18.141 1 96.12 340 PRO A O 1
ATOM 2712 N N . ALA A 1 341 ? -17.562 -29.438 -18.875 1 94.75 341 ALA A N 1
ATOM 2713 C CA . ALA A 1 341 ? -18.406 -28.328 -18.469 1 94.75 341 ALA A CA 1
ATOM 2714 C C . ALA A 1 341 ? -18.391 -28.156 -16.953 1 94.75 341 ALA A C 1
ATOM 2716 O O . ALA A 1 341 ? -18.625 -27.047 -16.453 1 94.75 341 ALA A O 1
ATOM 2717 N N . ASN A 1 342 ? -18.125 -29.172 -16.297 1 95.12 342 ASN A N 1
ATOM 2718 C CA . ASN A 1 342 ? -18.188 -29.109 -14.844 1 95.12 342 ASN A CA 1
ATOM 2719 C C . ASN A 1 342 ? -16.906 -28.547 -14.242 1 95.12 342 ASN A C 1
ATOM 2721 O O . ASN A 1 342 ? -16.828 -28.312 -13.031 1 95.12 342 ASN A O 1
ATOM 2725 N N . VAL A 1 343 ? -15.852 -28.375 -14.953 1 97.31 343 VAL A N 1
ATOM 2726 C CA . VAL A 1 343 ? -14.648 -27.688 -14.492 1 97.31 343 VAL A CA 1
ATOM 2727 C C . VAL A 1 343 ? -14.898 -26.188 -14.438 1 97.31 343 VAL A C 1
ATOM 2729 O O . VAL A 1 343 ? -15.164 -25.547 -15.461 1 97.31 343 VAL A O 1
ATOM 2732 N N . PRO A 1 344 ? -14.812 -25.625 -13.273 1 97.31 344 PRO A N 1
ATOM 2733 C CA . PRO A 1 344 ? -15.141 -24.203 -13.164 1 97.31 344 PRO A CA 1
ATOM 2734 C C . PRO A 1 344 ? -14.078 -23.297 -13.766 1 97.31 344 PRO A C 1
ATOM 2736 O O . PRO A 1 344 ? -12.914 -23.703 -13.883 1 97.31 344 PRO A O 1
ATOM 2739 N N . GLU A 1 345 ? -14.477 -22.078 -14.117 1 96.81 345 GLU A N 1
ATOM 2740 C CA . GLU A 1 345 ? -13.539 -21.031 -14.477 1 96.81 345 GLU A CA 1
ATOM 2741 C C . GLU A 1 345 ? -12.789 -20.516 -13.258 1 96.81 345 GLU A C 1
ATOM 2743 O O . GLU A 1 345 ? -13.195 -20.75 -12.117 1 96.81 345 GLU A O 1
ATOM 2748 N N . ALA A 1 346 ? -11.664 -19.859 -13.531 1 96.69 346 ALA A N 1
ATOM 2749 C CA . ALA A 1 346 ? -10.945 -19.203 -12.445 1 96.69 346 ALA A CA 1
ATOM 2750 C C . ALA A 1 346 ? -11.844 -18.188 -11.727 1 96.69 346 ALA A C 1
ATOM 2752 O O . ALA A 1 346 ? -12.57 -17.422 -12.367 1 96.69 346 ALA A O 1
ATOM 2753 N N . PRO A 1 347 ? -11.781 -18.188 -10.414 1 97.56 347 PRO A N 1
ATOM 2754 C CA . PRO A 1 347 ? -12.641 -17.266 -9.672 1 97.56 347 PRO A CA 1
ATOM 2755 C C . PRO A 1 347 ? -12.281 -15.797 -9.922 1 97.56 347 PRO A C 1
ATOM 2757 O O . PRO A 1 347 ? -11.102 -15.453 -10.023 1 97.56 347 PRO A O 1
ATOM 2760 N N . THR A 1 348 ? -13.273 -15 -10.07 1 97.75 348 THR A N 1
ATOM 2761 C CA . THR A 1 348 ? -13.188 -13.547 -10.125 1 97.75 348 THR A CA 1
ATOM 2762 C C . THR A 1 348 ? -14.125 -12.914 -9.102 1 97.75 348 THR A C 1
ATOM 2764 O O . THR A 1 348 ? -14.984 -13.586 -8.531 1 97.75 348 THR A O 1
ATOM 2767 N N . HIS A 1 349 ? -13.898 -11.656 -8.82 1 98.12 349 HIS A N 1
ATOM 2768 C CA . HIS A 1 349 ? -14.805 -10.969 -7.91 1 98.12 349 HIS A CA 1
ATOM 2769 C C . HIS A 1 349 ? -16.25 -11.117 -8.359 1 98.12 349 HIS A C 1
ATOM 2771 O O . HIS A 1 349 ? -17.141 -11.375 -7.547 1 98.12 349 HIS A O 1
ATOM 2777 N N . ALA A 1 350 ? -16.516 -10.922 -9.633 1 97.44 350 ALA A N 1
ATOM 2778 C CA . ALA A 1 350 ? -17.859 -11 -10.18 1 97.44 350 ALA A CA 1
ATOM 2779 C C . ALA A 1 350 ? -18.469 -12.383 -9.961 1 97.44 350 ALA A C 1
ATOM 2781 O O . ALA A 1 350 ? -19.625 -12.508 -9.562 1 97.44 350 ALA A O 1
ATOM 2782 N N . SER A 1 351 ? -17.703 -13.422 -10.258 1 97.38 351 SER A N 1
ATOM 2783 C CA . SER A 1 351 ? -18.219 -14.781 -10.094 1 97.38 351 SER A CA 1
ATOM 2784 C C . SER A 1 351 ? -18.453 -15.109 -8.625 1 97.38 351 SER A C 1
ATOM 2786 O O . SER A 1 351 ? -19.406 -15.812 -8.289 1 97.38 351 SER A O 1
ATOM 2788 N N . LEU A 1 352 ? -17.578 -14.609 -7.773 1 97.56 352 LEU A N 1
ATOM 2789 C CA . LEU A 1 352 ? -17.734 -14.852 -6.34 1 97.56 352 LEU A CA 1
ATOM 2790 C C . LEU A 1 352 ? -18.953 -14.117 -5.797 1 97.56 352 LEU A C 1
ATOM 2792 O O . LEU A 1 352 ? -19.688 -14.648 -4.953 1 97.56 352 LEU A O 1
ATOM 2796 N N . LYS A 1 353 ? -19.109 -12.867 -6.227 1 97.19 353 LYS A N 1
ATOM 2797 C CA . LYS A 1 353 ? -20.281 -12.102 -5.828 1 97.19 353 LYS A CA 1
ATOM 2798 C C . LYS A 1 353 ? -21.578 -12.805 -6.242 1 97.19 353 LYS A C 1
ATOM 2800 O O . LYS A 1 353 ? -22.516 -12.906 -5.449 1 97.19 353 LYS A O 1
ATOM 2805 N N . ALA A 1 354 ? -21.609 -13.336 -7.469 1 96.44 354 ALA A N 1
ATOM 2806 C CA . ALA A 1 354 ? -22.766 -14.047 -7.98 1 96.44 354 ALA A CA 1
ATOM 2807 C C . ALA A 1 354 ? -23.062 -15.297 -7.141 1 96.44 354 ALA A C 1
ATOM 2809 O O . ALA A 1 354 ? -24.219 -15.617 -6.879 1 96.44 354 ALA A O 1
ATOM 2810 N N . ALA A 1 355 ? -22.062 -15.984 -6.742 1 93.19 355 ALA A N 1
ATOM 2811 C CA . ALA A 1 355 ? -22.203 -17.203 -5.945 1 93.19 355 ALA A CA 1
ATOM 2812 C C . ALA A 1 355 ? -22.781 -16.875 -4.566 1 93.19 355 ALA A C 1
ATOM 2814 O O . ALA A 1 355 ? -23.562 -17.656 -4.016 1 93.19 355 ALA A O 1
ATOM 2815 N N . GLN A 1 356 ? -22.328 -15.742 -4.02 1 90.31 356 GLN A N 1
ATOM 2816 C CA . GLN A 1 356 ? -22.797 -15.328 -2.705 1 90.31 356 GLN A CA 1
ATOM 2817 C C . GLN A 1 356 ? -24.281 -14.969 -2.746 1 90.31 356 GLN A C 1
ATOM 2819 O O . GLN A 1 356 ? -25.016 -15.219 -1.782 1 90.31 356 GLN A O 1
ATOM 2824 N N . GLU A 1 357 ? -24.75 -14.367 -3.783 1 87.88 357 GLU A N 1
ATOM 2825 C CA . GLU A 1 357 ? -26.141 -13.953 -3.932 1 87.88 357 GLU A CA 1
ATOM 2826 C C . GLU A 1 357 ? -27.062 -15.164 -4.055 1 87.88 357 GLU A C 1
ATOM 2828 O O . GLU A 1 357 ? -28.219 -15.125 -3.623 1 87.88 357 GLU A O 1
ATOM 2833 N N . VAL A 1 358 ? -26.547 -16.203 -4.582 1 80.25 358 VAL A N 1
ATOM 2834 C CA . VAL A 1 358 ? -27.344 -17.406 -4.742 1 80.25 358 VAL A CA 1
ATOM 2835 C C . VAL A 1 358 ? -27.484 -18.125 -3.398 1 80.25 358 VAL A C 1
ATOM 2837 O O . VAL A 1 358 ? -28.547 -18.688 -3.096 1 80.25 358 VAL A O 1
ATOM 2840 N N . THR A 1 359 ? -26.516 -18.047 -2.566 1 73.5 359 THR A N 1
ATOM 2841 C CA . THR A 1 359 ? -26.562 -18.734 -1.274 1 73.5 359 THR A CA 1
ATOM 2842 C C . THR A 1 359 ? -27.438 -17.953 -0.285 1 73.5 359 THR A C 1
ATOM 2844 O O . THR A 1 359 ? -28.016 -18.547 0.622 1 73.5 359 THR A O 1
ATOM 2847 N N . THR A 1 360 ? -27.609 -16.656 -0.342 1 61.41 360 THR A N 1
ATOM 2848 C CA . THR A 1 360 ? -28.375 -15.828 0.581 1 61.41 360 THR A CA 1
ATOM 2849 C C . THR A 1 360 ? -29.859 -15.859 0.23 1 61.41 360 THR A C 1
ATOM 2851 O O . THR A 1 360 ? -30.703 -15.516 1.06 1 61.41 360 THR A O 1
ATOM 2854 N N . VAL A 1 361 ? -30.297 -16.453 -0.99 1 54.78 361 VAL A N 1
ATOM 2855 C CA . VAL A 1 361 ? -31.703 -16.625 -1.307 1 54.78 361 VAL A CA 1
ATOM 2856 C C . VAL A 1 361 ? -32.188 -18 -0.822 1 54.78 361 VAL A C 1
ATOM 2858 O O . VAL A 1 361 ? -31.547 -19.016 -1.103 1 54.78 361 VAL A O 1
ATOM 2861 N N . MET B 1 1 ? 5.895 28.578 0.302 1 95.75 1 MET B N 1
ATOM 2862 C CA . MET B 1 1 ? 4.789 28.016 1.069 1 95.75 1 MET B CA 1
ATOM 2863 C C . MET B 1 1 ? 4.07 26.938 0.267 1 95.75 1 MET B C 1
ATOM 2865 O O . MET B 1 1 ? 3.865 27.078 -0.939 1 95.75 1 MET B O 1
ATOM 2869 N N . GLN B 1 2 ? 3.773 25.797 0.917 1 98.69 2 GLN B N 1
ATOM 2870 C CA . GLN B 1 2 ? 2.941 24.734 0.365 1 98.69 2 GLN B CA 1
ATOM 2871 C C . GLN B 1 2 ? 1.514 24.812 0.897 1 98.69 2 GLN B C 1
ATOM 2873 O O . GLN B 1 2 ? 1.302 25.094 2.082 1 98.69 2 GLN B O 1
ATOM 2878 N N . PHE B 1 3 ? 0.604 24.672 0.025 1 98.88 3 PHE B N 1
ATOM 2879 C CA . PHE B 1 3 ? -0.809 24.625 0.38 1 98.88 3 PHE B CA 1
ATOM 2880 C C . PHE B 1 3 ? -1.43 23.297 -0.042 1 98.88 3 PHE B C 1
ATOM 2882 O O . PHE B 1 3 ? -1.15 22.797 -1.132 1 98.88 3 PHE B O 1
ATOM 2889 N N . GLY B 1 4 ? -2.191 22.719 0.818 1 98.81 4 GLY B N 1
ATOM 2890 C CA . GLY B 1 4 ? -2.785 21.438 0.48 1 98.81 4 GLY B CA 1
ATOM 2891 C C . GLY B 1 4 ? -3.988 21.094 1.336 1 98.81 4 GLY B C 1
ATOM 2892 O O . GLY B 1 4 ? -4.566 21.969 1.987 1 98.81 4 GLY B O 1
ATOM 2893 N N . ILE B 1 5 ? -4.41 19.875 1.221 1 98.69 5 ILE B N 1
ATOM 2894 C CA . ILE B 1 5 ? -5.57 19.359 1.947 1 98.69 5 ILE B CA 1
ATOM 2895 C C . ILE B 1 5 ? -5.207 18.062 2.656 1 98.69 5 ILE B C 1
ATOM 2897 O O . ILE B 1 5 ? -4.344 17.312 2.189 1 98.69 5 ILE B O 1
ATOM 2901 N N . PHE B 1 6 ? -5.82 17.828 3.805 1 98.25 6 PHE B N 1
ATOM 2902 C CA . PHE B 1 6 ? -5.711 16.531 4.461 1 98.25 6 PHE B CA 1
ATOM 2903 C C . PHE B 1 6 ? -7.09 15.977 4.797 1 98.25 6 PHE B C 1
ATOM 2905 O O . PHE B 1 6 ? -8.062 16.734 4.902 1 98.25 6 PHE B O 1
ATOM 2912 N N . THR B 1 7 ? -7.199 14.703 4.832 1 97.75 7 THR B N 1
ATOM 2913 C CA . THR B 1 7 ? -8.422 13.992 5.195 1 97.75 7 THR B CA 1
ATOM 2914 C C . THR B 1 7 ? -8.164 13.031 6.352 1 97.75 7 THR B C 1
ATOM 2916 O O . THR B 1 7 ? -7.055 12.523 6.508 1 97.75 7 THR B O 1
ATOM 2919 N N . VAL B 1 8 ? -9.211 12.805 7.137 1 94.62 8 VAL B N 1
ATOM 2920 C CA . VAL B 1 8 ? -9.133 11.812 8.203 1 94.62 8 VAL B CA 1
ATOM 2921 C C . VAL B 1 8 ? -9.781 10.508 7.75 1 94.62 8 VAL B C 1
ATOM 2923 O O . VAL B 1 8 ? -9.555 9.453 8.352 1 94.62 8 VAL B O 1
ATOM 2926 N N . GLY B 1 9 ? -10.609 10.57 6.75 1 96.62 9 GLY B N 1
ATOM 2927 C CA . GLY B 1 9 ? -11.148 9.391 6.094 1 96.62 9 GLY B CA 1
ATOM 2928 C C . GLY B 1 9 ? -12.344 8.805 6.82 1 96.62 9 GLY B C 1
ATOM 2929 O O . GLY B 1 9 ? -12.578 7.594 6.754 1 96.62 9 GLY B O 1
ATOM 2930 N N . ASP B 1 10 ? -13.188 9.625 7.504 1 96.12 10 ASP B N 1
ATOM 2931 C CA . ASP B 1 10 ? -14.336 9.156 8.266 1 96.12 10 ASP B CA 1
ATOM 2932 C C . ASP B 1 10 ? -15.531 8.898 7.348 1 96.12 10 ASP B C 1
ATOM 2934 O O . ASP B 1 10 ? -15.734 9.609 6.367 1 96.12 10 ASP B O 1
ATOM 2938 N N . VAL B 1 11 ? -16.25 7.922 7.664 1 97.56 11 VAL B N 1
ATOM 2939 C CA . VAL B 1 11 ? -17.578 7.688 7.113 1 97.56 11 VAL B CA 1
ATOM 2940 C C . VAL B 1 11 ? -18.641 8.273 8.047 1 97.56 11 VAL B C 1
ATOM 2942 O O . VAL B 1 11 ? -18.922 7.703 9.102 1 97.56 11 VAL B O 1
ATOM 2945 N N . THR B 1 12 ? -19.156 9.406 7.652 1 96.94 12 THR B N 1
ATOM 2946 C CA . THR B 1 12 ? -20.094 10.156 8.484 1 96.94 12 THR B CA 1
ATOM 2947 C C . THR B 1 12 ? -21.391 10.414 7.738 1 96.94 12 THR B C 1
ATOM 2949 O O . THR B 1 12 ? -21.375 10.797 6.566 1 96.94 12 THR B O 1
ATOM 2952 N N . PRO B 1 13 ? -22.516 10.211 8.391 1 97.12 13 PRO B N 1
ATOM 2953 C CA . PRO B 1 13 ? -23.797 10.523 7.754 1 97.12 13 PRO B CA 1
ATOM 2954 C C . PRO B 1 13 ? -23.969 12.008 7.438 1 97.12 13 PRO B C 1
ATOM 2956 O O . PRO B 1 13 ? -23.531 12.859 8.219 1 97.12 13 PRO B O 1
ATOM 2959 N N . ASP B 1 14 ? -24.484 12.289 6.273 1 97.56 14 ASP B N 1
ATOM 2960 C CA . ASP B 1 14 ? -24.922 13.641 5.949 1 97.56 14 ASP B CA 1
ATOM 2961 C C . ASP B 1 14 ? -26.125 14.039 6.797 1 97.56 14 ASP B C 1
ATOM 2963 O O . ASP B 1 14 ? -27.219 13.484 6.633 1 97.56 14 ASP B O 1
ATOM 2967 N N . PRO B 1 15 ? -25.984 15 7.645 1 95.75 15 PRO B N 1
ATOM 2968 C CA . PRO B 1 15 ? -27.078 15.336 8.555 1 95.75 15 PRO B CA 1
ATOM 2969 C C . PRO B 1 15 ? -28.25 16 7.84 1 95.75 15 PRO B C 1
ATOM 2971 O O . PRO B 1 15 ? -29.344 16.109 8.406 1 95.75 15 PRO B O 1
ATOM 2974 N N . THR B 1 16 ? -28.062 16.469 6.648 1 96.94 16 THR B N 1
ATOM 2975 C CA . THR B 1 16 ? -29.125 17.172 5.934 1 96.94 16 THR B CA 1
ATOM 2976 C C . THR B 1 16 ? -30 16.188 5.16 1 96.94 16 THR B C 1
ATOM 2978 O O . THR B 1 16 ? -31.156 16.484 4.844 1 96.94 16 THR B O 1
ATOM 2981 N N . THR B 1 17 ? -29.469 15.047 4.832 1 97.38 17 THR B N 1
ATOM 2982 C CA . THR B 1 17 ? -30.203 14.086 4.027 1 97.38 17 THR B CA 1
ATOM 2983 C C . THR B 1 17 ? -30.406 12.781 4.789 1 97.38 17 THR B C 1
ATOM 2985 O O . THR B 1 17 ? -31.25 11.961 4.422 1 97.38 17 THR B O 1
ATOM 2988 N N . GLY B 1 18 ? -29.5 12.516 5.766 1 96.81 18 GLY B N 1
ATOM 2989 C CA . GLY B 1 18 ? -29.531 11.258 6.504 1 96.81 18 GLY B CA 1
ATOM 2990 C C . GLY B 1 18 ? -28.75 10.148 5.82 1 96.81 18 GLY B C 1
ATOM 2991 O O . GLY B 1 18 ? -28.578 9.07 6.383 1 96.81 18 GLY B O 1
ATOM 2992 N N . ARG B 1 19 ? -28.25 10.414 4.711 1 97.19 19 ARG B N 1
ATOM 2993 C CA . ARG B 1 19 ? -27.531 9.391 3.947 1 97.19 19 ARG B CA 1
ATOM 2994 C C . ARG B 1 19 ? -26.109 9.219 4.457 1 97.19 19 ARG B C 1
ATOM 2996 O O . ARG B 1 19 ? -25.406 10.195 4.715 1 97.19 19 ARG B O 1
ATOM 3003 N N . THR B 1 20 ? -25.672 8 4.648 1 97.69 20 THR B N 1
ATOM 3004 C CA . THR B 1 20 ? -24.281 7.66 4.949 1 97.69 20 THR B CA 1
ATOM 3005 C C . THR B 1 20 ? -23.594 7.055 3.73 1 97.69 20 THR B C 1
ATOM 3007 O O . THR B 1 20 ? -24.109 6.109 3.125 1 97.69 20 THR B O 1
ATOM 3010 N N . PRO B 1 21 ? -22.531 7.586 3.318 1 97.94 21 PRO B N 1
ATOM 3011 C CA . PRO B 1 21 ? -21.828 6.941 2.201 1 97.94 21 PRO B CA 1
ATOM 3012 C C . PRO B 1 21 ? -21.312 5.551 2.551 1 97.94 21 PRO B C 1
ATOM 3014 O O . PRO B 1 21 ? -21.047 5.266 3.719 1 97.94 21 PRO B O 1
ATOM 3017 N N . THR B 1 22 ? -21.203 4.676 1.568 1 98.19 22 THR B N 1
ATOM 3018 C CA . THR B 1 22 ? -20.531 3.396 1.756 1 98.19 22 THR B CA 1
ATOM 3019 C C . THR B 1 22 ? -19.016 3.598 1.89 1 98.19 22 THR B C 1
ATOM 3021 O O . THR B 1 22 ? -18.5 4.664 1.556 1 98.19 22 THR B O 1
ATOM 3024 N N . GLU B 1 23 ? -18.359 2.613 2.424 1 98.5 23 GLU B N 1
ATOM 3025 C CA . GLU B 1 23 ? -16.906 2.67 2.471 1 98.5 23 GLU B CA 1
ATOM 3026 C C . GLU B 1 23 ? -16.312 2.861 1.076 1 98.5 23 GLU B C 1
ATOM 3028 O O . GLU B 1 23 ? -15.359 3.631 0.897 1 98.5 23 GLU B O 1
ATOM 3033 N N . ARG B 1 24 ? -16.875 2.166 0.112 1 98.56 24 ARG B N 1
ATOM 3034 C CA . ARG B 1 24 ? -16.422 2.287 -1.268 1 98.56 24 ARG B CA 1
ATOM 3035 C C . ARG B 1 24 ? -16.547 3.721 -1.767 1 98.56 24 ARG B C 1
ATOM 3037 O O . ARG B 1 24 ? -15.609 4.277 -2.338 1 98.56 24 ARG B O 1
ATOM 3044 N N . GLU B 1 25 ? -17.75 4.289 -1.578 1 98.62 25 GLU B N 1
ATOM 3045 C CA . GLU B 1 25 ? -17.984 5.672 -1.983 1 98.62 25 GLU B CA 1
ATOM 3046 C C . GLU B 1 25 ? -16.969 6.613 -1.328 1 98.62 25 GLU B C 1
ATOM 3048 O O . GLU B 1 25 ? -16.469 7.539 -1.97 1 98.62 25 GLU B O 1
ATOM 3053 N N . ARG B 1 26 ? -16.688 6.379 -0.052 1 98.75 26 ARG B N 1
ATOM 3054 C CA . ARG B 1 26 ? -15.773 7.246 0.685 1 98.75 26 ARG B CA 1
ATOM 3055 C C . ARG B 1 26 ? -14.344 7.117 0.153 1 98.75 26 ARG B C 1
ATOM 3057 O O . ARG B 1 26 ? -13.656 8.125 -0.032 1 98.75 26 ARG B O 1
ATOM 3064 N N . ILE B 1 27 ? -13.914 5.895 -0.112 1 98.88 27 ILE B N 1
ATOM 3065 C CA . ILE B 1 27 ? -12.578 5.645 -0.642 1 98.88 27 ILE B CA 1
ATOM 3066 C C . ILE B 1 27 ? -12.422 6.32 -2.002 1 98.88 27 ILE B C 1
ATOM 3068 O O . ILE B 1 27 ? -11.438 7.027 -2.244 1 98.88 27 ILE B O 1
ATOM 3072 N N . LYS B 1 28 ? -13.391 6.168 -2.867 1 98.81 28 LYS B N 1
ATOM 3073 C CA . LYS B 1 28 ? -13.352 6.789 -4.188 1 98.81 28 LYS B CA 1
ATOM 3074 C C . LYS B 1 28 ? -13.398 8.312 -4.082 1 98.81 28 LYS B C 1
ATOM 3076 O O . LYS B 1 28 ? -12.789 9.016 -4.891 1 98.81 28 LYS B O 1
ATOM 3081 N N . ALA B 1 29 ? -14.133 8.797 -3.133 1 98.88 29 ALA B N 1
ATOM 3082 C CA . ALA B 1 29 ? -14.195 10.234 -2.896 1 98.88 29 ALA B CA 1
ATOM 3083 C C . ALA B 1 29 ? -12.828 10.781 -2.506 1 98.88 29 ALA B C 1
ATOM 3085 O O . ALA B 1 29 ? -12.43 11.859 -2.965 1 98.88 29 ALA B O 1
ATOM 3086 N N . MET B 1 30 ? -12.125 10.086 -1.655 1 98.88 30 MET B N 1
ATOM 3087 C CA . MET B 1 30 ? -10.797 10.523 -1.239 1 98.88 30 MET B CA 1
ATOM 3088 C C . MET B 1 30 ? -9.852 10.617 -2.436 1 98.88 30 MET B C 1
ATOM 3090 O O . MET B 1 30 ? -9.07 11.562 -2.543 1 98.88 30 MET B O 1
ATOM 3094 N N . VAL B 1 31 ? -9.93 9.641 -3.328 1 98.94 31 VAL B N 1
ATOM 3095 C CA . VAL B 1 31 ? -9.125 9.68 -4.543 1 98.94 31 VAL B CA 1
ATOM 3096 C C . VAL B 1 31 ? -9.508 10.891 -5.387 1 98.94 31 VAL B C 1
ATOM 3098 O O . VAL B 1 31 ? -8.641 11.633 -5.848 1 98.94 31 VAL B O 1
ATOM 3101 N N . ALA B 1 32 ? -10.797 11.125 -5.555 1 98.94 32 ALA B N 1
ATOM 3102 C CA . ALA B 1 32 ? -11.289 12.258 -6.336 1 98.94 32 ALA B CA 1
ATOM 3103 C C . ALA B 1 32 ? -10.805 13.578 -5.746 1 98.94 32 ALA B C 1
ATOM 3105 O O . ALA B 1 32 ? -10.453 14.5 -6.484 1 98.94 32 ALA B O 1
ATOM 3106 N N . ILE B 1 33 ? -10.781 13.641 -4.465 1 98.94 33 ILE B N 1
ATOM 3107 C CA . ILE B 1 33 ? -10.352 14.844 -3.758 1 98.94 33 ILE B CA 1
ATOM 3108 C C . ILE B 1 33 ? -8.875 15.102 -4.027 1 98.94 33 ILE B C 1
ATOM 3110 O O . ILE B 1 33 ? -8.477 16.234 -4.309 1 98.94 33 ILE B O 1
ATOM 3114 N N . ALA B 1 34 ? -8.062 14.086 -3.977 1 98.94 34 ALA B N 1
ATOM 3115 C CA . ALA B 1 34 ? -6.637 14.219 -4.27 1 98.94 34 ALA B CA 1
ATOM 3116 C C . ALA B 1 34 ? -6.418 14.711 -5.699 1 98.94 34 ALA B C 1
ATOM 3118 O O . ALA B 1 34 ? -5.617 15.617 -5.934 1 98.94 34 ALA B O 1
ATOM 3119 N N . LEU B 1 35 ? -7.117 14.109 -6.668 1 98.94 35 LEU B N 1
ATOM 3120 C CA . LEU B 1 35 ? -6.977 14.5 -8.07 1 98.94 35 LEU B CA 1
ATOM 3121 C C . LEU B 1 35 ? -7.414 15.945 -8.281 1 98.94 35 LEU B C 1
ATOM 3123 O O . LEU B 1 35 ? -6.77 16.688 -9.016 1 98.94 35 LEU B O 1
ATOM 3127 N N . LYS B 1 36 ? -8.492 16.344 -7.59 1 98.94 36 LYS B N 1
ATOM 3128 C CA . LYS B 1 36 ? -8.977 17.719 -7.68 1 98.94 36 LYS B CA 1
ATOM 3129 C C . LYS B 1 36 ? -7.969 18.688 -7.074 1 98.94 36 LYS B C 1
ATOM 3131 O O . LYS B 1 36 ? -7.809 19.812 -7.566 1 98.94 36 LYS B O 1
ATOM 3136 N N . ALA B 1 37 ? -7.352 18.281 -5.973 1 98.94 37 ALA B N 1
ATOM 3137 C CA . ALA B 1 37 ? -6.332 19.125 -5.348 1 98.94 37 ALA B CA 1
ATOM 3138 C C . ALA B 1 37 ? -5.238 19.5 -6.344 1 98.94 37 ALA B C 1
ATOM 3140 O O . ALA B 1 37 ? -4.844 20.656 -6.445 1 98.94 37 ALA B O 1
ATOM 3141 N N . GLU B 1 38 ? -4.75 18.5 -7.082 1 98.88 38 GLU B N 1
ATOM 3142 C CA . GLU B 1 38 ? -3.746 18.812 -8.094 1 98.88 38 GLU B CA 1
ATOM 3143 C C . GLU B 1 38 ? -4.324 19.703 -9.195 1 98.88 38 GLU B C 1
ATOM 3145 O O . GLU B 1 38 ? -3.684 20.656 -9.633 1 98.88 38 GLU B O 1
ATOM 3150 N N . GLU B 1 39 ? -5.508 19.375 -9.648 1 98.81 39 GLU B N 1
ATOM 3151 C CA . GLU B 1 39 ? -6.156 20.094 -10.742 1 98.81 39 GLU B CA 1
ATOM 3152 C C . GLU B 1 39 ? -6.25 21.578 -10.438 1 98.81 39 GLU B C 1
ATOM 3154 O O . GLU B 1 39 ? -6.035 22.406 -11.32 1 98.81 39 GLU B O 1
ATOM 3159 N N . VAL B 1 40 ? -6.492 21.922 -9.148 1 98.81 40 VAL B N 1
ATOM 3160 C CA . VAL B 1 40 ? -6.766 23.312 -8.82 1 98.81 40 VAL B CA 1
ATOM 3161 C C . VAL B 1 40 ? -5.496 23.984 -8.305 1 98.81 40 VAL B C 1
ATOM 3163 O O . VAL B 1 40 ? -5.547 25.094 -7.762 1 98.81 40 VAL B O 1
ATOM 3166 N N . GLY B 1 41 ? -4.414 23.281 -8.344 1 98.62 41 GLY B N 1
ATOM 3167 C CA . GLY B 1 41 ? -3.125 23.922 -8.141 1 98.62 41 GLY B CA 1
ATOM 3168 C C . GLY B 1 41 ? -2.635 23.812 -6.707 1 98.62 41 GLY B C 1
ATOM 3169 O O . GLY B 1 41 ? -1.763 24.578 -6.289 1 98.62 41 GLY B O 1
ATOM 3170 N N . LEU B 1 42 ? -3.184 22.906 -5.922 1 98.88 42 LEU B N 1
ATOM 3171 C CA . LEU B 1 42 ? -2.646 22.672 -4.586 1 98.88 42 LEU B CA 1
ATOM 3172 C C . LEU B 1 42 ? -1.373 21.828 -4.652 1 98.88 42 LEU B C 1
ATOM 3174 O O . LEU B 1 42 ? -1.095 21.188 -5.672 1 98.88 42 LEU B O 1
ATOM 3178 N N . ASP B 1 43 ? -0.607 21.844 -3.553 1 98.81 43 ASP B N 1
ATOM 3179 C CA . ASP B 1 43 ? 0.73 21.25 -3.557 1 98.81 43 ASP B CA 1
ATOM 3180 C C . ASP B 1 43 ? 0.736 19.891 -2.865 1 98.81 43 ASP B C 1
ATOM 3182 O O . ASP B 1 43 ? 1.6 19.047 -3.139 1 98.81 43 ASP B O 1
ATOM 3186 N N . VAL B 1 44 ? -0.222 19.672 -1.94 1 98.94 44 VAL B N 1
ATOM 3187 C CA . VAL B 1 44 ? -0.101 18.516 -1.049 1 98.94 44 VAL B CA 1
ATOM 3188 C C . VAL B 1 44 ? -1.47 17.875 -0.845 1 98.94 44 VAL B C 1
ATOM 3190 O O . VAL B 1 44 ? -2.477 18.578 -0.699 1 98.94 44 VAL B O 1
ATOM 3193 N N . PHE B 1 45 ? -1.56 16.656 -0.934 1 98.94 45 PHE B N 1
ATOM 3194 C CA . PHE B 1 45 ? -2.654 15.844 -0.421 1 98.94 45 PHE B CA 1
ATOM 3195 C C . PHE B 1 45 ? -2.16 14.891 0.663 1 98.94 45 PHE B C 1
ATOM 3197 O O . PHE B 1 45 ? -1.188 14.156 0.459 1 98.94 45 PHE B O 1
ATOM 3204 N N . ALA B 1 46 ? -2.861 14.867 1.841 1 98.88 46 ALA B N 1
ATOM 3205 C CA . ALA B 1 46 ? -2.457 14.023 2.965 1 98.88 46 ALA B CA 1
ATOM 3206 C C . ALA B 1 46 ? -3.627 13.188 3.469 1 98.88 46 ALA B C 1
ATOM 3208 O O . ALA B 1 46 ? -4.707 13.711 3.746 1 98.88 46 ALA B O 1
ATOM 3209 N N . THR B 1 47 ? -3.426 11.875 3.564 1 98.69 47 THR B N 1
ATOM 3210 C CA . THR B 1 47 ? -4.457 10.984 4.086 1 98.69 47 THR B CA 1
ATOM 3211 C C . THR B 1 47 ? -4.133 10.562 5.516 1 98.69 47 THR B C 1
ATOM 3213 O O . THR B 1 47 ? -2.967 10.359 5.859 1 98.69 47 THR B O 1
ATOM 3216 N N . GLY B 1 48 ? -5.184 10.398 6.328 1 96.75 48 GLY B N 1
ATOM 3217 C CA . GLY B 1 48 ? -5.008 9.883 7.676 1 96.75 48 GLY B CA 1
ATOM 3218 C C . GLY B 1 48 ? -4.824 8.383 7.715 1 96.75 48 GLY B C 1
ATOM 3219 O O . GLY B 1 48 ? -4.688 7.738 6.672 1 96.75 48 GLY B O 1
ATOM 3220 N N . GLU B 1 49 ? -4.723 7.852 8.891 1 97.81 49 GLU B N 1
ATOM 3221 C CA . GLU B 1 49 ? -4.648 6.418 9.156 1 97.81 49 GLU B CA 1
ATOM 3222 C C . GLU B 1 49 ? -5.477 6.043 10.383 1 97.81 49 GLU B C 1
ATOM 3224 O O . GLU B 1 49 ? -5.297 6.617 11.461 1 97.81 49 GLU B O 1
ATOM 3229 N N . HIS B 1 50 ? -6.418 5.164 10.18 1 96.94 50 HIS B N 1
ATOM 3230 C CA . HIS B 1 50 ? -7.258 4.594 11.227 1 96.94 50 HIS B CA 1
ATOM 3231 C C . HIS B 1 50 ? -7.457 3.096 11.016 1 96.94 50 HIS B C 1
ATOM 3233 O O . HIS B 1 50 ? -7.406 2.611 9.883 1 96.94 50 HIS B O 1
ATOM 3239 N N . HIS B 1 51 ? -7.676 2.389 12.141 1 97.31 51 HIS B N 1
ATOM 3240 C CA . HIS B 1 51 ? -7.836 0.94 12.062 1 97.31 51 HIS B CA 1
ATOM 3241 C C . HIS B 1 51 ? -9.141 0.494 12.711 1 97.31 51 HIS B C 1
ATOM 3243 O O . HIS B 1 51 ? -9.227 -0.613 13.242 1 97.31 51 HIS B O 1
ATOM 3249 N N . ASN B 1 52 ? -10.094 1.398 12.766 1 95.94 52 ASN B N 1
ATOM 3250 C CA . ASN B 1 52 ? -11.422 1.129 13.312 1 95.94 52 ASN B CA 1
ATOM 3251 C C . ASN B 1 52 ? -12.492 1.988 12.633 1 95.94 52 ASN B C 1
ATOM 3253 O O . ASN B 1 52 ? -12.203 3.096 12.18 1 95.94 52 ASN B O 1
ATOM 3257 N N . PRO B 1 53 ? -13.695 1.411 12.594 1 94.75 53 PRO B N 1
ATOM 3258 C CA . PRO B 1 53 ? -14.797 2.264 12.156 1 94.75 53 PRO B CA 1
ATOM 3259 C C . PRO B 1 53 ? -14.977 3.498 13.039 1 94.75 53 PRO B C 1
ATOM 3261 O O . PRO B 1 53 ? -14.609 3.479 14.211 1 94.75 53 PRO B O 1
ATOM 3264 N N . PRO B 1 54 ? -15.445 4.59 12.492 1 95.75 54 PRO B N 1
ATOM 3265 C CA . PRO B 1 54 ? -16 4.703 11.141 1 95.75 54 PRO B CA 1
ATOM 3266 C C . PRO B 1 54 ? -15 5.262 10.141 1 95.75 54 PRO B C 1
ATOM 3268 O O . PRO B 1 54 ? -15.344 6.141 9.344 1 95.75 54 PRO B O 1
ATOM 3271 N N . PHE B 1 55 ? -13.812 4.852 10.125 1 96.88 55 PHE B N 1
ATOM 3272 C CA . PHE B 1 55 ? -12.773 5.359 9.234 1 96.88 55 PHE B CA 1
ATOM 3273 C C . PHE B 1 55 ? -12.383 4.301 8.211 1 96.88 55 PHE B C 1
ATOM 3275 O O . PHE B 1 55 ? -12.461 3.102 8.484 1 96.88 55 PHE B O 1
ATOM 3282 N N . VAL 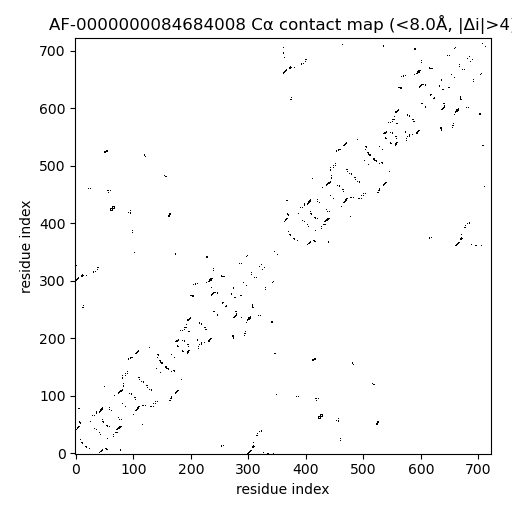B 1 56 ? -11.812 4.77 7.02 1 97.94 56 VAL B N 1
ATOM 3283 C CA . VAL B 1 56 ? -11.547 3.787 5.977 1 97.94 56 VAL B CA 1
ATOM 3284 C C . VAL B 1 56 ? -10.047 3.754 5.672 1 97.94 56 VAL B C 1
ATOM 3286 O O . VAL B 1 56 ? -9.555 2.822 5.031 1 97.94 56 VAL B O 1
ATOM 3289 N N . PRO B 1 57 ? -9.242 4.762 6.047 1 97.81 57 PRO B N 1
ATOM 3290 C CA . PRO B 1 57 ? -7.871 4.781 5.543 1 97.81 57 PRO B CA 1
ATOM 3291 C C . PRO B 1 57 ? -6.906 3.996 6.43 1 97.81 57 PRO B C 1
ATOM 3293 O O . PRO B 1 57 ? -5.973 4.574 6.996 1 97.81 57 PRO B O 1
ATOM 3296 N N . SER B 1 58 ? -6.965 2.672 6.441 1 97.88 58 SER B N 1
ATOM 3297 C CA . SER B 1 58 ? -6.105 1.803 7.238 1 97.88 58 SER B CA 1
ATOM 3298 C C . SER B 1 58 ? -4.844 1.419 6.473 1 97.88 58 SER B C 1
ATOM 3300 O O . SER B 1 58 ? -3.953 0.769 7.023 1 97.88 58 SER B O 1
ATOM 3302 N N . SER B 1 59 ? -4.77 1.783 5.188 1 98.44 59 SER B N 1
ATOM 3303 C CA . SER B 1 59 ? -3.654 1.451 4.305 1 98.44 59 SER B CA 1
ATOM 3304 C C . SER B 1 59 ? -3.217 2.66 3.486 1 98.44 59 SER B C 1
ATOM 3306 O O . SER B 1 59 ? -3.4 2.689 2.268 1 98.44 59 SER B O 1
ATOM 3308 N N . PRO B 1 60 ? -2.547 3.576 4.09 1 98.62 60 PRO B N 1
ATOM 3309 C CA . PRO B 1 60 ? -2.256 4.848 3.424 1 98.62 60 PRO B CA 1
ATOM 3310 C C . PRO B 1 60 ? -1.408 4.676 2.164 1 98.62 60 PRO B C 1
ATOM 3312 O O . PRO B 1 60 ? -1.695 5.289 1.134 1 98.62 60 PRO B O 1
ATOM 3315 N N . THR B 1 61 ? -0.386 3.82 2.182 1 98.81 61 THR B N 1
ATOM 3316 C CA . THR B 1 61 ? 0.528 3.75 1.048 1 98.81 61 THR B CA 1
ATOM 3317 C C . THR B 1 61 ? -0.144 3.076 -0.146 1 98.81 61 THR B C 1
ATOM 3319 O O . THR B 1 61 ? 0.151 3.404 -1.297 1 98.81 61 THR B O 1
ATOM 3322 N N . THR B 1 62 ? -1.105 2.131 0.12 1 98.94 62 THR B N 1
ATOM 3323 C CA . THR B 1 62 ? -1.868 1.532 -0.97 1 98.94 62 THR B CA 1
ATOM 3324 C C . THR B 1 62 ? -2.664 2.596 -1.722 1 98.94 62 THR B C 1
ATOM 3326 O O . THR B 1 62 ? -2.6 2.672 -2.951 1 98.94 62 THR B O 1
ATOM 3329 N N . MET B 1 63 ? -3.328 3.453 -1.009 1 98.94 63 MET B N 1
ATOM 3330 C CA . MET B 1 63 ? -4.109 4.523 -1.621 1 98.94 63 MET B CA 1
ATOM 3331 C C . MET B 1 63 ? -3.197 5.551 -2.283 1 98.94 63 MET B C 1
ATOM 3333 O O . MET B 1 63 ? -3.455 5.984 -3.408 1 98.94 63 MET B O 1
ATOM 3337 N N . LEU B 1 64 ? -2.146 5.93 -1.59 1 98.94 64 LEU B N 1
ATOM 3338 C CA . LEU B 1 64 ? -1.245 6.945 -2.123 1 98.94 64 LEU B CA 1
ATOM 3339 C C . LEU B 1 64 ? -0.52 6.434 -3.363 1 98.94 64 LEU B C 1
ATOM 3341 O O . LEU B 1 64 ? -0.226 7.207 -4.277 1 98.94 64 LEU B O 1
ATOM 3345 N N . GLY B 1 65 ? -0.2 5.098 -3.375 1 98.94 65 GLY B N 1
ATOM 3346 C CA . GLY B 1 65 ? 0.321 4.516 -4.602 1 98.94 65 GLY B CA 1
ATOM 3347 C C . GLY B 1 65 ? -0.611 4.691 -5.785 1 98.94 65 GLY B C 1
ATOM 3348 O O . GLY B 1 65 ? -0.174 5.062 -6.879 1 98.94 65 GLY B O 1
ATOM 3349 N N . HIS B 1 66 ? -1.883 4.461 -5.543 1 98.94 66 HIS B N 1
ATOM 3350 C CA . HIS B 1 66 ? -2.908 4.645 -6.562 1 98.94 66 HIS B CA 1
ATOM 3351 C C . HIS B 1 66 ? -2.959 6.09 -7.043 1 98.94 66 HIS B C 1
ATOM 3353 O O . HIS B 1 66 ? -2.982 6.348 -8.25 1 98.94 66 HIS B O 1
ATOM 3359 N N . ILE B 1 67 ? -2.885 7.031 -6.129 1 98.94 67 ILE B N 1
ATOM 3360 C CA . ILE B 1 67 ? -2.955 8.453 -6.438 1 98.94 67 ILE B CA 1
ATOM 3361 C C . ILE B 1 67 ? -1.678 8.891 -7.148 1 98.94 67 ILE B C 1
ATOM 3363 O O . ILE B 1 67 ? -1.721 9.719 -8.062 1 98.94 67 ILE B O 1
ATOM 3367 N N . ALA B 1 68 ? -0.54 8.336 -6.723 1 98.94 68 ALA B N 1
ATOM 3368 C CA . ALA B 1 68 ? 0.742 8.648 -7.344 1 98.94 68 ALA B CA 1
ATOM 3369 C C . ALA B 1 68 ? 0.696 8.406 -8.852 1 98.94 68 ALA B C 1
ATOM 3371 O O . ALA B 1 68 ? 1.259 9.18 -9.625 1 98.94 68 ALA B O 1
ATOM 3372 N N . ALA B 1 69 ? 0.002 7.352 -9.234 1 98.88 69 ALA B N 1
ATOM 3373 C CA . ALA B 1 69 ? -0.067 6.957 -10.633 1 98.88 69 ALA B CA 1
ATOM 3374 C C . ALA B 1 69 ? -0.954 7.91 -11.43 1 98.88 69 ALA B C 1
ATOM 3376 O O . ALA B 1 69 ? -0.89 7.945 -12.664 1 98.88 69 ALA B O 1
ATOM 3377 N N . ARG B 1 70 ? -1.754 8.719 -10.758 1 98.81 70 ARG B N 1
ATOM 3378 C CA . ARG B 1 70 ? -2.754 9.539 -11.43 1 98.81 70 ARG B CA 1
ATOM 3379 C C . ARG B 1 70 ? -2.443 11.023 -11.266 1 98.81 70 ARG B C 1
ATOM 3381 O O . ARG B 1 70 ? -3.25 11.875 -11.641 1 98.81 70 ARG B O 1
ATOM 3388 N N . THR B 1 71 ? -1.312 11.344 -10.625 1 98.88 71 THR B N 1
ATOM 3389 C CA . THR B 1 71 ? -0.896 12.727 -10.43 1 98.88 71 THR B CA 1
ATOM 3390 C C . THR B 1 71 ? 0.551 12.93 -10.867 1 98.88 71 THR B C 1
ATOM 3392 O O . THR B 1 71 ? 1.305 11.961 -10.992 1 98.88 71 THR B O 1
ATOM 3395 N N . GLU B 1 72 ? 0.936 14.164 -11.078 1 98.38 72 GLU B N 1
ATOM 3396 C CA . GLU B 1 72 ? 2.264 14.445 -11.609 1 98.38 72 GLU B CA 1
ATOM 3397 C C . GLU B 1 72 ? 3.059 15.344 -10.664 1 98.38 72 GLU B C 1
ATOM 3399 O O . GLU B 1 72 ? 4.289 15.266 -10.617 1 98.38 72 GLU B O 1
ATOM 3404 N N . ASN B 1 73 ? 2.354 16.188 -9.891 1 98.31 73 ASN B N 1
ATOM 3405 C CA . ASN B 1 73 ? 3.059 17.219 -9.141 1 98.31 73 ASN B CA 1
ATOM 3406 C C . ASN B 1 73 ? 2.711 17.172 -7.66 1 98.31 73 ASN B C 1
ATOM 3408 O O . ASN B 1 73 ? 3.455 17.688 -6.824 1 98.31 73 ASN B O 1
ATOM 3412 N N . LEU B 1 74 ? 1.627 16.594 -7.352 1 98.88 74 LEU B N 1
ATOM 3413 C CA . LEU B 1 74 ? 1.063 16.609 -6.004 1 98.88 74 LEU B CA 1
ATOM 3414 C C . LEU B 1 74 ? 1.978 15.867 -5.031 1 98.88 74 LEU B C 1
ATOM 3416 O O . LEU B 1 74 ? 2.373 14.727 -5.281 1 98.88 74 LEU B O 1
ATOM 3420 N N . ILE B 1 75 ? 2.439 16.547 -3.965 1 98.94 75 ILE B N 1
ATOM 3421 C CA . ILE B 1 75 ? 3.143 15.852 -2.887 1 98.94 75 ILE B CA 1
ATOM 3422 C C . ILE B 1 75 ? 2.174 14.945 -2.133 1 98.94 75 ILE B C 1
ATOM 3424 O O . ILE B 1 75 ? 1.103 15.391 -1.709 1 98.94 75 ILE B O 1
ATOM 3428 N N . LEU B 1 76 ? 2.494 13.727 -2.07 1 98.94 76 LEU B N 1
ATOM 3429 C CA . LEU B 1 76 ? 1.7 12.719 -1.381 1 98.94 76 LEU B CA 1
ATOM 3430 C C . LEU B 1 76 ? 2.18 12.539 0.056 1 98.94 76 LEU B C 1
ATOM 3432 O O . LEU B 1 76 ? 3.328 12.156 0.288 1 98.94 76 LEU B O 1
ATOM 3436 N N . SER B 1 77 ? 1.281 12.797 1.035 1 98.88 77 SER B N 1
ATOM 3437 C CA . SER B 1 77 ? 1.65 12.828 2.447 1 98.88 77 SER B CA 1
ATOM 3438 C C . SER B 1 77 ? 0.629 12.086 3.303 1 98.88 77 SER B C 1
ATOM 3440 O O . SER B 1 77 ? -0.254 11.406 2.773 1 98.88 77 SER B O 1
ATOM 3442 N N . THR B 1 78 ? 0.879 12.047 4.594 1 98.69 78 THR B N 1
ATOM 3443 C CA . THR B 1 78 ? -0.061 11.492 5.562 1 98.69 78 THR B CA 1
ATOM 3444 C C . THR B 1 78 ? -0.41 12.531 6.629 1 98.69 78 THR B C 1
ATOM 3446 O O . THR B 1 78 ? 0.333 13.492 6.836 1 98.69 78 THR B O 1
ATOM 3449 N N . SER B 1 79 ? -1.576 12.227 7.312 1 95.62 79 SER B N 1
ATOM 3450 C CA . SER B 1 79 ? -2.031 13.102 8.383 1 95.62 79 SER B CA 1
ATOM 3451 C C . SER B 1 79 ? -2.748 12.32 9.477 1 95.62 79 SER B C 1
ATOM 3453 O O . SER B 1 79 ? -3.943 12.516 9.711 1 95.62 79 SER B O 1
ATOM 3455 N N . THR B 1 80 ? -2.271 11.188 9.961 1 96.25 80 THR B N 1
ATOM 3456 C CA . THR B 1 80 ? -0.853 10.906 10.148 1 96.25 80 THR B CA 1
ATOM 3457 C C . THR B 1 80 ? -0.559 9.43 9.945 1 96.25 80 THR B C 1
ATOM 3459 O O . THR B 1 80 ? -1.48 8.617 9.812 1 96.25 80 THR B O 1
ATOM 3462 N N . THR B 1 81 ? 0.667 8.992 9.82 1 98.19 81 THR B N 1
ATOM 3463 C CA . THR B 1 81 ? 1.169 7.629 9.961 1 98.19 81 THR B CA 1
ATOM 3464 C C . THR B 1 81 ? 1.322 7.262 11.438 1 98.19 81 THR B C 1
ATOM 3466 O O . THR B 1 81 ? 2.014 7.957 12.188 1 98.19 81 THR B O 1
ATOM 3469 N N . LEU B 1 82 ? 0.693 6.215 11.883 1 97.81 82 LEU B N 1
ATOM 3470 C CA . LEU B 1 82 ? 0.719 5.812 13.289 1 97.81 82 LEU B CA 1
ATOM 3471 C C . LEU B 1 82 ? 2.041 5.137 13.633 1 97.81 82 LEU B C 1
ATOM 3473 O O . LEU B 1 82 ? 2.182 3.922 13.477 1 97.81 82 LEU B O 1
ATOM 3477 N N . ILE B 1 83 ? 2.936 5.883 14.195 1 98.25 83 ILE B N 1
ATOM 3478 C CA . ILE B 1 83 ? 4.297 5.438 14.477 1 98.25 83 ILE B CA 1
ATOM 3479 C C . ILE B 1 83 ? 4.297 4.516 15.695 1 98.25 83 ILE B C 1
ATOM 3481 O O . ILE B 1 83 ? 5.277 3.809 15.945 1 98.25 83 ILE B O 1
ATOM 3485 N N . THR B 1 84 ? 3.146 4.465 16.438 1 97.38 84 THR B N 1
ATOM 3486 C CA . THR B 1 84 ? 3.107 3.713 17.688 1 97.38 84 THR B CA 1
ATOM 3487 C C . THR B 1 84 ? 2.652 2.277 17.438 1 97.38 84 THR B C 1
ATOM 3489 O O . THR B 1 84 ? 2.992 1.373 18.203 1 97.38 84 THR B O 1
ATOM 3492 N N . THR B 1 85 ? 1.892 2.111 16.359 1 96 85 THR B N 1
ATOM 3493 C CA . THR B 1 85 ? 1.302 0.789 16.188 1 96 85 THR B CA 1
ATOM 3494 C C . THR B 1 85 ? 1.825 0.121 14.922 1 96 85 THR B C 1
ATOM 3496 O O . THR B 1 85 ? 1.67 -1.088 14.742 1 96 85 THR B O 1
ATOM 3499 N N . ASN B 1 86 ? 2.438 0.841 14.062 1 97.31 86 ASN B N 1
ATOM 3500 C CA . ASN B 1 86 ? 3.104 0.263 12.898 1 97.31 86 ASN B CA 1
ATOM 3501 C C . ASN B 1 86 ? 4.531 -0.164 13.227 1 97.31 86 ASN B C 1
ATOM 3503 O O . ASN B 1 86 ? 5.195 0.458 14.055 1 97.31 86 ASN B O 1
ATOM 3507 N N . ASP B 1 87 ? 4.969 -1.227 12.57 1 97.38 87 ASP B N 1
ATOM 3508 C CA . ASP B 1 87 ? 6.375 -1.611 12.648 1 97.38 87 ASP B CA 1
ATOM 3509 C C . ASP B 1 87 ? 7.254 -0.637 11.867 1 97.38 87 ASP B C 1
ATOM 3511 O O . ASP B 1 87 ? 7.047 -0.434 10.664 1 97.38 87 ASP B O 1
ATOM 3515 N N . PRO B 1 88 ? 8.312 -0.063 12.5 1 98.56 88 PRO B N 1
ATOM 3516 C CA . PRO B 1 88 ? 9.188 0.882 11.797 1 98.56 88 PRO B CA 1
ATOM 3517 C C . PRO B 1 88 ? 9.805 0.287 10.531 1 98.56 88 PRO B C 1
ATOM 3519 O O . PRO B 1 88 ? 10.047 1.009 9.562 1 98.56 88 PRO B O 1
ATOM 3522 N N . VAL B 1 89 ? 10.07 -1.017 10.539 1 98.56 89 VAL B N 1
ATOM 3523 C CA . VAL B 1 89 ? 10.602 -1.682 9.359 1 98.56 89 VAL B CA 1
ATOM 3524 C C . VAL B 1 89 ? 9.617 -1.555 8.203 1 98.56 89 VAL B C 1
ATOM 3526 O O . VAL B 1 89 ? 10 -1.211 7.082 1 98.56 89 VAL B O 1
ATOM 3529 N N . LYS B 1 90 ? 8.375 -1.747 8.484 1 98.56 90 LYS B N 1
ATOM 3530 C CA . LYS B 1 90 ? 7.367 -1.67 7.43 1 98.56 90 LYS B CA 1
ATOM 3531 C C . LYS B 1 90 ? 7.156 -0.229 6.977 1 98.56 90 LYS B C 1
ATOM 3533 O O . LYS B 1 90 ? 6.961 0.03 5.785 1 98.56 90 LYS B O 1
ATOM 3538 N N . ILE B 1 91 ? 7.188 0.684 7.91 1 98.81 91 ILE B N 1
ATOM 3539 C CA . ILE B 1 91 ? 7.113 2.082 7.5 1 98.81 91 ILE B CA 1
ATOM 3540 C C . ILE B 1 91 ? 8.258 2.4 6.543 1 98.81 91 ILE B C 1
ATOM 3542 O O . ILE B 1 91 ? 8.039 2.99 5.48 1 98.81 91 ILE B O 1
ATOM 3546 N N . ALA B 1 92 ? 9.469 1.973 6.906 1 98.88 92 ALA B N 1
ATOM 3547 C CA . ALA B 1 92 ? 10.633 2.242 6.074 1 98.88 92 ALA B CA 1
ATOM 3548 C C . ALA B 1 92 ? 10.461 1.663 4.672 1 98.88 92 ALA B C 1
ATOM 3550 O O . ALA B 1 92 ? 10.672 2.355 3.674 1 98.88 92 ALA B O 1
ATOM 3551 N N . GLU B 1 93 ? 10.016 0.461 4.605 1 98.81 93 GLU B N 1
ATOM 3552 C CA . GLU B 1 93 ? 9.867 -0.251 3.34 1 98.81 93 GLU B CA 1
ATOM 3553 C C . GLU B 1 93 ? 8.742 0.35 2.5 1 98.81 93 GLU B C 1
ATOM 3555 O O . GLU B 1 93 ? 8.922 0.628 1.312 1 98.81 93 GLU B O 1
ATOM 3560 N N . ASP B 1 94 ? 7.605 0.571 3.107 1 98.88 94 ASP B N 1
ATOM 3561 C CA . ASP B 1 94 ? 6.41 0.996 2.387 1 98.88 94 ASP B CA 1
ATOM 3562 C C . ASP B 1 94 ? 6.594 2.389 1.789 1 98.88 94 ASP B C 1
ATOM 3564 O O . ASP B 1 94 ? 6.25 2.621 0.627 1 98.88 94 ASP B O 1
ATOM 3568 N N . TYR B 1 95 ? 7.145 3.24 2.551 1 98.94 95 TYR B N 1
ATOM 3569 C CA . TYR B 1 95 ? 7.227 4.617 2.074 1 98.94 95 TYR B CA 1
ATOM 3570 C C . TYR B 1 95 ? 8.414 4.797 1.14 1 98.94 95 TYR B C 1
ATOM 3572 O O . TYR B 1 95 ? 8.406 5.676 0.273 1 98.94 95 TYR B O 1
ATOM 3580 N N . ALA B 1 96 ? 9.492 3.984 1.289 1 98.94 96 ALA B N 1
ATOM 3581 C CA . ALA B 1 96 ? 10.539 3.982 0.267 1 98.94 96 ALA B CA 1
ATOM 3582 C C . ALA B 1 96 ? 9.992 3.504 -1.074 1 98.94 96 ALA B C 1
ATOM 3584 O O . ALA B 1 96 ? 10.273 4.098 -2.117 1 98.94 96 ALA B O 1
ATOM 3585 N N . MET B 1 97 ? 9.203 2.434 -1.054 1 98.94 97 MET B N 1
ATOM 3586 C CA . MET B 1 97 ? 8.547 1.964 -2.271 1 98.94 97 MET B CA 1
ATOM 3587 C C . MET B 1 97 ? 7.684 3.061 -2.885 1 98.94 97 MET B C 1
ATOM 3589 O O . MET B 1 97 ? 7.77 3.328 -4.082 1 98.94 97 MET B O 1
ATOM 3593 N N . LEU B 1 98 ? 6.867 3.682 -2.072 1 98.94 98 LEU B N 1
ATOM 3594 C CA . LEU B 1 98 ? 6.008 4.762 -2.543 1 98.94 98 LEU B CA 1
ATOM 3595 C C . LEU B 1 98 ? 6.836 5.891 -3.148 1 98.94 98 LEU B C 1
ATOM 3597 O O . LEU B 1 98 ? 6.449 6.473 -4.164 1 98.94 98 LEU B O 1
ATOM 3601 N N . GLN B 1 99 ? 7.961 6.211 -2.52 1 98.94 99 GLN B N 1
ATOM 3602 C CA . GLN B 1 99 ? 8.844 7.266 -3 1 98.94 99 GLN B CA 1
ATOM 3603 C C . GLN B 1 99 ? 9.336 6.973 -4.414 1 98.94 99 GLN B C 1
ATOM 3605 O O . GLN B 1 99 ? 9.328 7.855 -5.273 1 98.94 99 GLN B O 1
ATOM 3610 N N . HIS B 1 100 ? 9.727 5.75 -4.637 1 98.94 100 HIS B N 1
ATOM 3611 C CA . HIS B 1 100 ? 10.172 5.363 -5.969 1 98.94 100 HIS B CA 1
ATOM 3612 C C . HIS B 1 100 ? 9.039 5.457 -6.98 1 98.94 100 HIS B C 1
ATOM 3614 O O . HIS B 1 100 ? 9.227 5.945 -8.094 1 98.94 100 HIS B O 1
ATOM 3620 N N . LEU B 1 101 ? 7.844 5.012 -6.621 1 98.94 101 LEU B N 1
ATOM 3621 C CA . LEU B 1 101 ? 6.695 5.008 -7.52 1 98.94 101 LEU B CA 1
ATOM 3622 C C . LEU B 1 101 ? 6.254 6.434 -7.844 1 98.94 101 LEU B C 1
ATOM 3624 O O . LEU B 1 101 ? 5.793 6.707 -8.953 1 98.94 101 LEU B O 1
ATOM 3628 N N . ALA B 1 102 ? 6.426 7.34 -6.871 1 98.88 102 ALA B N 1
ATOM 3629 C CA . ALA B 1 102 ? 5.945 8.711 -6.996 1 98.88 102 ALA B CA 1
ATOM 3630 C C . ALA B 1 102 ? 7.066 9.648 -7.445 1 98.88 102 ALA B C 1
ATOM 3632 O O . ALA B 1 102 ? 6.891 10.867 -7.477 1 98.88 102 ALA B O 1
ATOM 3633 N N . ASP B 1 103 ? 8.25 9.102 -7.75 1 98.62 103 ASP B N 1
ATOM 3634 C CA . ASP B 1 103 ? 9.398 9.852 -8.25 1 98.62 103 ASP B CA 1
ATOM 3635 C C . ASP B 1 103 ? 9.805 10.945 -7.262 1 98.62 103 ASP B C 1
ATOM 3637 O O . ASP B 1 103 ? 10.031 12.094 -7.656 1 98.62 103 ASP B O 1
ATOM 3641 N N . GLY B 1 104 ? 9.703 10.594 -6.027 1 98.75 104 GLY B N 1
ATOM 3642 C CA . GLY B 1 104 ? 10.273 11.461 -5.008 1 98.75 104 GLY B CA 1
ATOM 3643 C C . GLY B 1 104 ? 9.242 12.336 -4.316 1 98.75 104 GLY B C 1
ATOM 3644 O O . GLY B 1 104 ? 9.508 12.906 -3.26 1 98.75 104 GLY B O 1
ATOM 3645 N N . ARG B 1 105 ? 8.023 12.453 -4.805 1 98.69 105 ARG B N 1
ATOM 3646 C CA . ARG B 1 105 ? 7.02 13.383 -4.289 1 98.69 105 ARG B CA 1
ATOM 3647 C C . ARG B 1 105 ? 6.305 12.797 -3.076 1 98.69 105 ARG B C 1
ATOM 3649 O O . ARG B 1 105 ? 5.074 12.75 -3.039 1 98.69 105 ARG B O 1
ATOM 3656 N N . VAL B 1 106 ? 7.07 12.375 -2.064 1 98.88 106 VAL B N 1
ATOM 3657 C CA . VAL B 1 106 ? 6.488 11.734 -0.891 1 98.88 106 VAL B CA 1
ATOM 3658 C C . VAL B 1 106 ? 7.109 12.312 0.377 1 98.88 106 VAL B C 1
ATOM 3660 O O . VAL B 1 106 ? 8.328 12.469 0.463 1 98.88 106 VAL B O 1
ATOM 3663 N N . ASP B 1 107 ? 6.32 12.719 1.276 1 98.81 107 ASP B N 1
ATOM 3664 C CA . ASP B 1 107 ? 6.703 12.875 2.676 1 98.81 107 ASP B CA 1
ATOM 3665 C C . ASP B 1 107 ? 5.656 12.266 3.605 1 98.81 107 ASP B C 1
ATOM 3667 O O . ASP B 1 107 ? 4.703 11.625 3.145 1 98.81 107 ASP B O 1
ATOM 3671 N N . LEU B 1 108 ? 5.938 12.227 4.855 1 98.25 108 LEU B N 1
ATOM 3672 C CA . LEU B 1 108 ? 4.945 11.664 5.766 1 98.25 108 LEU B CA 1
ATOM 3673 C C . LEU B 1 108 ? 4.977 12.383 7.113 1 98.25 108 LEU B C 1
ATOM 3675 O O . LEU B 1 108 ? 5.977 13.016 7.461 1 98.25 108 LEU B O 1
ATOM 3679 N N . MET B 1 109 ? 3.816 12.398 7.758 1 98.56 109 MET B N 1
ATOM 3680 C CA . MET B 1 109 ? 3.639 12.945 9.102 1 98.56 109 MET B CA 1
ATOM 3681 C C . MET B 1 109 ? 3.41 11.836 10.117 1 98.56 109 MET B C 1
ATOM 3683 O O . MET B 1 109 ? 2.482 11.031 9.977 1 98.56 109 MET B O 1
ATOM 3687 N N . MET B 1 110 ? 4.324 11.75 11.078 1 98.19 110 MET B N 1
ATOM 3688 C CA . MET B 1 110 ? 4.16 10.781 12.156 1 98.19 110 MET B CA 1
ATOM 3689 C C . MET B 1 110 ? 3.174 11.289 13.203 1 98.19 110 MET B C 1
ATOM 3691 O O . MET B 1 110 ? 3.146 12.484 13.508 1 98.19 110 MET B O 1
ATOM 3695 N N . GLY B 1 111 ? 2.443 10.422 13.727 1 96.69 111 GLY B N 1
ATOM 3696 C CA . GLY B 1 111 ? 1.544 10.719 14.836 1 96.69 111 GLY B CA 1
ATOM 3697 C C . GLY B 1 111 ? 1.328 9.539 15.758 1 96.69 111 GLY B C 1
ATOM 3698 O O . GLY B 1 111 ? 1.486 8.383 15.352 1 96.69 111 GLY B O 1
ATOM 3699 N N . ARG B 1 112 ? 1.006 9.727 17 1 92.12 112 ARG B N 1
ATOM 3700 C CA . ARG B 1 112 ? 0.832 8.656 17.984 1 92.12 112 ARG B CA 1
ATOM 3701 C C . ARG B 1 112 ? -0.531 7.992 17.828 1 92.12 112 ARG B C 1
ATOM 3703 O O . ARG B 1 112 ? -0.685 6.805 18.125 1 92.12 112 ARG B O 1
ATOM 3710 N N . GLY B 1 113 ? -1.478 8.703 17.297 1 85.62 113 GLY B N 1
ATOM 3711 C CA . GLY B 1 113 ? -2.844 8.211 17.344 1 85.62 113 GLY B CA 1
ATOM 3712 C C . GLY B 1 113 ? -3.447 8.281 18.734 1 85.62 113 GLY B C 1
ATOM 3713 O O . GLY B 1 113 ? -2.727 8.227 19.734 1 85.62 113 GLY B O 1
ATOM 3714 N N . ASN B 1 114 ? -4.805 8.398 18.844 1 77.38 114 ASN B N 1
ATOM 3715 C CA . ASN B 1 114 ? -5.398 8.594 20.156 1 77.38 114 ASN B CA 1
ATOM 3716 C C . ASN B 1 114 ? -6.574 7.648 20.391 1 77.38 114 ASN B C 1
ATOM 3718 O O . ASN B 1 114 ? -7.281 7.77 21.391 1 77.38 114 ASN B O 1
ATOM 3722 N N . THR B 1 115 ? -6.711 6.781 19.484 1 86.56 115 THR B N 1
ATOM 3723 C CA . THR B 1 115 ? -7.777 5.805 19.688 1 86.56 115 THR B CA 1
ATOM 3724 C C . THR B 1 115 ? -7.301 4.648 20.562 1 86.56 115 THR B C 1
ATOM 3726 O O . THR B 1 115 ? -6.477 3.84 20.125 1 86.56 115 THR B O 1
ATOM 3729 N N . GLY B 1 116 ? -7.855 4.543 21.734 1 87.75 116 GLY B N 1
ATOM 3730 C CA . GLY B 1 116 ? -7.379 3.645 22.781 1 87.75 116 GLY B CA 1
ATOM 3731 C C . GLY B 1 116 ? -7.32 2.195 22.344 1 87.75 116 GLY B C 1
ATOM 3732 O O . GLY B 1 116 ? -6.258 1.571 22.375 1 87.75 116 GLY B O 1
ATOM 3733 N N . PRO B 1 117 ? -8.336 1.713 21.797 1 89.75 117 PRO B N 1
ATOM 3734 C CA . PRO B 1 117 ? -8.406 0.283 21.484 1 89.75 117 PRO B CA 1
ATOM 3735 C C . PRO B 1 117 ? -7.434 -0.128 20.375 1 89.75 117 PRO B C 1
ATOM 3737 O O . PRO B 1 117 ? -7.145 -1.315 20.219 1 89.75 117 PRO B O 1
ATOM 3740 N N . VAL B 1 118 ? -6.922 0.769 19.688 1 92.56 118 VAL B N 1
ATOM 3741 C CA . VAL B 1 118 ? -6.031 0.439 18.578 1 92.56 118 VAL B CA 1
ATOM 3742 C C . VAL B 1 118 ? -4.711 -0.104 19.125 1 92.56 118 VAL B C 1
ATOM 3744 O O . VAL B 1 118 ? -4.109 -0.998 18.516 1 92.56 118 VAL B O 1
ATOM 3747 N N . TYR B 1 119 ? -4.289 0.34 20.281 1 95.5 119 TYR B N 1
ATOM 3748 C CA . TYR B 1 119 ? -2.984 -0.036 20.812 1 95.5 119 TYR B CA 1
ATOM 3749 C C . TYR B 1 119 ? -2.938 -1.523 21.141 1 95.5 119 TYR B C 1
ATOM 3751 O O . TYR B 1 119 ? -2.133 -2.264 20.562 1 95.5 119 TYR B O 1
ATOM 3759 N N . PRO B 1 120 ? -3.875 -2.02 21.906 1 95.31 120 PRO B N 1
ATOM 3760 C CA . PRO B 1 120 ? -3.779 -3.443 22.234 1 95.31 120 PRO B CA 1
ATOM 3761 C C . PRO B 1 120 ? -4.039 -4.352 21.031 1 95.31 120 PRO B C 1
ATOM 3763 O O . PRO B 1 120 ? -3.508 -5.461 20.969 1 95.31 120 PRO B O 1
ATOM 3766 N N . TRP B 1 121 ? -4.785 -3.932 20.062 1 95.62 121 TRP B N 1
ATOM 3767 C CA . TRP B 1 121 ? -5.023 -4.734 18.875 1 95.62 121 TRP B CA 1
ATOM 3768 C C . TRP B 1 121 ? -3.717 -5.023 18.141 1 95.62 121 TRP B C 1
ATOM 3770 O O . TRP B 1 121 ? -3.6 -6.027 17.438 1 95.62 121 TRP B O 1
ATOM 3780 N N . PHE B 1 122 ? -2.773 -4.121 18.328 1 95.69 122 PHE B N 1
ATOM 3781 C CA . PHE B 1 122 ? -1.479 -4.297 17.672 1 95.69 122 PHE B CA 1
ATOM 3782 C C . PHE B 1 122 ? -0.391 -4.574 18.703 1 95.69 122 PHE B C 1
ATOM 3784 O O . PHE B 1 122 ? 0.792 -4.34 18.453 1 95.69 122 PHE B O 1
ATOM 3791 N N . GLY B 1 123 ? -0.828 -4.945 19.906 1 94.81 123 GLY B N 1
ATOM 3792 C CA . GLY B 1 123 ? 0.083 -5.453 20.922 1 94.81 123 GLY B CA 1
ATOM 3793 C C . GLY B 1 123 ? 0.808 -4.352 21.672 1 94.81 123 GLY B C 1
ATOM 3794 O O . GLY B 1 123 ? 1.891 -4.574 22.219 1 94.81 123 GLY B O 1
ATOM 3795 N N . GLN B 1 124 ? 0.331 -3.188 21.609 1 96.94 124 GLN B N 1
ATOM 3796 C CA . GLN B 1 124 ? 0.984 -2.062 22.266 1 96.94 124 GLN B CA 1
ATOM 3797 C C . GLN B 1 124 ? 0.154 -1.557 23.453 1 96.94 124 GLN B C 1
ATOM 3799 O O . GLN B 1 124 ? -1.006 -1.941 23.609 1 96.94 124 GLN B O 1
ATOM 3804 N N . ASP B 1 125 ? 0.804 -0.801 24.297 1 96.12 125 ASP B N 1
ATOM 3805 C CA . ASP B 1 125 ? 0.192 -0.166 25.453 1 96.12 125 ASP B CA 1
ATOM 3806 C C . ASP B 1 125 ? 0.109 1.348 25.266 1 96.12 125 ASP B C 1
ATOM 3808 O O . ASP B 1 125 ? 1.135 2.02 25.141 1 96.12 125 ASP B O 1
ATOM 3812 N N . ILE B 1 126 ? -1.068 1.866 25.281 1 95.25 126 ILE B N 1
ATOM 3813 C CA . ILE B 1 126 ? -1.283 3.287 25.031 1 95.25 126 ILE B CA 1
ATOM 3814 C C . ILE B 1 126 ? -0.536 4.117 26.078 1 95.25 126 ILE B C 1
ATOM 3816 O O . ILE B 1 126 ? -0.139 5.254 25.797 1 95.25 126 ILE B O 1
ATOM 3820 N N . ARG B 1 127 ? -0.263 3.523 27.391 1 96 127 ARG B N 1
ATOM 3821 C CA . ARG B 1 127 ? 0.471 4.227 28.438 1 96 127 ARG B CA 1
ATOM 3822 C C . ARG B 1 127 ? 1.913 4.484 28.016 1 96 127 ARG B C 1
ATOM 3824 O O . ARG B 1 127 ? 2.58 5.359 28.578 1 96 127 ARG B O 1
ATOM 3831 N N . GLU B 1 128 ? 2.32 3.781 26.922 1 96.88 128 GLU B N 1
ATOM 3832 C CA . GLU B 1 128 ? 3.686 3.9 26.406 1 96.88 128 GLU B CA 1
ATOM 3833 C C . GLU B 1 128 ? 3.727 4.723 25.125 1 96.88 128 GLU B C 1
ATOM 3835 O O . GLU B 1 128 ? 4.695 4.652 24.375 1 96.88 128 GLU B O 1
ATOM 3840 N N . GLY B 1 129 ? 2.691 5.477 24.859 1 96.12 129 GLY B N 1
ATOM 3841 C CA . GLY B 1 129 ? 2.527 6.156 23.578 1 96.12 129 GLY B CA 1
ATOM 3842 C C . GLY B 1 129 ? 3.715 7.027 23.219 1 96.12 129 GLY B C 1
ATOM 3843 O O . GLY B 1 129 ? 4.234 6.938 22.094 1 96.12 129 GLY B O 1
ATOM 3844 N N . ILE B 1 130 ? 4.164 7.867 24.109 1 96.62 130 ILE B N 1
ATOM 3845 C CA . ILE B 1 130 ? 5.273 8.773 23.859 1 96.62 130 ILE B CA 1
ATOM 3846 C C . ILE B 1 130 ? 6.566 7.977 23.688 1 96.62 130 ILE B C 1
ATOM 3848 O O . ILE B 1 130 ? 7.32 8.195 22.734 1 96.62 130 ILE B O 1
ATOM 3852 N N . ASN B 1 131 ? 6.852 6.98 24.562 1 97.81 131 ASN B N 1
ATOM 3853 C CA . ASN B 1 131 ? 8.047 6.145 24.469 1 97.81 131 ASN B CA 1
ATOM 3854 C C . ASN B 1 131 ? 8.078 5.367 23.156 1 97.81 131 ASN B C 1
ATOM 3856 O O . ASN B 1 131 ? 9.133 5.246 22.531 1 97.81 131 ASN B O 1
ATOM 3860 N N . LEU B 1 132 ? 6.93 4.84 22.812 1 98.06 132 LEU B N 1
ATOM 3861 C CA . LEU B 1 132 ? 6.801 4.148 21.531 1 98.06 132 LEU B CA 1
ATOM 3862 C C . LEU B 1 132 ? 7.172 5.07 20.375 1 98.06 132 LEU B C 1
ATOM 3864 O O . LEU B 1 132 ? 7.938 4.68 19.484 1 98.06 132 LEU B O 1
ATOM 3868 N N . ALA B 1 133 ? 6.617 6.285 20.422 1 97.81 133 ALA B N 1
ATOM 3869 C CA . ALA B 1 133 ? 6.871 7.246 19.344 1 97.81 133 ALA B CA 1
ATOM 3870 C C . ALA B 1 133 ? 8.359 7.566 19.234 1 97.81 133 ALA B C 1
ATOM 3872 O O . ALA B 1 133 ? 8.914 7.598 18.141 1 97.81 133 ALA B O 1
ATOM 3873 N N . ILE B 1 134 ? 8.992 7.754 20.312 1 97.88 134 ILE B N 1
ATOM 3874 C CA . ILE B 1 134 ? 10.398 8.148 20.359 1 97.88 134 ILE B CA 1
ATOM 3875 C C . ILE B 1 134 ? 11.273 6.996 19.875 1 97.88 134 ILE B C 1
ATOM 3877 O O . ILE B 1 134 ? 12.094 7.172 18.969 1 97.88 134 ILE B O 1
ATOM 3881 N N . GLU B 1 135 ? 11.109 5.816 20.391 1 98.44 135 GLU B N 1
ATOM 3882 C CA . GLU B 1 135 ? 11.969 4.68 20.078 1 98.44 135 GLU B CA 1
ATOM 3883 C C . GLU B 1 135 ? 11.742 4.211 18.641 1 98.44 135 GLU B C 1
ATOM 3885 O O . GLU B 1 135 ? 12.695 3.938 17.906 1 98.44 135 GLU B O 1
ATOM 3890 N N . ASN B 1 136 ? 10.492 4.074 18.266 1 98.69 136 ASN B N 1
ATOM 3891 C CA . ASN B 1 136 ? 10.188 3.609 16.922 1 98.69 136 ASN B CA 1
ATOM 3892 C C . ASN B 1 136 ? 10.727 4.559 15.859 1 98.69 136 ASN B C 1
ATOM 3894 O O . ASN B 1 136 ? 11.242 4.117 14.828 1 98.69 136 ASN B O 1
ATOM 3898 N N . TYR B 1 137 ? 10.602 5.844 16.141 1 98.69 137 TYR B N 1
ATOM 3899 C CA . TYR B 1 137 ? 11.117 6.789 15.148 1 98.69 137 TYR B CA 1
ATOM 3900 C C . TYR B 1 137 ? 12.641 6.75 15.094 1 98.69 137 TYR B C 1
ATOM 3902 O O . TYR B 1 137 ? 13.234 6.91 14.023 1 98.69 137 TYR B O 1
ATOM 3910 N N . ALA B 1 138 ? 13.273 6.602 16.203 1 98.69 138 ALA B N 1
ATOM 3911 C CA . ALA B 1 138 ? 14.727 6.449 16.203 1 98.69 138 ALA B CA 1
ATOM 3912 C C . ALA B 1 138 ? 15.164 5.312 15.289 1 98.69 138 ALA B C 1
ATOM 3914 O O . ALA B 1 138 ? 16.094 5.465 14.5 1 98.69 138 ALA B O 1
ATOM 3915 N N . LEU B 1 139 ? 14.5 4.234 15.383 1 98.88 139 LEU B N 1
ATOM 3916 C CA . LEU B 1 139 ? 14.805 3.104 14.508 1 98.88 139 LEU B CA 1
ATOM 3917 C C . LEU B 1 139 ? 14.516 3.445 13.055 1 98.88 139 LEU B C 1
ATOM 3919 O O . LEU B 1 139 ? 15.328 3.154 12.172 1 98.88 139 LEU B O 1
ATOM 3923 N N . LEU B 1 140 ? 13.375 4.023 12.773 1 98.88 140 LEU B N 1
ATOM 3924 C CA . LEU B 1 140 ? 13 4.379 11.414 1 98.88 140 LEU B CA 1
ATOM 3925 C C . LEU B 1 140 ? 14.078 5.242 10.766 1 98.88 140 LEU B C 1
ATOM 3927 O O . LEU B 1 140 ? 14.43 5.027 9.602 1 98.88 140 LEU B O 1
ATOM 3931 N N . ARG B 1 141 ? 14.594 6.199 11.461 1 98.56 141 ARG B N 1
ATOM 3932 C CA . ARG B 1 141 ? 15.633 7.082 10.945 1 98.56 141 ARG B CA 1
ATOM 3933 C C . ARG B 1 141 ? 16.859 6.293 10.523 1 98.56 141 ARG B C 1
ATOM 3935 O O . ARG B 1 141 ? 17.422 6.535 9.453 1 98.56 141 ARG B O 1
ATOM 3942 N N . ARG B 1 142 ? 17.234 5.355 11.367 1 98.69 142 ARG B N 1
ATOM 3943 C CA . ARG B 1 142 ? 18.406 4.539 11.055 1 98.69 142 ARG B CA 1
ATOM 3944 C C . ARG B 1 142 ? 18.141 3.652 9.844 1 98.69 142 ARG B C 1
ATOM 3946 O O . ARG B 1 142 ? 19.016 3.488 8.992 1 98.69 142 ARG B O 1
ATOM 3953 N N . LEU B 1 143 ? 17 3.113 9.766 1 98.88 143 LEU B N 1
ATOM 3954 C CA . LEU B 1 143 ? 16.641 2.207 8.68 1 98.88 143 LEU B CA 1
ATOM 3955 C C . LEU B 1 143 ? 16.766 2.902 7.332 1 98.88 143 LEU B C 1
ATOM 3957 O O . LEU B 1 143 ? 17.141 2.277 6.336 1 98.88 143 LEU B O 1
ATOM 3961 N N . TRP B 1 144 ? 16.469 4.188 7.266 1 98.75 144 TRP B N 1
ATOM 3962 C CA . TRP B 1 144 ? 16.484 4.926 6.008 1 98.75 144 TRP B CA 1
ATOM 3963 C C . TRP B 1 144 ? 17.875 5.453 5.703 1 98.75 144 TRP B C 1
ATOM 3965 O O . TRP B 1 144 ? 18.203 5.738 4.551 1 98.75 144 TRP B O 1
ATOM 3975 N N . ARG B 1 145 ? 18.719 5.562 6.672 1 98.06 145 ARG B N 1
ATOM 3976 C CA . ARG B 1 145 ? 19.969 6.309 6.488 1 98.06 145 ARG B CA 1
ATOM 3977 C C . ARG B 1 145 ? 21.172 5.379 6.562 1 98.06 145 ARG B C 1
ATOM 3979 O O . ARG B 1 145 ? 22.266 5.734 6.102 1 98.06 145 ARG B O 1
ATOM 3986 N N . GLU B 1 146 ? 20.984 4.227 7.254 1 98.44 146 GLU B N 1
ATOM 3987 C CA . GLU B 1 146 ? 22.062 3.242 7.367 1 98.44 146 GLU B CA 1
ATOM 3988 C C . GLU B 1 146 ? 21.766 2.008 6.523 1 98.44 146 GLU B C 1
ATOM 3990 O O . GLU B 1 146 ? 20.625 1.533 6.48 1 98.44 146 GLU B O 1
ATOM 3995 N N . ASP B 1 147 ? 22.781 1.512 5.859 1 97.25 147 ASP B N 1
ATOM 3996 C CA . ASP B 1 147 ? 22.625 0.363 4.973 1 97.25 147 ASP B CA 1
ATOM 3997 C C . ASP B 1 147 ? 22.312 -0.906 5.762 1 97.25 147 ASP B C 1
ATOM 3999 O O . ASP B 1 147 ? 21.391 -1.64 5.426 1 97.25 147 ASP B O 1
ATOM 4003 N N . VAL B 1 148 ? 23.109 -1.2 6.773 1 98.19 148 VAL B N 1
ATOM 4004 C CA . VAL B 1 148 ? 22.953 -2.367 7.637 1 98.19 148 VAL B CA 1
ATOM 4005 C C . VAL B 1 148 ? 22.703 -1.921 9.07 1 98.19 148 VAL B C 1
ATOM 4007 O O . VAL B 1 148 ? 23.484 -1.155 9.641 1 98.19 148 VAL B O 1
ATOM 4010 N N . VAL B 1 149 ? 21.609 -2.404 9.664 1 98.5 149 VAL B N 1
ATOM 4011 C CA . VAL B 1 149 ? 21.188 -1.923 10.977 1 98.5 149 VAL B CA 1
ATOM 4012 C C . VAL B 1 149 ? 21.125 -3.09 11.961 1 98.5 149 VAL B C 1
ATOM 4014 O O . VAL B 1 149 ? 20.5 -4.117 11.672 1 98.5 149 VAL B O 1
ATOM 4017 N N . ASP B 1 150 ? 21.828 -3.018 13.047 1 98.56 150 ASP B N 1
ATOM 4018 C CA . ASP B 1 150 ? 21.578 -3.777 14.273 1 98.56 150 ASP B CA 1
ATOM 4019 C C . ASP B 1 150 ? 20.797 -2.943 15.281 1 98.56 150 ASP B C 1
ATOM 4021 O O . ASP B 1 150 ? 21.109 -1.776 15.516 1 98.56 150 ASP B O 1
ATOM 4025 N N . TRP B 1 151 ? 19.75 -3.516 15.852 1 98.38 151 TRP B N 1
ATOM 4026 C CA . TRP B 1 151 ? 18.875 -2.742 16.734 1 98.38 151 TRP B CA 1
ATOM 4027 C C . TRP B 1 151 ? 18.391 -3.594 17.906 1 98.38 151 TRP B C 1
ATOM 4029 O O . TRP B 1 151 ? 18.031 -4.762 17.719 1 98.38 151 TRP B O 1
ATOM 4039 N N . GLU B 1 152 ? 18.406 -3.064 19.047 1 98 152 GLU B N 1
ATOM 4040 C CA . GLU B 1 152 ? 17.766 -3.602 20.25 1 98 152 GLU B CA 1
ATOM 4041 C C . GLU B 1 152 ? 17.016 -2.512 21.016 1 98 152 GLU B C 1
ATOM 4043 O O . GLU B 1 152 ? 17.594 -1.464 21.312 1 98 152 GLU B O 1
ATOM 4048 N N . GLY B 1 153 ? 15.758 -2.711 21.188 1 97.5 153 GLY B N 1
ATOM 4049 C CA . GLY B 1 153 ? 14.93 -1.771 21.922 1 97.5 153 GLY B CA 1
ATOM 4050 C C . GLY B 1 153 ? 13.906 -2.449 22.812 1 97.5 153 GLY B C 1
ATOM 4051 O O . GLY B 1 153 ? 14.078 -3.611 23.188 1 97.5 153 GLY B O 1
ATOM 4052 N N . LYS B 1 154 ? 12.914 -1.736 23.234 1 97.25 154 LYS B N 1
ATOM 4053 C CA . LYS B 1 154 ? 11.945 -2.23 24.203 1 97.25 154 LYS B CA 1
ATOM 4054 C C . LYS B 1 154 ? 10.68 -2.719 23.5 1 97.25 154 LYS B C 1
ATOM 4056 O O . LYS B 1 154 ? 9.977 -3.592 24.016 1 97.25 154 LYS B O 1
ATOM 4061 N N . PHE B 1 155 ? 10.383 -2.227 22.328 1 97 155 PHE B N 1
ATOM 4062 C CA . PHE B 1 155 ? 9 -2.312 21.875 1 97 155 PHE B CA 1
ATOM 4063 C C . PHE B 1 155 ? 8.891 -3.23 20.656 1 97 155 PHE B C 1
ATOM 4065 O O . PHE B 1 155 ? 7.789 -3.479 20.156 1 97 155 PHE B O 1
ATOM 4072 N N . ARG B 1 156 ? 10 -3.721 20.156 1 96.25 156 ARG B N 1
ATOM 4073 C CA . ARG B 1 156 ? 10.016 -4.719 19.094 1 96.25 156 ARG B CA 1
ATOM 4074 C C . ARG B 1 156 ? 11.219 -5.648 19.234 1 96.25 156 ARG B C 1
ATOM 4076 O O . ARG B 1 156 ? 12.148 -5.359 19.984 1 96.25 156 ARG B O 1
ATOM 4083 N N . THR B 1 157 ? 11.125 -6.746 18.484 1 95.38 157 THR B N 1
ATOM 4084 C CA . THR B 1 157 ? 12.227 -7.703 18.484 1 95.38 157 THR B CA 1
ATOM 4085 C C . THR B 1 157 ? 13.469 -7.098 17.828 1 95.38 157 THR B C 1
ATOM 4087 O O . THR B 1 157 ? 13.367 -6.188 17.016 1 95.38 157 THR B O 1
ATOM 4090 N N . PRO B 1 158 ? 14.656 -7.602 18.172 1 97.38 158 PRO B N 1
ATOM 4091 C CA . PRO B 1 158 ? 15.906 -7.035 17.656 1 97.38 158 PRO B CA 1
ATOM 4092 C C . PRO B 1 158 ? 16.094 -7.258 16.156 1 97.38 158 PRO B C 1
ATOM 4094 O O . PRO B 1 158 ? 15.484 -8.172 15.594 1 97.38 158 PRO B O 1
ATOM 4097 N N . LEU B 1 159 ? 16.812 -6.41 15.547 1 98 159 LEU B N 1
ATOM 4098 C CA . LEU B 1 159 ? 17.312 -6.57 14.188 1 98 159 LEU B CA 1
ATOM 4099 C C . LEU B 1 159 ? 18.797 -6.867 14.188 1 98 159 LEU B C 1
ATOM 4101 O O . LEU B 1 159 ? 19.562 -6.246 14.938 1 98 159 LEU B O 1
ATOM 4105 N N . GLN B 1 160 ? 19.156 -7.871 13.406 1 96.44 160 GLN B N 1
ATOM 4106 C CA . GLN B 1 160 ? 20.562 -8.219 13.227 1 96.44 160 GLN B CA 1
ATOM 4107 C C . GLN B 1 160 ? 20.953 -8.188 11.75 1 96.44 160 GLN B C 1
ATOM 4109 O O . GLN B 1 160 ? 20.453 -8.984 10.953 1 96.44 160 GLN B O 1
ATOM 4114 N N . GLY B 1 161 ? 21.828 -7.309 11.438 1 96.75 161 GLY B N 1
ATOM 4115 C CA . GLY B 1 161 ? 22.297 -7.223 10.062 1 96.75 161 GLY B CA 1
ATOM 4116 C C . GLY B 1 161 ? 21.188 -6.965 9.062 1 96.75 161 GLY B C 1
ATOM 4117 O O . GLY B 1 161 ? 21.188 -7.535 7.973 1 96.75 161 GLY B O 1
ATOM 4118 N N . PHE B 1 162 ? 20.281 -6.09 9.43 1 97.69 162 PHE B N 1
ATOM 4119 C CA . PHE B 1 162 ? 19.109 -5.879 8.594 1 97.69 162 PHE B CA 1
ATOM 4120 C C . PHE B 1 162 ? 19.344 -4.746 7.605 1 97.69 162 PHE B C 1
ATOM 4122 O O . PHE B 1 162 ? 19.859 -3.689 7.973 1 97.69 162 PHE B O 1
ATOM 4129 N N . THR B 1 163 ? 19.031 -4.988 6.355 1 97.94 163 THR B N 1
ATOM 4130 C CA . THR B 1 163 ? 19 -3.959 5.32 1 97.94 163 THR B CA 1
ATOM 4131 C C . THR B 1 163 ? 17.578 -3.768 4.789 1 97.94 163 THR B C 1
ATOM 4133 O O . THR B 1 163 ? 17 -4.691 4.223 1 97.94 163 THR B O 1
ATOM 4136 N N . SER B 1 164 ? 17.031 -2.592 5.027 1 97.94 164 SER B N 1
ATOM 4137 C CA . SER B 1 164 ? 15.703 -2.277 4.504 1 97.94 164 SER B CA 1
ATOM 4138 C C . SER B 1 164 ? 15.727 -2.156 2.984 1 97.94 164 SER B C 1
ATOM 4140 O O . SER B 1 164 ? 16.656 -1.585 2.414 1 97.94 164 SER B O 1
ATOM 4142 N N . THR B 1 165 ? 14.727 -2.713 2.305 1 97.94 165 THR B N 1
ATOM 4143 C CA . THR B 1 165 ? 14.617 -2.623 0.853 1 97.94 165 THR B CA 1
ATOM 4144 C C . THR B 1 165 ? 13.18 -2.299 0.439 1 97.94 165 THR B C 1
ATOM 4146 O O . THR B 1 165 ? 12.227 -2.781 1.053 1 97.94 165 THR B O 1
ATOM 4149 N N . PRO B 1 166 ? 13.008 -1.49 -0.52 1 98.62 166 PRO B N 1
ATOM 4150 C CA . PRO B 1 166 ? 14.07 -0.747 -1.198 1 98.62 166 PRO B CA 1
ATOM 4151 C C . PRO B 1 166 ? 14.664 0.357 -0.328 1 98.62 166 PRO B C 1
ATOM 4153 O O . PRO B 1 166 ? 14.062 0.753 0.673 1 98.62 166 PRO B O 1
ATOM 4156 N N . ARG B 1 167 ? 15.859 0.768 -0.66 1 98.62 167 ARG B N 1
ATOM 4157 C CA . ARG B 1 167 ? 16.453 1.958 -0.055 1 98.62 167 ARG B CA 1
ATOM 4158 C C . ARG B 1 167 ? 15.734 3.221 -0.518 1 98.62 167 ARG B C 1
ATOM 4160 O O . ARG B 1 167 ? 15.109 3.232 -1.582 1 98.62 167 ARG B O 1
ATOM 4167 N N . PRO B 1 168 ? 15.828 4.285 0.251 1 98.69 168 PRO B N 1
ATOM 4168 C CA . PRO B 1 168 ? 15.227 5.543 -0.207 1 98.69 168 PRO B CA 1
ATOM 4169 C C . PRO B 1 168 ? 15.773 5.996 -1.559 1 98.69 168 PRO B C 1
ATOM 4171 O O . PRO B 1 168 ? 16.953 5.809 -1.847 1 98.69 168 PRO B O 1
ATOM 4174 N N . MET B 1 169 ? 14.953 6.613 -2.352 1 98.56 169 MET B N 1
ATOM 4175 C CA . MET B 1 169 ? 15.328 7.121 -3.666 1 98.56 169 MET B CA 1
ATOM 4176 C C . MET B 1 169 ? 16.469 8.125 -3.557 1 98.56 169 MET B C 1
ATOM 4178 O O . MET B 1 169 ? 16.422 9.039 -2.734 1 98.56 169 MET B O 1
ATOM 4182 N N . ASP B 1 170 ? 17.562 7.938 -4.32 1 97.69 170 ASP B N 1
ATOM 4183 C CA . ASP B 1 170 ? 18.719 8.828 -4.387 1 97.69 170 ASP B CA 1
ATOM 4184 C C . ASP B 1 170 ? 19.453 8.875 -3.047 1 97.69 170 ASP B C 1
ATOM 4186 O O . ASP B 1 170 ? 20.219 9.805 -2.783 1 97.69 170 ASP B O 1
ATOM 4190 N N . GLY B 1 171 ? 19.109 7.93 -2.156 1 97.06 171 GLY B N 1
ATOM 4191 C CA . GLY B 1 171 ? 19.703 7.941 -0.829 1 97.06 171 GLY B CA 1
ATOM 4192 C C . GLY B 1 171 ? 19.109 9 0.082 1 97.06 171 GLY B C 1
ATOM 4193 O O . GLY B 1 171 ? 19.688 9.312 1.13 1 97.06 171 GLY B O 1
ATOM 4194 N N . VAL B 1 172 ? 18.016 9.602 -0.328 1 98.19 172 VAL B N 1
ATOM 4195 C CA . VAL B 1 172 ? 17.375 10.672 0.42 1 98.19 172 VAL B CA 1
ATOM 4196 C C . VAL B 1 172 ? 16.047 10.172 0.99 1 98.19 172 VAL B C 1
ATOM 4198 O O . VAL B 1 172 ? 15.078 9.977 0.249 1 98.19 172 VAL B O 1
ATOM 4201 N N . PRO B 1 173 ? 15.977 10.023 2.303 1 98.44 173 PRO B N 1
ATOM 4202 C CA . PRO B 1 173 ? 14.711 9.609 2.895 1 98.44 173 PRO B CA 1
ATOM 4203 C C . PRO B 1 173 ? 13.578 10.602 2.631 1 98.44 173 PRO B C 1
ATOM 4205 O O . PRO B 1 173 ? 13.836 11.789 2.428 1 98.44 173 PRO B O 1
ATOM 4208 N N . PRO B 1 174 ? 12.32 10.039 2.619 1 98.75 174 PRO B N 1
ATOM 4209 C CA . PRO B 1 174 ? 11.211 11.008 2.639 1 98.75 174 PRO B CA 1
ATOM 4210 C C . PRO B 1 174 ? 11.297 11.977 3.811 1 98.75 174 PRO B C 1
ATOM 4212 O O . PRO B 1 174 ? 11.719 11.594 4.906 1 98.75 174 PRO B O 1
ATOM 4215 N N . PHE B 1 175 ? 10.945 13.258 3.57 1 98.75 175 PHE B N 1
ATOM 4216 C CA . PHE B 1 175 ? 10.906 14.234 4.656 1 98.75 175 PHE B CA 1
ATOM 4217 C C . PHE B 1 175 ? 9.859 13.844 5.695 1 98.75 175 PHE B C 1
ATOM 4219 O O . PHE B 1 175 ? 8.766 13.398 5.34 1 98.75 175 PHE B O 1
ATOM 4226 N N . VAL B 1 176 ? 10.195 14.062 6.938 1 98.81 176 VAL B N 1
ATOM 4227 C CA . VAL B 1 176 ? 9.297 13.641 8.008 1 98.81 176 VAL B CA 1
ATOM 4228 C C . VAL B 1 176 ? 8.805 14.859 8.781 1 98.81 176 VAL B C 1
ATOM 4230 O O . VAL B 1 176 ? 9.602 15.703 9.188 1 98.81 176 VAL B O 1
ATOM 4233 N N . TRP B 1 177 ? 7.496 14.914 8.906 1 98.75 177 TRP B N 1
ATOM 4234 C CA . TRP B 1 177 ? 6.832 15.805 9.852 1 98.75 177 TRP B CA 1
ATOM 4235 C C . TRP B 1 177 ? 6.43 15.062 11.117 1 98.75 177 TRP B C 1
ATOM 4237 O O . TRP B 1 177 ? 6.145 13.859 11.07 1 98.75 177 TRP B O 1
ATOM 4247 N N . HIS B 1 178 ? 6.496 15.766 12.203 1 98.56 178 HIS B N 1
ATOM 4248 C CA . HIS B 1 178 ? 5.91 15.258 13.438 1 98.56 178 HIS B CA 1
ATOM 4249 C C . HIS B 1 178 ? 4.641 16.016 13.805 1 98.56 178 HIS B C 1
ATOM 4251 O O . HIS B 1 178 ? 4.695 17.219 14.102 1 98.56 178 HIS B O 1
ATOM 4257 N N . GLY B 1 179 ? 3.516 15.297 13.703 1 97.19 179 GLY B N 1
ATOM 4258 C CA . GLY B 1 179 ? 2.234 15.906 14.016 1 97.19 179 GLY B CA 1
ATOM 4259 C C . GLY B 1 179 ? 1.889 15.844 15.492 1 97.19 179 GLY B C 1
ATOM 4260 O O . GLY B 1 179 ? 2.002 14.789 16.125 1 97.19 179 GLY B O 1
ATOM 4261 N N . SER B 1 180 ? 1.503 16.984 16.031 1 92.94 180 SER B N 1
ATOM 4262 C CA . SER B 1 180 ? 1.087 17.016 17.422 1 92.94 180 SER B CA 1
ATOM 4263 C C . SER B 1 180 ? 0.186 18.219 17.703 1 92.94 180 SER B C 1
ATOM 4265 O O . SER B 1 180 ? 0.23 19.219 16.969 1 92.94 180 SER B O 1
ATOM 4267 N N . ILE B 1 181 ? -0.629 17.984 18.703 1 89.69 181 ILE B N 1
ATOM 4268 C CA . ILE B 1 181 ? -1.438 19.094 19.188 1 89.69 181 ILE B CA 1
ATOM 4269 C C . ILE B 1 181 ? -0.945 19.531 20.562 1 89.69 181 ILE B C 1
ATOM 4271 O O . ILE B 1 181 ? -0.622 20.688 20.766 1 89.69 181 ILE B O 1
ATOM 4275 N N . ARG B 1 182 ? -0.735 18.547 21.422 1 89.56 182 ARG B N 1
ATOM 4276 C CA . ARG B 1 182 ? -0.6 18.922 22.828 1 89.56 182 ARG B CA 1
ATOM 4277 C C . ARG B 1 182 ? 0.739 18.469 23.391 1 89.56 182 ARG B C 1
ATOM 4279 O O . ARG B 1 182 ? 1.167 18.938 24.453 1 89.56 182 ARG B O 1
ATOM 4286 N N . SER B 1 183 ? 1.373 17.531 22.797 1 91.88 183 SER B N 1
ATOM 4287 C CA . SER B 1 183 ? 2.521 16.891 23.406 1 91.88 183 SER B CA 1
ATOM 4288 C C . SER B 1 183 ? 3.818 17.609 23.078 1 91.88 183 SER B C 1
ATOM 4290 O O . SER B 1 183 ? 4.355 17.453 21.984 1 91.88 183 SER B O 1
ATOM 4292 N N . PRO B 1 184 ? 4.348 18.344 23.984 1 95.69 184 PRO B N 1
ATOM 4293 C CA . PRO B 1 184 ? 5.621 19.016 23.719 1 95.69 184 PRO B CA 1
ATOM 4294 C C . PRO B 1 184 ? 6.758 18.031 23.438 1 95.69 184 PRO B C 1
ATOM 4296 O O . PRO B 1 184 ? 7.715 18.391 22.734 1 95.69 184 PRO B O 1
ATOM 4299 N N . GLU B 1 185 ? 6.641 16.812 23.953 1 97.12 185 GLU B N 1
ATOM 4300 C CA . GLU B 1 185 ? 7.656 15.797 23.719 1 97.12 185 GLU B CA 1
ATOM 4301 C C . GLU B 1 185 ? 7.805 15.5 22.234 1 97.12 185 GLU B C 1
ATOM 4303 O O . GLU B 1 185 ? 8.906 15.203 21.766 1 97.12 185 GLU B O 1
ATOM 4308 N N . ILE B 1 186 ? 6.707 15.594 21.562 1 97.12 186 ILE B N 1
ATOM 4309 C CA . ILE B 1 186 ? 6.742 15.336 20.125 1 97.12 186 ILE B CA 1
ATOM 4310 C C . ILE B 1 186 ? 7.387 16.516 19.406 1 97.12 186 ILE B C 1
ATOM 4312 O O . ILE B 1 186 ? 8.156 16.328 18.453 1 97.12 186 ILE B O 1
ATOM 4316 N N .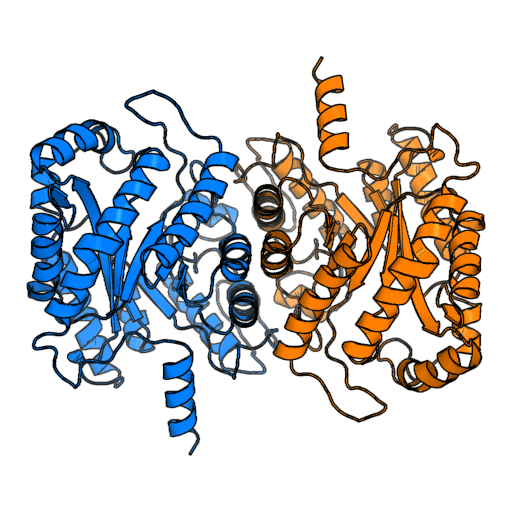 ALA B 1 187 ? 7.07 17.719 19.844 1 98 187 ALA B N 1
ATOM 4317 C CA . ALA B 1 187 ? 7.762 18.891 19.312 1 98 187 ALA B CA 1
ATOM 4318 C C . ALA B 1 187 ? 9.266 18.812 19.578 1 98 187 ALA B C 1
ATOM 4320 O O . ALA B 1 187 ? 10.07 19.172 18.703 1 98 187 ALA B O 1
ATOM 4321 N N . GLU B 1 188 ? 9.609 18.375 20.75 1 98.5 188 GLU B N 1
ATOM 4322 C CA . GLU B 1 188 ? 11.008 18.188 21.109 1 98.5 188 GLU B CA 1
ATOM 4323 C C . GLU B 1 188 ? 11.695 17.172 20.203 1 98.5 188 GLU B C 1
ATOM 4325 O O . GLU B 1 188 ? 12.828 17.391 19.766 1 98.5 188 GLU B O 1
ATOM 4330 N N . GLN B 1 189 ? 11.016 16.109 19.938 1 98.25 189 GLN B N 1
ATOM 4331 C CA . GLN B 1 189 ? 11.555 15.086 19.047 1 98.25 189 GLN B CA 1
ATOM 4332 C C . GLN B 1 189 ? 11.789 15.648 17.656 1 98.25 189 GLN B C 1
ATOM 4334 O O . GLN B 1 189 ? 12.82 15.375 17.031 1 98.25 189 GLN B O 1
ATOM 4339 N N . ALA B 1 190 ? 10.82 16.375 17.109 1 98.62 190 ALA B N 1
ATOM 4340 C CA . ALA B 1 190 ? 10.984 17.016 15.812 1 98.62 190 ALA B CA 1
ATOM 4341 C C . ALA B 1 190 ? 12.219 17.922 15.805 1 98.62 190 ALA B C 1
ATOM 4343 O O . ALA B 1 190 ? 13.023 17.875 14.867 1 98.62 190 ALA B O 1
ATOM 4344 N N . ALA B 1 191 ? 12.344 18.656 16.844 1 98.75 191 ALA B N 1
ATOM 4345 C CA . ALA B 1 191 ? 13.461 19.594 16.984 1 98.75 191 ALA B CA 1
ATOM 4346 C C . ALA B 1 191 ? 14.789 18.859 17.094 1 98.75 191 ALA B C 1
ATOM 4348 O O . ALA B 1 191 ? 15.781 19.25 16.469 1 98.75 191 ALA B O 1
ATOM 4349 N N . TYR B 1 192 ? 14.805 17.828 17.922 1 98.69 192 TYR B N 1
ATOM 4350 C CA . TYR B 1 192 ? 16.016 17.062 18.141 1 98.69 192 TYR B CA 1
ATOM 4351 C C . TYR B 1 192 ? 16.609 16.562 16.828 1 98.69 192 TYR B C 1
ATOM 4353 O O . TYR B 1 192 ? 17.828 16.625 16.641 1 98.69 192 TYR B O 1
ATOM 4361 N N . TYR B 1 193 ? 15.797 16.188 15.898 1 98.38 193 TYR B N 1
ATOM 4362 C CA . TYR B 1 193 ? 16.266 15.594 14.656 1 98.38 193 TYR B CA 1
ATOM 4363 C C . TYR B 1 193 ? 16.344 16.641 13.539 1 98.38 193 TYR B C 1
ATOM 4365 O O . TYR B 1 193 ? 16.828 16.344 12.445 1 98.38 193 TYR B O 1
ATOM 4373 N N . GLY B 1 194 ? 15.828 17.812 13.82 1 98.19 194 GLY B N 1
ATOM 4374 C CA . GLY B 1 194 ? 15.75 18.812 12.766 1 98.19 194 GLY B CA 1
ATOM 4375 C C . GLY B 1 194 ? 14.68 18.5 11.734 1 98.19 194 GLY B C 1
ATOM 4376 O O . GLY B 1 194 ? 14.812 18.875 10.562 1 98.19 194 GLY B O 1
ATOM 4377 N N . ASP B 1 195 ? 13.664 17.734 12.078 1 98.62 195 ASP B N 1
ATOM 4378 C CA . ASP B 1 195 ? 12.531 17.406 11.219 1 98.62 195 ASP B CA 1
ATOM 4379 C C . ASP B 1 195 ? 11.484 18.516 11.227 1 98.62 195 ASP B C 1
ATOM 4381 O O . ASP B 1 195 ? 11.68 19.547 11.883 1 98.62 195 ASP B O 1
ATOM 4385 N N . GLY B 1 196 ? 10.445 18.328 10.438 1 98.81 196 GLY B N 1
ATOM 4386 C CA . GLY B 1 196 ? 9.352 19.281 10.461 1 98.81 196 GLY B CA 1
ATOM 4387 C C . GLY B 1 196 ? 8.398 19.078 11.625 1 98.81 196 GLY B C 1
ATOM 4388 O O . GLY B 1 196 ? 8.195 17.938 12.07 1 98.81 196 GLY B O 1
ATOM 4389 N N . PHE B 1 197 ? 7.855 20.156 12.094 1 98.75 197 PHE B N 1
ATOM 4390 C CA . PHE B 1 197 ? 6.793 20.109 13.094 1 98.75 197 PHE B CA 1
ATOM 4391 C C . PHE B 1 197 ? 5.473 20.578 12.5 1 98.75 197 PHE B C 1
ATOM 4393 O O . PHE B 1 197 ? 5.391 21.688 11.945 1 98.75 197 PHE B O 1
ATOM 4400 N N . PHE B 1 198 ? 4.449 19.719 12.555 1 98.56 198 PHE B N 1
ATOM 4401 C CA . PHE B 1 198 ? 3.123 20.062 12.055 1 98.56 198 PHE B CA 1
ATOM 4402 C C . PHE B 1 198 ? 2.121 20.141 13.203 1 98.56 198 PHE B C 1
ATOM 4404 O O . PHE B 1 198 ? 1.876 19.156 13.891 1 98.56 198 PHE B O 1
ATOM 4411 N N . HIS B 1 199 ? 1.594 21.266 13.375 1 97.69 199 HIS B N 1
ATOM 4412 C CA . HIS B 1 199 ? 0.525 21.453 14.352 1 97.69 199 HIS B CA 1
ATOM 4413 C C . HIS B 1 199 ? -0.847 21.359 13.688 1 97.69 199 HIS B C 1
ATOM 4415 O O . HIS B 1 199 ? -1.139 22.094 12.75 1 97.69 199 HIS B O 1
ATOM 4421 N N . ASN B 1 200 ? -1.692 20.406 14.07 1 91.69 200 ASN B N 1
ATOM 4422 C CA . ASN B 1 200 ? -3 20.188 13.453 1 91.69 200 ASN B CA 1
ATOM 4423 C C . ASN B 1 200 ? -3.787 21.5 13.336 1 91.69 200 ASN B C 1
ATOM 4425 O O . ASN B 1 200 ? -4.367 21.781 12.289 1 91.69 200 ASN B O 1
ATOM 4429 N N . HIS B 1 201 ? -3.84 22.344 14.523 1 94 201 HIS B N 1
ATOM 4430 C CA . HIS B 1 201 ? -4.297 23.734 14.5 1 94 201 HIS B CA 1
ATOM 4431 C C . HIS B 1 201 ? -5.75 23.828 14.039 1 94 201 HIS B C 1
ATOM 4433 O O . HIS B 1 201 ? -6.078 24.641 13.172 1 94 201 HIS B O 1
ATOM 4439 N N . ILE B 1 202 ? -6.621 22.875 14.43 1 89.56 202 ILE B N 1
ATOM 4440 C CA . ILE B 1 202 ? -8.008 23.016 14 1 89.56 202 ILE B CA 1
ATOM 4441 C C . ILE B 1 202 ? -8.922 23.078 15.227 1 89.56 202 ILE B C 1
ATOM 4443 O O . ILE B 1 202 ? -10.078 23.484 15.125 1 89.56 202 ILE B O 1
ATOM 4447 N N . PHE B 1 203 ? -8.383 22.781 16.438 1 87 203 PHE B N 1
ATOM 4448 C CA . PHE B 1 203 ? -9.289 22.656 17.578 1 87 203 PHE B CA 1
ATOM 4449 C C . PHE B 1 203 ? -8.898 23.625 18.688 1 87 203 PHE B C 1
ATOM 4451 O O . PHE B 1 203 ? -9.68 23.875 19.609 1 87 203 PHE B O 1
ATOM 4458 N N . TRP B 1 204 ? -7.773 24.203 18.672 1 89.56 204 TRP B N 1
ATOM 4459 C CA . TRP B 1 204 ? -7.238 24.969 19.797 1 89.56 204 TRP B CA 1
ATOM 4460 C C . TRP B 1 204 ? -7.086 26.438 19.422 1 89.56 204 TRP B C 1
ATOM 4462 O O . TRP B 1 204 ? -6.965 26.781 18.25 1 89.56 204 TRP B O 1
ATOM 4472 N N . PRO B 1 205 ? -7 27.219 20.484 1 93.75 205 PRO B N 1
ATOM 4473 C CA . PRO B 1 205 ? -6.82 28.656 20.25 1 93.75 205 PRO B CA 1
ATOM 4474 C C . PRO B 1 205 ? -5.406 29.016 19.797 1 93.75 205 PRO B C 1
ATOM 4476 O O . PRO B 1 205 ? -4.484 28.203 19.969 1 93.75 205 PRO B O 1
ATOM 4479 N N . ALA B 1 206 ? -5.32 30.219 19.344 1 96 206 ALA B N 1
ATOM 4480 C CA . ALA B 1 206 ? -4.086 30.734 18.766 1 96 206 ALA B CA 1
ATOM 4481 C C . ALA B 1 206 ? -2.941 30.688 19.781 1 96 206 ALA B C 1
ATOM 4483 O O . ALA B 1 206 ? -1.802 30.391 19.422 1 96 206 ALA B O 1
ATOM 4484 N N . ASP B 1 207 ? -3.256 30.984 21.016 1 96.44 207 ASP B N 1
ATOM 4485 C CA . ASP B 1 207 ? -2.207 31.062 22.031 1 96.44 207 ASP B CA 1
ATOM 4486 C C . ASP B 1 207 ? -1.546 29.703 22.234 1 96.44 207 ASP B C 1
ATOM 4488 O O . ASP B 1 207 ? -0.343 29.609 22.5 1 96.44 207 ASP B O 1
ATOM 4492 N N . HIS B 1 208 ? -2.34 28.719 22.188 1 96.56 208 HIS B N 1
ATOM 4493 C CA . HIS B 1 208 ? -1.802 27.359 22.328 1 96.56 208 HIS B CA 1
ATOM 4494 C C . HIS B 1 208 ? -0.854 27.031 21.172 1 96.56 208 HIS B C 1
ATOM 4496 O O . HIS B 1 208 ? 0.251 26.531 21.406 1 96.56 208 HIS B O 1
ATOM 4502 N N . THR B 1 209 ? -1.274 27.281 19.984 1 97.06 209 THR B N 1
ATOM 4503 C CA . THR B 1 209 ? -0.452 27.047 18.797 1 97.06 209 THR B CA 1
ATOM 4504 C C . THR B 1 209 ? 0.848 27.844 18.875 1 97.06 209 THR B C 1
ATOM 4506 O O . THR B 1 209 ? 1.926 27.312 18.609 1 97.06 209 THR B O 1
ATOM 4509 N N . LYS B 1 210 ? 0.716 29.078 19.25 1 97.94 210 LYS B N 1
ATOM 4510 C CA . LYS B 1 210 ? 1.884 29.938 19.391 1 97.94 210 LYS B CA 1
ATOM 4511 C C . LYS B 1 210 ? 2.912 29.328 20.328 1 97.94 210 LYS B C 1
ATOM 4513 O O . LYS B 1 210 ? 4.098 29.25 20 1 97.94 210 LYS B O 1
ATOM 4518 N N . ARG B 1 211 ? 2.475 28.859 21.438 1 97.88 211 ARG B N 1
ATOM 4519 C CA . ARG B 1 211 ? 3.363 28.297 22.453 1 97.88 211 ARG B CA 1
ATOM 4520 C C . ARG B 1 211 ? 4.074 27.047 21.922 1 97.88 211 ARG B C 1
ATOM 4522 O O . ARG B 1 211 ? 5.277 26.891 22.125 1 97.88 211 ARG B O 1
ATOM 4529 N N . MET B 1 212 ? 3.322 26.172 21.266 1 97.88 212 MET B N 1
ATOM 4530 C CA . MET B 1 212 ? 3.893 24.938 20.75 1 97.88 212 MET B CA 1
ATOM 4531 C C . MET B 1 212 ? 4.91 25.219 19.641 1 97.88 212 MET B C 1
ATOM 4533 O O . MET B 1 212 ? 5.977 24.609 19.609 1 97.88 212 MET B O 1
ATOM 4537 N N . VAL B 1 213 ? 4.602 26.141 18.75 1 98.44 213 VAL B N 1
ATOM 4538 C CA . VAL B 1 213 ? 5.48 26.469 17.641 1 98.44 213 VAL B CA 1
ATOM 4539 C C . VAL B 1 213 ? 6.746 27.141 18.156 1 98.44 213 VAL B C 1
ATOM 4541 O O . VAL B 1 213 ? 7.852 26.812 17.719 1 98.44 213 VAL B O 1
ATOM 4544 N N . GLU B 1 214 ? 6.578 28.062 19.078 1 98.5 214 GLU B N 1
ATOM 4545 C CA . GLU B 1 214 ? 7.723 28.75 19.656 1 98.5 214 GLU B CA 1
ATOM 4546 C C . GLU B 1 214 ? 8.648 27.766 20.375 1 98.5 214 GLU B C 1
ATOM 4548 O O . GLU B 1 214 ? 9.875 27.875 20.281 1 98.5 214 GLU B O 1
ATOM 4553 N N . PHE B 1 215 ? 8.031 26.859 21.125 1 98.62 215 PHE B N 1
ATOM 4554 C CA . PHE B 1 215 ? 8.82 25.828 21.797 1 98.62 215 PHE B CA 1
ATOM 4555 C C . PHE B 1 215 ? 9.641 25.031 20.797 1 98.62 215 PHE B C 1
ATOM 4557 O O . PHE B 1 215 ? 10.844 24.859 20.969 1 98.62 215 PHE B O 1
ATOM 4564 N N . TYR B 1 216 ? 9.055 24.562 19.781 1 98.69 216 TYR B N 1
ATOM 4565 C CA . TYR B 1 216 ? 9.734 23.812 18.734 1 98.69 216 TYR B CA 1
ATOM 4566 C C . TYR B 1 216 ? 10.883 24.609 18.141 1 98.69 216 TYR B C 1
ATOM 4568 O O . TYR B 1 216 ? 12 24.109 18 1 98.69 216 TYR B O 1
ATOM 4576 N N . ARG B 1 217 ? 10.602 25.844 17.75 1 98.75 217 ARG B N 1
ATOM 4577 C CA . ARG B 1 217 ? 11.602 26.688 17.109 1 98.75 217 ARG B CA 1
ATOM 4578 C C . ARG B 1 217 ? 12.812 26.891 18.031 1 98.75 217 ARG B C 1
ATOM 4580 O O . ARG B 1 217 ? 13.953 26.828 17.562 1 98.75 217 ARG B O 1
ATOM 4587 N N . LYS B 1 218 ? 12.508 27.188 19.266 1 98.75 218 LYS B N 1
ATOM 4588 C CA . LYS B 1 218 ? 13.586 27.359 20.234 1 98.75 218 LYS B CA 1
ATOM 4589 C C . LYS B 1 218 ? 14.438 26.109 20.344 1 98.75 218 LYS B C 1
ATOM 4591 O O . LYS B 1 218 ? 15.672 26.188 20.375 1 98.75 218 LYS B O 1
ATOM 4596 N N . ARG B 1 219 ? 13.789 24.953 20.453 1 98.81 219 ARG B N 1
ATOM 4597 C CA . ARG B 1 219 ? 14.5 23.688 20.625 1 98.81 219 ARG B CA 1
ATOM 4598 C C . ARG B 1 219 ? 15.227 23.312 19.344 1 98.81 219 ARG B C 1
ATOM 4600 O O . ARG B 1 219 ? 16.312 22.719 19.391 1 98.81 219 ARG B O 1
ATOM 4607 N N . PHE B 1 220 ? 14.688 23.594 18.172 1 98.75 220 PHE B N 1
ATOM 4608 C CA . PHE B 1 220 ? 15.336 23.391 16.891 1 98.75 220 PHE B CA 1
ATOM 4609 C C . PHE B 1 220 ? 16.672 24.109 16.844 1 98.75 220 PHE B C 1
ATOM 4611 O O . PHE B 1 220 ? 17.688 23.531 16.453 1 98.75 220 PHE B O 1
ATOM 4618 N N . ALA B 1 221 ? 16.625 25.359 17.25 1 98.69 221 ALA B N 1
ATOM 4619 C CA . ALA B 1 221 ? 17.844 26.172 17.297 1 98.69 221 ALA B CA 1
ATOM 4620 C C . ALA B 1 221 ? 18.812 25.625 18.344 1 98.69 221 ALA B C 1
ATOM 4622 O O . ALA B 1 221 ? 20.016 25.594 18.125 1 98.69 221 ALA B O 1
ATOM 4623 N N . HIS B 1 222 ? 18.281 25.281 19.469 1 98.75 222 HIS B N 1
ATOM 4624 C CA . HIS B 1 222 ? 19.078 24.75 20.578 1 98.75 222 HIS B CA 1
ATOM 4625 C C . HIS B 1 222 ? 19.891 23.547 20.125 1 98.75 222 HIS B C 1
ATOM 4627 O O . HIS B 1 222 ? 21.047 23.391 20.531 1 98.75 222 HIS B O 1
ATOM 4633 N N . TYR B 1 223 ? 19.344 22.688 19.266 1 98.62 223 TYR B N 1
ATOM 4634 C CA . TYR B 1 223 ? 20.016 21.469 18.844 1 98.62 223 TYR B CA 1
ATOM 4635 C C . TYR B 1 223 ? 20.938 21.734 17.641 1 98.62 223 TYR B C 1
ATOM 4637 O O . TYR B 1 223 ? 21.531 20.812 17.094 1 98.62 223 TYR B O 1
ATOM 4645 N N . GLY B 1 224 ? 21 22.953 17.156 1 98.25 224 GLY B N 1
ATOM 4646 C CA . GLY B 1 224 ? 22.016 23.359 16.188 1 98.25 224 GLY B CA 1
ATOM 4647 C C . GLY B 1 224 ? 21.578 23.172 14.758 1 98.25 224 GLY B C 1
ATOM 4648 O O . GLY B 1 224 ? 22.406 23.062 13.859 1 98.25 224 GLY B O 1
ATOM 4649 N N . HIS B 1 225 ? 20.328 23.125 14.453 1 97.81 225 HIS B N 1
ATOM 4650 C CA . HIS B 1 225 ? 19.844 22.875 13.094 1 97.81 225 HIS B CA 1
ATOM 4651 C C . HIS B 1 225 ? 19.688 24.188 12.32 1 97.81 225 HIS B C 1
ATOM 4653 O O . HIS B 1 225 ? 19.422 24.172 11.117 1 97.81 225 HIS B O 1
ATOM 4659 N N . GLY B 1 226 ? 19.938 25.328 12.977 1 97.81 226 GLY B N 1
ATOM 4660 C CA . GLY B 1 226 ? 19.75 26.656 12.406 1 97.81 226 GLY B CA 1
ATOM 4661 C C . GLY B 1 226 ? 19.109 27.641 13.375 1 97.81 226 GLY B C 1
ATOM 4662 O O . GLY B 1 226 ? 19.016 27.359 14.57 1 97.81 226 GLY B O 1
ATOM 4663 N N . THR B 1 227 ? 18.703 28.797 12.852 1 98.12 227 THR B N 1
ATOM 4664 C CA . THR B 1 227 ? 18 29.797 13.656 1 98.12 227 THR B CA 1
ATOM 4665 C C . THR B 1 227 ? 16.547 29.391 13.852 1 98.12 227 THR B C 1
ATOM 4667 O O . THR B 1 227 ? 16.031 28.516 13.148 1 98.12 227 THR B O 1
ATOM 4670 N N . PRO B 1 228 ? 15.891 29.938 14.844 1 98.12 228 PRO B N 1
ATOM 4671 C CA . PRO B 1 228 ? 14.469 29.656 15.039 1 98.12 228 PRO B CA 1
ATOM 4672 C C . PRO B 1 228 ? 13.633 29.891 13.781 1 98.12 228 PRO B C 1
ATOM 4674 O O . PRO B 1 228 ? 12.695 29.156 13.5 1 98.12 228 PRO B O 1
ATOM 4677 N N . GLU B 1 229 ? 14.055 30.906 13.008 1 97.06 229 GLU B N 1
ATOM 4678 C CA . GLU B 1 229 ? 13.305 31.281 11.812 1 97.06 229 GLU B CA 1
ATOM 4679 C C . GLU B 1 229 ? 13.461 30.234 10.711 1 97.06 229 GLU B C 1
ATOM 4681 O O . GLU B 1 229 ? 12.656 30.172 9.781 1 97.06 229 GLU B O 1
ATOM 4686 N N . GLN B 1 230 ? 14.461 29.375 10.852 1 98.12 230 GLN B N 1
ATOM 4687 C CA . GLN B 1 230 ? 14.758 28.391 9.828 1 98.12 230 GLN B CA 1
ATOM 4688 C C . GLN B 1 230 ? 14.047 27.078 10.109 1 98.12 230 GLN B C 1
ATOM 4690 O O . GLN B 1 230 ? 14.07 26.156 9.289 1 98.12 230 GLN B O 1
ATOM 4695 N N . ALA B 1 231 ? 13.391 26.953 11.32 1 98.62 231 ALA B N 1
ATOM 4696 C CA . ALA B 1 231 ? 12.648 25.75 11.68 1 98.62 231 ALA B CA 1
ATOM 4697 C C . ALA B 1 231 ? 11.484 25.516 10.711 1 98.62 231 ALA B C 1
ATOM 4699 O O . ALA B 1 231 ? 10.859 26.469 10.25 1 98.62 231 ALA B O 1
ATOM 4700 N N . ILE B 1 232 ? 11.211 24.266 10.367 1 98.81 232 ILE B N 1
ATOM 4701 C CA . ILE B 1 232 ? 10.195 23.906 9.383 1 98.81 232 ILE B CA 1
ATOM 4702 C C . ILE B 1 232 ? 8.867 23.641 10.086 1 98.81 232 ILE B C 1
ATOM 4704 O O . ILE B 1 232 ? 8.703 22.609 10.758 1 98.81 232 ILE B O 1
ATOM 4708 N N . VAL B 1 233 ? 7.91 24.547 9.852 1 98.81 233 VAL B N 1
ATOM 4709 C CA . VAL B 1 233 ? 6.637 24.5 10.562 1 98.81 233 VAL B CA 1
ATOM 4710 C C . VAL B 1 233 ? 5.492 24.344 9.562 1 98.81 233 VAL B C 1
ATOM 4712 O O . VAL B 1 233 ? 5.523 24.922 8.477 1 98.81 233 VAL B O 1
ATOM 4715 N N . GLY B 1 234 ? 4.59 23.484 9.859 1 98.69 234 GLY B N 1
ATOM 4716 C CA . GLY B 1 234 ? 3.32 23.375 9.156 1 98.69 234 GLY B CA 1
ATOM 4717 C C . GLY B 1 234 ? 2.117 23.547 10.062 1 98.69 234 GLY B C 1
ATOM 4718 O O . GLY B 1 234 ? 2.178 23.219 11.25 1 98.69 234 GLY B O 1
ATOM 4719 N N . LEU B 1 235 ? 1.022 24.062 9.508 1 98.56 235 LEU B N 1
ATOM 4720 C CA . LEU B 1 235 ? -0.206 24.266 10.266 1 98.56 235 LEU B CA 1
ATOM 4721 C C . LEU B 1 235 ? -1.404 23.672 9.539 1 98.56 235 LEU B C 1
ATOM 4723 O O . LEU B 1 235 ? -1.477 23.703 8.312 1 98.56 235 LEU B O 1
ATOM 4727 N N . GLY B 1 236 ? -2.301 23.203 10.328 1 97.62 236 GLY B N 1
ATOM 4728 C CA . GLY B 1 236 ? -3.617 22.859 9.805 1 97.62 236 GLY B CA 1
ATOM 4729 C C . GLY B 1 236 ? -4.559 24.047 9.75 1 97.62 236 GLY B C 1
ATOM 4730 O O . GLY B 1 236 ? -4.203 25.156 10.172 1 97.62 236 GLY B O 1
ATOM 4731 N N . GLY B 1 237 ? -5.656 23.828 9.25 1 96.25 237 GLY B N 1
ATOM 4732 C CA . GLY B 1 237 ? -6.785 24.734 9.148 1 96.25 237 GLY B CA 1
ATOM 4733 C C . GLY B 1 237 ? -8.07 24.047 8.734 1 96.25 237 GLY B C 1
ATOM 4734 O O . GLY B 1 237 ? -8.062 22.875 8.352 1 96.25 237 GLY B O 1
ATOM 4735 N N . GLN B 1 238 ? -9.109 24.75 8.922 1 96.94 238 GLN B N 1
ATOM 4736 C CA . GLN B 1 238 ? -10.438 24.266 8.547 1 96.94 238 GLN B CA 1
ATOM 4737 C C . GLN B 1 238 ? -11.289 25.375 7.973 1 96.94 238 GLN B C 1
ATOM 4739 O O . GLN B 1 238 ? -11.359 26.469 8.547 1 96.94 238 GLN B O 1
ATOM 4744 N N . VAL B 1 239 ? -11.883 25.078 6.812 1 98.12 239 VAL B N 1
ATOM 4745 C CA . VAL B 1 239 ? -12.617 26.172 6.176 1 98.12 239 VAL B CA 1
ATOM 4746 C C . VAL B 1 239 ? -13.867 25.625 5.496 1 98.12 239 VAL B C 1
ATOM 4748 O O . VAL B 1 239 ? -13.922 24.438 5.145 1 98.12 239 VAL B O 1
ATOM 4751 N N . PHE B 1 240 ? -14.836 26.391 5.316 1 98.56 240 PHE B N 1
ATOM 4752 C CA . PHE B 1 240 ? -16 26.219 4.457 1 98.56 240 PHE B CA 1
ATOM 4753 C C . PHE B 1 240 ? -16.406 27.547 3.83 1 98.56 240 PHE B C 1
ATOM 4755 O O . PHE B 1 240 ? -16.625 28.531 4.539 1 98.56 240 PHE B O 1
ATOM 4762 N N . MET B 1 241 ? -16.562 27.516 2.504 1 98.75 241 MET B N 1
ATOM 4763 C CA . MET B 1 241 ? -16.703 28.812 1.835 1 98.75 241 MET B CA 1
ATOM 4764 C C . MET B 1 241 ? -17.922 28.828 0.919 1 98.75 241 MET B C 1
ATOM 4766 O O . MET B 1 241 ? -18.281 27.812 0.336 1 98.75 241 MET B O 1
ATOM 4770 N N . ARG B 1 242 ? -18.469 29.984 0.867 1 98.56 242 ARG B N 1
ATOM 4771 C CA . ARG B 1 242 ? -19.344 30.453 -0.206 1 98.56 242 ARG B CA 1
ATOM 4772 C C . ARG B 1 242 ? -19.062 31.922 -0.532 1 98.56 242 ARG B C 1
ATOM 4774 O O . ARG B 1 242 ? -18.516 32.656 0.295 1 98.56 242 ARG B O 1
ATOM 4781 N N . ARG B 1 243 ? -19.391 32.312 -1.733 1 97.12 243 ARG B N 1
ATOM 4782 C CA . ARG B 1 243 ? -19.125 33.688 -2.131 1 97.12 243 ARG B CA 1
ATOM 4783 C C . ARG B 1 243 ? -19.844 34.688 -1.205 1 97.12 243 ARG B C 1
ATOM 4785 O O . ARG B 1 243 ? -19.297 35.75 -0.878 1 97.12 243 ARG B O 1
ATOM 4792 N N . ASN B 1 244 ? -21.078 34.281 -0.888 1 97.75 244 ASN B N 1
ATOM 4793 C CA . ASN B 1 244 ? -21.797 35 0.155 1 97.75 244 ASN B CA 1
ATOM 4794 C C . ASN B 1 244 ? -21.609 34.375 1.521 1 97.75 244 ASN B C 1
ATOM 4796 O O . ASN B 1 244 ? -22.047 33.219 1.738 1 97.75 244 ASN B O 1
ATOM 4800 N N . SER B 1 245 ? -21.031 35.125 2.494 1 97.81 245 SER B N 1
ATOM 4801 C CA . SER B 1 245 ? -20.688 34.594 3.807 1 97.81 245 SER B CA 1
ATOM 4802 C C . SER B 1 245 ? -21.906 34 4.508 1 97.81 245 SER B C 1
ATOM 4804 O O . SER B 1 245 ? -21.797 32.969 5.191 1 97.81 245 SER B O 1
ATOM 4806 N N . GLN B 1 246 ? -23.062 34.656 4.391 1 98.06 246 GLN B N 1
ATOM 4807 C CA . GLN B 1 246 ? -24.266 34.156 5.055 1 98.06 246 GLN B CA 1
ATOM 4808 C C . GLN B 1 246 ? -24.688 32.812 4.512 1 98.06 246 GLN B C 1
ATOM 4810 O O . GLN B 1 246 ? -25.219 31.969 5.254 1 98.06 246 GLN B O 1
ATOM 4815 N N . ASP B 1 247 ? -24.469 32.562 3.266 1 98.56 247 ASP B N 1
ATOM 4816 C CA . ASP B 1 247 ? -24.766 31.281 2.658 1 98.56 247 ASP B CA 1
ATOM 4817 C C . ASP B 1 247 ? -23.859 30.188 3.203 1 98.56 247 ASP B C 1
ATOM 4819 O O . ASP B 1 247 ? -24.297 29.062 3.443 1 98.56 247 ASP B O 1
ATOM 4823 N N . ALA B 1 248 ? -22.547 30.531 3.377 1 98.69 248 ALA B N 1
ATOM 4824 C CA . ALA B 1 248 ? -21.594 29.562 3.932 1 98.69 248 ALA B CA 1
ATOM 4825 C C . ALA B 1 248 ? -22.016 29.109 5.324 1 98.69 248 ALA B C 1
ATOM 4827 O O . ALA B 1 248 ? -22.047 27.906 5.613 1 98.69 248 ALA B O 1
ATOM 4828 N N . VAL B 1 249 ? -22.391 30.078 6.141 1 98.31 249 VAL B N 1
ATOM 4829 C CA . VAL B 1 249 ? -22.781 29.797 7.52 1 98.31 249 VAL B CA 1
ATOM 4830 C C . VAL B 1 249 ? -24.047 28.953 7.535 1 98.31 249 VAL B C 1
ATOM 4832 O O . VAL B 1 249 ? -24.125 27.938 8.242 1 98.31 249 VAL B O 1
ATOM 4835 N N . ARG B 1 250 ? -25.016 29.375 6.723 1 98.25 250 ARG B N 1
ATOM 4836 C CA . ARG B 1 250 ? -26.297 28.672 6.664 1 98.25 250 ARG B CA 1
ATOM 4837 C C . ARG B 1 250 ? -26.109 27.234 6.203 1 98.25 250 ARG B C 1
ATOM 4839 O O . ARG B 1 250 ? -26.703 26.312 6.766 1 98.25 250 ARG B O 1
ATOM 4846 N N . GLU B 1 251 ? -25.312 27.062 5.223 1 98.12 251 GLU B N 1
ATOM 4847 C CA . GLU B 1 251 ? -25.125 25.75 4.633 1 98.12 251 GLU B CA 1
ATOM 4848 C C . GLU B 1 251 ? -24.312 24.844 5.555 1 98.12 251 GLU B C 1
ATOM 4850 O O . GLU B 1 251 ? -24.594 23.641 5.664 1 98.12 251 GLU B O 1
ATOM 4855 N N . PHE B 1 252 ? -23.344 25.391 6.207 1 97.88 252 PHE B N 1
ATOM 4856 C CA . PHE B 1 252 ? -22.391 24.578 6.957 1 97.88 252 PHE B CA 1
ATOM 4857 C C . PHE B 1 252 ? -22.938 24.25 8.344 1 97.88 252 PHE B C 1
ATOM 4859 O O . PHE B 1 252 ? -22.531 23.266 8.961 1 97.88 252 PHE B O 1
ATOM 4866 N N . ARG B 1 253 ? -23.797 25 8.898 1 96.94 253 ARG B N 1
ATOM 4867 C CA . ARG B 1 253 ? -24.234 24.922 10.289 1 96.94 253 ARG B CA 1
ATOM 4868 C C . ARG B 1 253 ? -24.766 23.531 10.617 1 96.94 253 ARG B C 1
ATOM 4870 O O . ARG B 1 253 ? -24.391 22.938 11.633 1 96.94 253 ARG B O 1
ATOM 4877 N N . PRO B 1 254 ? -25.641 22.953 9.734 1 96.12 254 PRO B N 1
ATOM 4878 C CA . PRO B 1 254 ? -26.125 21.609 10.086 1 96.12 254 PRO B CA 1
ATOM 4879 C C . PRO B 1 254 ? -24.984 20.594 10.18 1 96.12 254 PRO B C 1
ATOM 4881 O O . PRO B 1 254 ? -25.047 19.672 11 1 96.12 254 PRO B O 1
ATOM 4884 N N . TYR B 1 255 ? -24.016 20.703 9.359 1 96.5 255 TYR B N 1
ATOM 4885 C CA . TYR B 1 255 ? -22.875 19.797 9.398 1 96.5 255 TYR B CA 1
ATOM 4886 C C . TYR B 1 255 ? -22.047 20.016 10.656 1 96.5 255 TYR B C 1
ATOM 4888 O O . TYR B 1 255 ? -21.641 19.062 11.32 1 96.5 255 TYR B O 1
ATOM 4896 N N . PHE B 1 256 ? -21.781 21.266 10.992 1 95.94 256 PHE B N 1
ATOM 4897 C CA . PHE B 1 256 ? -21.047 21.594 12.203 1 95.94 256 PHE B CA 1
ATOM 4898 C C . PHE B 1 256 ? -21.766 21.078 13.445 1 95.94 256 PHE B C 1
ATOM 4900 O O . PHE B 1 256 ? -21.156 20.422 14.289 1 95.94 256 PHE B O 1
ATOM 4907 N N . ASP B 1 257 ? -23.062 21.297 13.508 1 94.94 257 ASP B N 1
ATOM 4908 C CA . ASP B 1 257 ? -23.844 21 14.695 1 94.94 257 ASP B CA 1
ATOM 4909 C C . ASP B 1 257 ? -23.938 19.5 14.938 1 94.94 257 ASP B C 1
ATOM 4911 O O . ASP B 1 257 ? -24.156 19.062 16.062 1 94.94 257 ASP B O 1
ATOM 4915 N N . ASN B 1 258 ? -23.719 18.766 13.906 1 92.75 258 ASN B N 1
ATOM 4916 C CA . ASN B 1 258 ? -23.906 17.328 14.023 1 92.75 258 ASN B CA 1
ATOM 4917 C C . ASN B 1 258 ? -22.594 16.578 13.828 1 92.75 258 ASN B C 1
ATOM 4919 O O . ASN B 1 258 ? -22.578 15.359 13.688 1 92.75 258 ASN B O 1
ATOM 4923 N N . ALA B 1 259 ? -21.562 17.328 13.727 1 90.12 259 ALA B N 1
ATOM 4924 C CA . ALA B 1 259 ? -20.25 16.703 13.531 1 90.12 259 ALA B CA 1
ATOM 4925 C C . ALA B 1 259 ? -19.875 15.852 14.727 1 90.12 259 ALA B C 1
ATOM 4927 O O . ALA B 1 259 ? -20.125 16.219 15.875 1 90.12 259 ALA B O 1
ATOM 4928 N N . PRO B 1 260 ? -19.234 14.688 14.461 1 81.81 260 PRO B N 1
ATOM 4929 C CA . PRO B 1 260 ? -18.797 13.828 15.57 1 81.81 260 PRO B CA 1
ATOM 4930 C C . PRO B 1 260 ? -17.828 14.531 16.516 1 81.81 260 PRO B C 1
ATOM 4932 O O . PRO B 1 260 ? -17.844 14.281 17.719 1 81.81 260 PRO B O 1
ATOM 4935 N N . VAL B 1 261 ? -17.062 15.375 16.031 1 73.44 261 VAL B N 1
ATOM 4936 C CA . VAL B 1 261 ? -15.984 15.969 16.812 1 73.44 261 VAL B CA 1
ATOM 4937 C C . VAL B 1 261 ? -16.531 17.172 17.609 1 73.44 261 VAL B C 1
ATOM 4939 O O . VAL B 1 261 ? -16.141 17.375 18.766 1 73.44 261 VAL B O 1
ATOM 4942 N N . TYR B 1 262 ? -17.453 17.938 16.922 1 70.19 262 TYR B N 1
ATOM 4943 C CA . TYR B 1 262 ? -17.906 19.203 17.484 1 70.19 262 TYR B CA 1
ATOM 4944 C C . TYR B 1 262 ? -19.328 19.094 18.031 1 70.19 262 TYR B C 1
ATOM 4946 O O . TYR B 1 262 ? -19.812 20 18.719 1 70.19 262 TYR B O 1
ATOM 4954 N N . GLY B 1 263 ? -19.891 18.031 17.688 1 69.25 263 GLY B N 1
ATOM 4955 C CA . GLY B 1 263 ? -21.344 18.031 17.797 1 69.25 263 GLY B CA 1
ATOM 4956 C C . GLY B 1 263 ? -21.828 18.188 19.219 1 69.25 263 GLY B C 1
ATOM 4957 O O . GLY B 1 263 ? -21.219 17.656 20.156 1 69.25 263 GLY B O 1
ATOM 4958 N N . HIS B 1 264 ? -22.766 19.016 19.266 1 72.56 264 HIS B N 1
ATOM 4959 C CA . HIS B 1 264 ? -23.562 19.312 20.453 1 72.56 264 HIS B CA 1
ATOM 4960 C C . HIS B 1 264 ? -22.719 20.031 21.5 1 72.56 264 HIS B C 1
ATOM 4962 O O . HIS B 1 264 ? -23.031 19.984 22.703 1 72.56 264 HIS B O 1
ATOM 4968 N N . GLY B 1 265 ? -21.688 20.641 21.047 1 82.06 265 GLY B N 1
ATOM 4969 C CA . GLY B 1 265 ? -20.828 21.453 21.906 1 82.06 265 GLY B CA 1
ATOM 4970 C C . GLY B 1 265 ? -21.016 22.938 21.719 1 82.06 265 GLY B C 1
ATOM 4971 O O . GLY B 1 265 ? -22.125 23.453 21.844 1 82.06 265 GLY B O 1
ATOM 4972 N N . PRO B 1 266 ? -19.906 23.594 21.438 1 88.69 266 PRO B N 1
ATOM 4973 C CA . PRO B 1 266 ? -19.969 25.047 21.234 1 88.69 266 PRO B CA 1
ATOM 4974 C C . PRO B 1 266 ? -20.766 25.422 19.984 1 88.69 266 PRO B C 1
ATOM 4976 O O . PRO B 1 266 ? -21 24.594 19.109 1 88.69 266 PRO B O 1
ATOM 4979 N N . SER B 1 267 ? -21.188 26.672 20.016 1 93.81 267 SER B N 1
ATOM 4980 C CA . SER B 1 267 ? -21.828 27.172 18.812 1 93.81 267 SER B CA 1
ATOM 4981 C C . SER B 1 267 ? -20.828 27.359 17.688 1 93.81 267 SER B C 1
ATOM 4983 O O . SER B 1 267 ? -19.625 27.453 17.938 1 93.81 267 SER B O 1
ATOM 4985 N N . LEU B 1 268 ? -21.312 27.359 16.5 1 95.69 268 LEU B N 1
ATOM 4986 C CA . LEU B 1 268 ? -20.469 27.609 15.344 1 95.69 268 LEU B CA 1
ATOM 4987 C C . LEU B 1 268 ? -19.719 28.938 15.5 1 95.69 268 LEU B C 1
ATOM 4989 O O . LEU B 1 268 ? -18.531 29.016 15.211 1 95.69 268 LEU B O 1
ATOM 4993 N N . GLU B 1 269 ? -20.438 29.984 15.992 1 95.31 269 GLU B N 1
ATOM 4994 C CA . GLU B 1 269 ? -19.875 31.312 16.203 1 95.31 269 GLU B CA 1
ATOM 4995 C C . GLU B 1 269 ? -18.75 31.266 17.234 1 95.31 269 GLU B C 1
ATOM 4997 O O . GLU B 1 269 ? -17.672 31.828 17 1 95.31 269 GLU B O 1
ATOM 5002 N N . ASP B 1 270 ? -19 30.594 18.312 1 94.88 270 ASP B N 1
ATOM 5003 C CA . ASP B 1 270 ? -18 30.5 19.375 1 94.88 270 ASP B CA 1
ATOM 5004 C C . ASP B 1 270 ? -16.75 29.75 18.891 1 94.88 270 ASP B C 1
ATOM 5006 O O . ASP B 1 270 ? -15.633 30.156 19.188 1 94.88 270 ASP B O 1
ATOM 5010 N N . PHE B 1 271 ? -17.031 28.703 18.203 1 94.94 271 PHE B N 1
ATOM 5011 C CA . PHE B 1 271 ? -15.922 27.875 17.734 1 94.94 271 PHE B CA 1
ATOM 5012 C C . PHE B 1 271 ? -15.086 28.625 16.703 1 94.94 271 PHE B C 1
ATOM 5014 O O . PHE B 1 271 ? -13.859 28.547 16.719 1 94.94 271 PHE B O 1
ATOM 5021 N N . THR B 1 272 ? -15.719 29.312 15.773 1 95.56 272 THR B N 1
ATOM 5022 C CA . THR B 1 272 ? -15.023 30.094 14.758 1 95.56 272 THR B CA 1
ATOM 5023 C C . THR B 1 272 ? -14.195 31.203 15.398 1 95.56 272 THR B C 1
ATOM 5025 O O . THR B 1 272 ? -13.125 31.562 14.898 1 95.56 272 THR B O 1
ATOM 5028 N N . GLU B 1 273 ? -14.68 31.703 16.438 1 94.44 273 GLU B N 1
ATOM 5029 C CA . GLU B 1 273 ? -13.969 32.75 17.141 1 94.44 273 GLU B CA 1
ATOM 5030 C C . GLU B 1 273 ? -12.734 32.219 17.859 1 94.44 273 GLU B C 1
ATOM 5032 O O . GLU B 1 273 ? -11.703 32.875 17.938 1 94.44 273 GLU B O 1
ATOM 5037 N N . GLN B 1 274 ? -12.828 31.016 18.375 1 93.38 274 GLN B N 1
ATOM 5038 C CA . GLN B 1 274 ? -11.812 30.516 19.281 1 93.38 274 GLN B CA 1
ATOM 5039 C C . GLN B 1 274 ? -10.773 29.672 18.547 1 93.38 274 GLN B C 1
ATOM 5041 O O . GLN B 1 274 ? -9.688 29.422 19.078 1 93.38 274 GLN B O 1
ATOM 5046 N N . THR B 1 275 ? -11.148 29.188 17.438 1 94.19 275 THR B N 1
ATOM 5047 C CA . THR B 1 275 ? -10.297 28.266 16.688 1 94.19 275 THR B CA 1
ATOM 5048 C C . THR B 1 275 ? -10.039 28.797 15.273 1 94.19 275 THR B C 1
ATOM 5050 O O . THR B 1 275 ? -10.609 29.812 14.875 1 94.19 275 THR B O 1
ATOM 5053 N N . PRO B 1 276 ? -9.227 28.062 14.5 1 95.25 276 PRO B N 1
ATOM 5054 C CA . PRO B 1 276 ? -8.922 28.5 13.133 1 95.25 276 PRO B CA 1
ATOM 5055 C C . PRO B 1 276 ? -10.07 28.25 12.164 1 95.25 276 PRO B C 1
ATOM 5057 O O . PRO B 1 276 ? -9.977 28.594 10.984 1 95.25 276 PRO B O 1
ATOM 5060 N N . LEU B 1 277 ? -11.109 27.594 12.57 1 96.69 277 LEU B N 1
ATOM 5061 C CA . LEU B 1 277 ? -12.234 27.359 11.664 1 96.69 277 LEU B CA 1
ATOM 5062 C C . LEU B 1 277 ? -12.742 28.672 11.07 1 96.69 277 LEU B C 1
ATOM 5064 O O . LEU B 1 277 ? -13.023 29.625 11.805 1 96.69 277 LEU B O 1
ATOM 5068 N N . THR B 1 278 ? -12.805 28.703 9.812 1 98.06 278 THR B N 1
ATOM 5069 C CA . THR B 1 278 ? -13.367 29.859 9.117 1 98.06 278 THR B CA 1
ATOM 5070 C C . THR B 1 278 ? -14.516 29.422 8.211 1 98.06 278 THR B C 1
ATOM 5072 O O . THR B 1 278 ? -14.336 28.609 7.312 1 98.06 278 THR B O 1
ATOM 5075 N N . VAL B 1 279 ? -15.656 29.938 8.469 1 98.38 279 VAL B N 1
ATOM 5076 C CA . VAL B 1 279 ? -16.844 29.719 7.66 1 98.38 279 VAL B CA 1
ATOM 5077 C C . VAL B 1 279 ? -17.328 31.062 7.086 1 98.38 279 VAL B C 1
ATOM 5079 O O . VAL B 1 279 ? -17.797 31.922 7.828 1 98.38 279 VAL B O 1
ATOM 5082 N N . GLY B 1 280 ? -17.172 31.234 5.805 1 98.69 280 GLY B N 1
ATOM 5083 C CA . GLY B 1 280 ? -17.5 32.531 5.227 1 98.69 280 GLY B CA 1
ATOM 5084 C C . GLY B 1 280 ? -17.062 32.656 3.783 1 98.69 280 GLY B C 1
ATOM 5085 O O . GLY B 1 280 ? -17.047 31.688 3.031 1 98.69 280 GLY B O 1
ATOM 5086 N N . SER B 1 281 ? -16.781 33.906 3.359 1 98.62 281 SER B N 1
ATOM 5087 C CA . SER B 1 281 ? -16.344 34.188 1.993 1 98.62 281 SER B CA 1
ATOM 5088 C C . SER B 1 281 ? -14.875 33.844 1.794 1 98.62 281 SER B C 1
ATOM 5090 O O . SER B 1 281 ? -14.125 33.719 2.764 1 98.62 281 SER B O 1
ATOM 5092 N N . PRO B 1 282 ? -14.469 33.719 0.5 1 98.75 282 PRO B N 1
ATOM 5093 C CA . PRO B 1 282 ? -13.039 33.531 0.228 1 98.75 282 PRO B CA 1
ATOM 5094 C C . PRO B 1 282 ? -12.164 34.594 0.839 1 98.75 282 PRO B C 1
ATOM 5096 O O . PRO B 1 282 ? -11.086 34.312 1.358 1 98.75 282 PRO B O 1
ATOM 5099 N N . GLN B 1 283 ? -12.68 35.812 0.832 1 98.62 283 GLN B N 1
ATOM 5100 C CA . GLN B 1 283 ? -11.906 36.906 1.4 1 98.62 283 GLN B CA 1
ATOM 5101 C C . GLN B 1 283 ? -11.711 36.719 2.904 1 98.62 283 GLN B C 1
ATOM 5103 O O . GLN B 1 283 ? -10.641 37 3.436 1 98.62 283 GLN B O 1
ATOM 5108 N N . GLN B 1 284 ? -12.711 36.281 3.607 1 98.56 284 GLN B N 1
ATOM 5109 C CA . GLN B 1 284 ? -12.609 36 5.039 1 98.56 284 GLN B CA 1
ATOM 5110 C C . GLN B 1 284 ? -11.609 34.875 5.32 1 98.56 284 GLN B C 1
ATOM 5112 O O . GLN B 1 284 ? -10.859 34.938 6.297 1 98.56 284 GLN B O 1
ATOM 5117 N N . VAL B 1 285 ? -11.617 33.875 4.48 1 98.75 285 VAL B N 1
ATOM 5118 C CA . VAL B 1 285 ? -10.672 32.781 4.621 1 98.75 285 VAL B CA 1
ATOM 5119 C C . VAL B 1 285 ? -9.25 33.281 4.406 1 98.75 285 VAL B C 1
ATOM 5121 O O . VAL B 1 285 ? -8.336 32.906 5.16 1 98.75 285 VAL B O 1
ATOM 5124 N N . ILE B 1 286 ? -9.031 34.125 3.373 1 98.81 286 ILE B N 1
ATOM 5125 C CA . ILE B 1 286 ? -7.719 34.688 3.084 1 98.81 286 ILE B CA 1
ATOM 5126 C C . ILE B 1 286 ? -7.223 35.5 4.293 1 98.81 286 ILE B C 1
ATOM 5128 O O . ILE B 1 286 ? -6.113 35.25 4.777 1 98.81 286 ILE B O 1
ATOM 5132 N N . GLU B 1 287 ? -8.102 36.344 4.812 1 98.56 287 GLU B N 1
ATOM 5133 C CA . GLU B 1 287 ? -7.719 37.219 5.926 1 98.56 287 GLU B CA 1
ATOM 5134 C C . GLU B 1 287 ? -7.391 36.406 7.176 1 98.56 287 GLU B C 1
ATOM 5136 O O . GLU B 1 287 ? -6.383 36.656 7.836 1 98.56 287 GLU B O 1
ATOM 5141 N N . ARG B 1 288 ? -8.258 35.5 7.461 1 98.31 288 ARG B N 1
ATOM 5142 C CA . ARG B 1 288 ? -8.039 34.656 8.633 1 98.31 288 ARG B CA 1
ATOM 5143 C C . ARG B 1 288 ? -6.746 33.844 8.5 1 98.31 288 ARG B C 1
ATOM 5145 O O . ARG B 1 288 ? -5.953 33.781 9.438 1 98.31 288 ARG B O 1
ATOM 5152 N N . THR B 1 289 ? -6.52 33.188 7.395 1 98.62 289 THR B N 1
ATOM 5153 C CA . THR B 1 289 ? -5.34 32.375 7.203 1 98.62 289 THR B CA 1
ATOM 5154 C C . THR B 1 289 ? -4.066 33.219 7.285 1 98.62 289 THR B C 1
ATOM 5156 O O . THR B 1 289 ? -3.082 32.812 7.902 1 98.62 289 THR B O 1
ATOM 5159 N N . LEU B 1 290 ? -4.109 34.406 6.691 1 98.5 290 LEU B N 1
ATOM 5160 C CA . LEU B 1 290 ? -2.949 35.312 6.746 1 98.5 290 LEU B CA 1
ATOM 5161 C C . LEU B 1 290 ? -2.623 35.688 8.188 1 98.5 290 LEU B C 1
ATOM 5163 O O . LEU B 1 290 ? -1.454 35.844 8.539 1 98.5 290 LEU B O 1
ATOM 5167 N N . SER B 1 291 ? -3.637 35.75 9.016 1 97.94 291 SER B N 1
ATOM 5168 C CA . SER B 1 291 ? -3.443 36.156 10.406 1 97.94 291 SER B CA 1
ATOM 5169 C C . SER B 1 291 ? -2.678 35.094 11.188 1 97.94 291 SER B C 1
ATOM 5171 O O . SER B 1 291 ? -2.164 35.375 12.273 1 97.94 291 SER B O 1
ATOM 5173 N N . PHE B 1 292 ? -2.623 33.844 10.688 1 98.25 292 PHE B N 1
ATOM 5174 C CA . PHE B 1 292 ? -1.877 32.781 11.375 1 98.25 292 PHE B CA 1
ATOM 5175 C C . PHE B 1 292 ? -0.415 33.188 11.547 1 98.25 292 PHE B C 1
ATOM 5177 O O . PHE B 1 292 ? 0.234 32.812 12.516 1 98.25 292 PHE B O 1
ATOM 5184 N N . ARG B 1 293 ? 0.106 33.906 10.586 1 97.38 293 ARG B N 1
ATOM 5185 C CA . ARG B 1 293 ? 1.491 34.375 10.609 1 97.38 293 ARG B CA 1
ATOM 5186 C C . ARG B 1 293 ? 1.751 35.25 11.812 1 97.38 293 ARG B C 1
ATOM 5188 O O . ARG B 1 293 ? 2.877 35.344 12.312 1 97.38 293 ARG B O 1
ATOM 5195 N N . ASP B 1 294 ? 0.688 35.938 12.312 1 96.94 294 ASP B N 1
ATOM 5196 C CA . ASP B 1 294 ? 0.826 36.875 13.414 1 96.94 294 ASP B CA 1
ATOM 5197 C C . ASP B 1 294 ? 1.261 36.156 14.695 1 96.94 294 ASP B C 1
ATOM 5199 O O . ASP B 1 294 ? 1.964 36.75 15.523 1 96.94 294 ASP B O 1
ATOM 5203 N N . TYR B 1 295 ? 0.808 34.906 14.844 1 96.81 295 TYR B N 1
ATOM 5204 C CA . TYR B 1 295 ? 1.146 34.25 16.094 1 96.81 295 TYR B CA 1
ATOM 5205 C C . TYR B 1 295 ? 2.051 33.062 15.852 1 96.81 295 TYR B C 1
ATOM 5207 O O . TYR B 1 295 ? 2.777 32.625 16.75 1 96.81 295 TYR B O 1
ATOM 5215 N N . ALA B 1 296 ? 2.109 32.5 14.672 1 97.25 296 ALA B N 1
ATOM 5216 C CA . ALA B 1 296 ? 2.947 31.359 14.391 1 97.25 296 ALA B CA 1
ATOM 5217 C C . ALA B 1 296 ? 4.23 31.766 13.664 1 97.25 296 ALA B C 1
ATOM 5219 O O . ALA B 1 296 ? 5.152 30.969 13.523 1 97.25 296 ALA B O 1
ATOM 5220 N N . GLY B 1 297 ? 4.344 33.031 13.227 1 97.12 297 GLY B N 1
ATOM 5221 C CA . GLY B 1 297 ? 5.465 33.438 12.383 1 97.12 297 GLY B CA 1
ATOM 5222 C C . GLY B 1 297 ? 5.406 32.844 10.992 1 97.12 297 GLY B C 1
ATOM 5223 O O . GLY B 1 297 ? 4.363 32.312 10.562 1 97.12 297 GLY B O 1
ATOM 5224 N N . ASP B 1 298 ? 6.488 33 10.25 1 97.94 298 ASP B N 1
ATOM 5225 C CA . ASP B 1 298 ? 6.566 32.406 8.922 1 97.94 298 ASP B CA 1
ATOM 5226 C C . ASP B 1 298 ? 6.617 30.875 9.008 1 97.94 298 ASP B C 1
ATOM 5228 O O . ASP B 1 298 ? 7.293 30.312 9.875 1 97.94 298 ASP B O 1
ATOM 5232 N N . TYR B 1 299 ? 5.844 30.203 8.227 1 98.19 299 TYR B N 1
ATOM 5233 C CA . TYR B 1 299 ? 5.828 28.734 8.195 1 98.19 299 TYR B CA 1
ATOM 5234 C C . TYR B 1 299 ? 5.762 28.219 6.766 1 98.19 299 TYR B C 1
ATOM 5236 O O . TYR B 1 299 ? 5.676 29 5.82 1 98.19 299 TYR B O 1
ATOM 5244 N N . GLN B 1 300 ? 5.906 26.922 6.598 1 98.62 300 GLN B N 1
ATOM 5245 C CA . GLN B 1 300 ? 6.258 26.391 5.285 1 98.62 300 GLN B CA 1
ATOM 5246 C C . GLN B 1 300 ? 5.074 25.656 4.652 1 98.62 300 GLN B C 1
ATOM 5248 O O . GLN B 1 300 ? 5.023 25.5 3.434 1 98.62 300 GLN B O 1
ATOM 5253 N N . ARG B 1 301 ? 4.059 25.172 5.465 1 98.75 301 ARG B N 1
ATOM 5254 C CA . ARG B 1 301 ? 2.977 24.359 4.918 1 98.75 301 ARG B CA 1
ATOM 5255 C C . ARG B 1 301 ? 1.655 24.656 5.617 1 98.75 301 ARG B C 1
ATOM 5257 O O . ARG B 1 301 ? 1.599 24.734 6.844 1 98.75 301 ARG B O 1
ATOM 5264 N N . GLN B 1 302 ? 0.646 24.906 4.812 1 98.75 302 GLN B N 1
ATOM 5265 C CA . GLN B 1 302 ? -0.735 25.062 5.254 1 98.75 302 GLN B CA 1
ATOM 5266 C C . GLN B 1 302 ? -1.629 23.969 4.66 1 98.75 302 GLN B C 1
ATOM 5268 O O . GLN B 1 302 ? -1.799 23.891 3.441 1 98.75 302 GLN B O 1
ATOM 5273 N N . LEU B 1 303 ? -2.156 23.078 5.504 1 98.75 303 LEU B N 1
ATOM 5274 C CA . LEU B 1 303 ? -3.119 22.078 5.047 1 98.75 303 LEU B CA 1
ATOM 5275 C C . LEU B 1 303 ? -4.52 22.391 5.566 1 98.75 303 LEU B C 1
ATOM 5277 O O . LEU B 1 303 ? -4.68 22.797 6.719 1 98.75 303 LEU B O 1
ATOM 5281 N N . PHE B 1 304 ? -5.52 22.203 4.715 1 98.69 304 PHE B N 1
ATOM 5282 C CA . PHE B 1 304 ? -6.895 22.484 5.098 1 98.69 304 PHE B CA 1
ATOM 5283 C C . PHE B 1 304 ? -7.711 21.203 5.191 1 98.69 304 PHE B C 1
ATOM 5285 O O . PHE B 1 304 ? -7.562 20.312 4.363 1 98.69 304 PHE B O 1
ATOM 5292 N N . LEU B 1 305 ? -8.531 21.094 6.168 1 97.38 305 LEU B N 1
ATOM 5293 C CA . LEU B 1 305 ? -9.57 20.062 6.277 1 97.38 305 LEU B CA 1
ATOM 5294 C C . LEU B 1 305 ? -10.875 20.562 5.668 1 97.38 305 LEU B C 1
ATOM 5296 O O . LEU B 1 305 ? -11.414 21.578 6.086 1 97.38 305 LEU B O 1
ATOM 5300 N N . MET B 1 306 ? -11.422 19.766 4.656 1 96.88 306 MET B N 1
ATOM 5301 C CA . MET B 1 306 ? -12.594 20.266 3.949 1 96.88 306 MET B CA 1
ATOM 5302 C C . MET B 1 306 ? -13.609 19.156 3.727 1 96.88 306 MET B C 1
ATOM 5304 O O . MET B 1 306 ? -14.711 19.406 3.223 1 96.88 306 MET B O 1
ATOM 5308 N N . ASP B 1 307 ? -13.242 17.906 4.043 1 96.81 307 ASP B N 1
ATOM 5309 C CA . ASP B 1 307 ? -14.133 16.781 3.729 1 96.81 307 ASP B CA 1
ATOM 5310 C C . ASP B 1 307 ? -14.625 16.109 5.004 1 96.81 307 ASP B C 1
ATOM 5312 O O . ASP B 1 307 ? -14.734 14.883 5.055 1 96.81 307 ASP B O 1
ATOM 5316 N N . HIS B 1 308 ? -15.031 16.797 5.949 1 90.44 308 HIS B N 1
ATOM 5317 C CA . HIS B 1 308 ? -15.477 16.25 7.227 1 90.44 308 HIS B CA 1
ATOM 5318 C C . HIS B 1 308 ? -16.969 16.484 7.438 1 90.44 308 HIS B C 1
ATOM 5320 O O . HIS B 1 308 ? -17.656 17 6.551 1 90.44 308 HIS B O 1
ATOM 5326 N N . ALA B 1 309 ? -17.562 15.898 8.5 1 91.94 309 ALA B N 1
ATOM 5327 C CA . ALA B 1 309 ? -18.891 16.188 9.047 1 91.94 309 ALA B CA 1
ATOM 5328 C C . ALA B 1 309 ? -19.984 15.727 8.094 1 91.94 309 ALA B C 1
ATOM 5330 O O . ALA B 1 309 ? -21.109 16.25 8.117 1 91.94 309 ALA B O 1
ATOM 5331 N N . GLY B 1 310 ? -19.609 14.852 7.195 1 95.88 310 GLY B N 1
ATOM 5332 C CA . GLY B 1 310 ? -20.641 14.281 6.336 1 95.88 310 GLY B CA 1
ATOM 5333 C C . GLY B 1 310 ? -20.891 15.102 5.086 1 95.88 310 GLY B C 1
ATOM 5334 O O . GLY B 1 310 ? -21.875 14.867 4.375 1 95.88 310 GLY B O 1
ATOM 5335 N N . LEU B 1 311 ? -20.062 16.062 4.785 1 97.81 311 LEU B N 1
ATOM 5336 C CA . LEU B 1 311 ? -20.203 16.859 3.57 1 97.81 311 LEU B CA 1
ATOM 5337 C C . LEU B 1 311 ? -20.203 15.969 2.332 1 97.81 311 LEU B C 1
ATOM 5339 O O . LEU B 1 311 ? -19.359 15.07 2.205 1 97.81 311 LEU B O 1
ATOM 5343 N N . PRO B 1 312 ? -21.172 16.203 1.402 1 97.88 312 PRO B N 1
ATOM 5344 C CA . PRO B 1 312 ? -21.156 15.438 0.153 1 97.88 312 PRO B CA 1
ATOM 5345 C C . PRO B 1 312 ? -19.922 15.742 -0.709 1 97.88 312 PRO B C 1
ATOM 5347 O O . PRO B 1 312 ? -19.422 16.859 -0.693 1 97.88 312 PRO B O 1
ATOM 5350 N N . LEU B 1 313 ? -19.516 14.766 -1.487 1 98.56 313 LEU B N 1
ATOM 5351 C CA . LEU B 1 313 ? -18.344 14.906 -2.35 1 98.56 313 LEU B CA 1
ATOM 5352 C C . LEU B 1 313 ? -18.484 16.125 -3.248 1 98.56 313 LEU B C 1
ATOM 5354 O O . LEU B 1 313 ? -17.531 16.891 -3.422 1 98.56 313 LEU B O 1
ATOM 5358 N N . LYS B 1 314 ? -19.641 16.312 -3.826 1 98.44 314 LYS B N 1
ATOM 5359 C CA . LYS B 1 314 ? -19.859 17.453 -4.715 1 98.44 314 LYS B CA 1
ATOM 5360 C C . LYS B 1 314 ? -19.5 18.766 -4.02 1 98.44 314 LYS B C 1
ATOM 5362 O O . LYS B 1 314 ? -18.844 19.625 -4.602 1 98.44 314 LYS B O 1
ATOM 5367 N N . THR B 1 315 ? -19.969 18.922 -2.811 1 98.62 315 THR B N 1
ATOM 5368 C CA . THR B 1 315 ? -19.688 20.125 -2.027 1 98.62 315 THR B CA 1
ATOM 5369 C C . THR B 1 315 ? -18.203 20.281 -1.758 1 98.62 315 THR B C 1
ATOM 5371 O O . THR B 1 315 ? -17.656 21.375 -1.878 1 98.62 315 THR B O 1
ATOM 5374 N N . VAL B 1 316 ? -17.531 19.219 -1.418 1 98.81 316 VAL B N 1
ATOM 5375 C CA . VAL B 1 316 ? -16.109 19.25 -1.13 1 98.81 316 VAL B CA 1
ATOM 5376 C C . VAL B 1 316 ? -15.336 19.672 -2.377 1 98.81 316 VAL B C 1
ATOM 5378 O O . VAL B 1 316 ? -14.414 20.484 -2.297 1 98.81 316 VAL B O 1
ATOM 5381 N N . LEU B 1 317 ? -15.711 19.125 -3.516 1 98.94 317 LEU B N 1
ATOM 5382 C CA . LEU B 1 317 ? -15.039 19.469 -4.758 1 98.94 317 LEU B CA 1
ATOM 5383 C C . LEU B 1 317 ? -15.25 20.953 -5.09 1 98.94 317 LEU B C 1
ATOM 5385 O O . LEU B 1 317 ? -14.344 21.609 -5.594 1 98.94 317 LEU B O 1
ATOM 5389 N N . GLU B 1 318 ? -16.438 21.5 -4.785 1 98.75 318 GLU B N 1
ATOM 5390 C CA . GLU B 1 318 ? -16.703 22.922 -4.949 1 98.75 318 GLU B CA 1
ATOM 5391 C C . GLU B 1 318 ? -15.805 23.766 -4.035 1 98.75 318 GLU B C 1
ATOM 5393 O O . GLU B 1 318 ? -15.32 24.812 -4.434 1 98.75 318 GLU B O 1
ATOM 5398 N N . GLN B 1 319 ? -15.648 23.281 -2.793 1 98.88 319 GLN B N 1
ATOM 5399 C CA . GLN B 1 319 ? -14.734 23.953 -1.874 1 98.88 319 GLN B CA 1
ATOM 5400 C C . GLN B 1 319 ? -13.32 24.016 -2.445 1 98.88 319 GLN B C 1
ATOM 5402 O O . GLN B 1 319 ? -12.633 25.031 -2.322 1 98.88 319 GLN B O 1
ATOM 5407 N N . LEU B 1 320 ? -12.891 22.922 -3.057 1 98.94 320 LEU B N 1
ATOM 5408 C CA . LEU B 1 320 ? -11.547 22.859 -3.627 1 98.94 320 LEU B CA 1
ATOM 5409 C C . LEU B 1 320 ? -11.414 23.812 -4.805 1 98.94 320 LEU B C 1
ATOM 5411 O O . LEU B 1 320 ? -10.359 24.438 -4.984 1 98.94 320 LEU B O 1
ATOM 5415 N N . ASP B 1 321 ? -12.445 23.953 -5.613 1 98.81 321 ASP B N 1
ATOM 5416 C CA . ASP B 1 321 ? -12.438 24.938 -6.688 1 98.81 321 ASP B CA 1
ATOM 5417 C C . ASP B 1 321 ? -12.203 26.344 -6.141 1 98.81 321 ASP B C 1
ATOM 5419 O O . ASP B 1 321 ? -11.352 27.078 -6.641 1 98.81 321 ASP B O 1
ATOM 5423 N N . MET B 1 322 ? -12.938 26.672 -5.094 1 98.81 322 MET B N 1
ATOM 5424 C CA . MET B 1 322 ? -12.82 28 -4.5 1 98.81 322 MET B CA 1
ATOM 5425 C C . MET B 1 322 ? -11.445 28.188 -3.863 1 98.81 322 MET B C 1
ATOM 5427 O O . MET B 1 322 ? -10.828 29.25 -4.012 1 98.81 322 MET B O 1
ATOM 5431 N N . LEU B 1 323 ? -10.992 27.172 -3.182 1 98.88 323 LEU B N 1
ATOM 5432 C CA . LEU B 1 323 ? -9.695 27.234 -2.523 1 98.88 323 LEU B CA 1
ATOM 5433 C C . LEU B 1 323 ? -8.578 27.469 -3.541 1 98.88 323 LEU B C 1
ATOM 5435 O O . LEU B 1 323 ? -7.738 28.344 -3.357 1 98.88 323 LEU B O 1
ATOM 5439 N N . GLY B 1 324 ? -8.578 26.656 -4.613 1 98.62 324 GLY B N 1
ATOM 5440 C CA . GLY B 1 324 ? -7.512 26.688 -5.602 1 98.62 324 GLY B CA 1
ATOM 5441 C C . GLY B 1 324 ? -7.578 27.906 -6.5 1 98.62 324 GLY B C 1
ATOM 5442 O O . GLY B 1 324 ? -6.547 28.438 -6.91 1 98.62 324 GLY B O 1
ATOM 5443 N N . GLU B 1 325 ? -8.742 28.406 -6.809 1 97.81 325 GLU B N 1
ATOM 5444 C CA . GLU B 1 325 ? -8.906 29.469 -7.793 1 97.81 325 GLU B CA 1
ATOM 5445 C C . GLU B 1 325 ? -8.891 30.844 -7.129 1 97.81 325 GLU B C 1
ATOM 5447 O O . GLU B 1 325 ? -8.352 31.797 -7.684 1 97.81 325 GLU B O 1
ATOM 5452 N N . GLU B 1 326 ? -9.43 30.891 -5.91 1 98.31 326 GLU B N 1
ATOM 5453 C CA . GLU B 1 326 ? -9.688 32.219 -5.352 1 98.31 326 GLU B CA 1
ATOM 5454 C C . GLU B 1 326 ? -8.82 32.469 -4.125 1 98.31 326 GLU B C 1
ATOM 5456 O O . GLU B 1 326 ? -8.477 33.625 -3.832 1 98.31 326 GLU B O 1
ATOM 5461 N N . VAL B 1 327 ? -8.461 31.5 -3.426 1 98.88 327 VAL B N 1
ATOM 5462 C CA . VAL B 1 327 ? -7.875 31.719 -2.105 1 98.88 327 VAL B CA 1
ATOM 5463 C C . VAL B 1 327 ? -6.363 31.5 -2.168 1 98.88 327 VAL B C 1
ATOM 5465 O O . VAL B 1 327 ? -5.59 32.406 -1.863 1 98.88 327 VAL B O 1
ATOM 5468 N N . VAL B 1 328 ? -5.883 30.406 -2.68 1 98.81 328 VAL B N 1
ATOM 5469 C CA . VAL B 1 328 ? -4.492 29.969 -2.568 1 98.81 328 VAL B CA 1
ATOM 5470 C C . VAL B 1 328 ? -3.598 30.906 -3.379 1 98.81 328 VAL B C 1
ATOM 5472 O O . VAL B 1 328 ? -2.504 31.266 -2.938 1 98.81 328 VAL B O 1
ATOM 5475 N N . PRO B 1 329 ? -4 31.375 -4.594 1 98.69 329 PRO B N 1
ATOM 5476 C CA . PRO B 1 329 ? -3.141 32.312 -5.316 1 98.69 329 PRO B CA 1
ATOM 5477 C C . PRO B 1 329 ? -2.869 33.594 -4.523 1 98.69 329 PRO B C 1
ATOM 5479 O O . PRO B 1 329 ? -1.743 34.094 -4.523 1 98.69 329 PRO B O 1
ATOM 5482 N N . VAL B 1 330 ? -3.893 34.062 -3.83 1 98.81 330 VAL B N 1
ATOM 5483 C CA . VAL B 1 330 ? -3.73 35.281 -3.025 1 98.81 330 VAL B CA 1
ATOM 5484 C C . VAL B 1 330 ? -2.848 34.969 -1.816 1 98.81 330 VAL B C 1
ATOM 5486 O O . VAL B 1 330 ? -1.95 35.75 -1.485 1 98.81 330 VAL B O 1
ATOM 5489 N N . LEU B 1 331 ? -3.117 33.844 -1.144 1 98.88 331 LEU B N 1
ATOM 5490 C CA . LEU B 1 331 ? -2.307 33.469 0.007 1 98.88 331 LEU B CA 1
ATOM 5491 C C . LEU B 1 331 ? -0.837 33.344 -0.381 1 98.88 331 LEU B C 1
ATOM 5493 O O . LEU B 1 331 ? 0.046 33.781 0.358 1 98.88 331 LEU B O 1
ATOM 5497 N N . ARG B 1 332 ? -0.557 32.688 -1.497 1 98.38 332 ARG B N 1
ATOM 5498 C CA . ARG B 1 332 ? 0.813 32.531 -1.968 1 98.38 332 ARG B CA 1
ATOM 5499 C C . ARG B 1 332 ? 1.513 33.875 -2.141 1 98.38 332 ARG B C 1
ATOM 5501 O O . ARG B 1 332 ? 2.654 34.031 -1.709 1 98.38 332 ARG B O 1
ATOM 5508 N N . LYS B 1 333 ? 0.835 34.75 -2.758 1 98.25 333 LYS B N 1
ATOM 5509 C CA . LYS B 1 333 ? 1.39 36.094 -2.988 1 98.25 333 LYS B CA 1
ATOM 5510 C C . LYS B 1 333 ? 1.613 36.812 -1.673 1 98.25 333 LYS B C 1
ATOM 5512 O O . LYS B 1 333 ? 2.688 37.375 -1.443 1 98.25 333 LYS B O 1
ATOM 5517 N N . GLU B 1 334 ? 0.599 36.844 -0.819 1 98.25 334 GLU B N 1
ATOM 5518 C CA . GLU B 1 334 ? 0.641 37.625 0.411 1 98.25 334 GLU B CA 1
ATOM 5519 C C . GLU B 1 334 ? 1.643 37.031 1.404 1 98.25 334 GLU B C 1
ATOM 5521 O O . GLU B 1 334 ? 2.318 37.781 2.119 1 98.25 334 GLU B O 1
ATOM 5526 N N . PHE B 1 335 ? 1.767 35.719 1.515 1 98.06 335 PHE B N 1
ATOM 5527 C CA . PHE B 1 335 ? 2.736 35.125 2.412 1 98.06 335 PHE B CA 1
ATOM 5528 C C . PHE B 1 335 ? 4.16 35.344 1.916 1 98.06 335 PHE B C 1
ATOM 5530 O O . PHE B 1 335 ? 5.105 35.344 2.705 1 98.06 335 PHE B O 1
ATOM 5537 N N . ALA B 1 336 ? 4.328 35.531 0.616 1 97 336 ALA B N 1
ATOM 5538 C CA . ALA B 1 336 ? 5.645 35.812 0.05 1 97 336 ALA B CA 1
ATOM 5539 C C . ALA B 1 336 ? 6.074 37.25 0.34 1 97 336 ALA B C 1
ATOM 5541 O O . ALA B 1 336 ? 7.27 37.531 0.425 1 97 336 ALA B O 1
ATOM 5542 N N . ASN B 1 337 ? 5.062 38.062 0.439 1 96 337 ASN B N 1
ATOM 5543 C CA . ASN B 1 337 ? 5.34 39.469 0.705 1 96 337 ASN B CA 1
ATOM 5544 C C . ASN B 1 337 ? 5.996 39.656 2.068 1 96 337 ASN B C 1
ATOM 5546 O O . ASN B 1 337 ? 5.414 39.312 3.098 1 96 337 ASN B O 1
ATOM 5550 N N . GLY B 1 338 ? 7.211 40.188 2.074 1 93.62 338 GLY B N 1
ATOM 5551 C CA . GLY B 1 338 ? 7.902 40.5 3.314 1 93.62 338 GLY B CA 1
ATOM 5552 C C . GLY B 1 338 ? 8.539 39.281 3.965 1 93.62 338 GLY B C 1
ATOM 5553 O O . GLY B 1 338 ? 9.039 39.375 5.094 1 93.62 338 GLY B O 1
ATOM 5554 N N . ARG B 1 339 ? 8.398 38.188 3.332 1 95.81 339 ARG B N 1
ATOM 5555 C CA . ARG B 1 339 ? 9.023 36.969 3.877 1 95.81 339 ARG B CA 1
ATOM 5556 C C . ARG B 1 339 ? 10.547 37.094 3.869 1 95.81 339 ARG B C 1
ATOM 5558 O O . ARG B 1 339 ? 11.148 37.344 2.82 1 95.81 339 ARG B O 1
ATOM 5565 N N . PRO B 1 340 ? 11.148 36.969 5.008 1 96 340 PRO B N 1
ATOM 5566 C CA . PRO B 1 340 ? 12.609 37.094 5.039 1 96 340 PRO B CA 1
ATOM 5567 C C . PRO B 1 340 ? 13.297 36 4.191 1 96 340 PRO B C 1
ATOM 5569 O O . PRO B 1 340 ? 12.828 34.875 4.129 1 96 340 PRO B O 1
ATOM 5572 N N . ALA B 1 341 ? 14.453 36.344 3.643 1 94.69 341 ALA B N 1
ATOM 5573 C CA . ALA B 1 341 ? 15.18 35.469 2.742 1 94.69 341 ALA B CA 1
ATOM 5574 C C . ALA B 1 341 ? 15.727 34.25 3.488 1 94.69 341 ALA B C 1
ATOM 5576 O O . ALA B 1 341 ? 15.938 33.188 2.891 1 94.69 341 ALA B O 1
ATOM 5577 N N . ASN B 1 342 ? 15.906 34.406 4.707 1 95.19 342 ASN B N 1
ATOM 5578 C CA . ASN B 1 342 ? 16.516 33.344 5.48 1 95.19 342 ASN B CA 1
ATOM 5579 C C . ASN B 1 342 ? 15.492 32.281 5.902 1 95.19 342 ASN B C 1
ATOM 5581 O O . ASN B 1 342 ? 15.852 31.25 6.457 1 95.19 342 ASN B O 1
ATOM 5585 N N . VAL B 1 343 ? 14.227 32.5 5.758 1 97.31 343 VAL B N 1
ATOM 5586 C CA . VAL B 1 343 ? 13.195 31.5 5.988 1 97.31 343 VAL B CA 1
ATOM 5587 C C . VAL B 1 343 ? 13.18 30.5 4.836 1 97.31 343 VAL B C 1
ATOM 5589 O O . VAL B 1 343 ? 12.906 30.875 3.689 1 97.31 343 VAL B O 1
ATOM 5592 N N . PRO B 1 344 ? 13.453 29.281 5.125 1 97.38 344 PRO B N 1
ATOM 5593 C CA . PRO B 1 344 ? 13.547 28.312 4.027 1 97.38 344 PRO B CA 1
ATOM 5594 C C . PRO B 1 344 ? 12.188 27.953 3.436 1 97.38 344 PRO B C 1
ATOM 5596 O O . PRO B 1 344 ? 11.164 28.094 4.109 1 97.38 344 PRO B O 1
ATOM 5599 N N . GLU B 1 345 ? 12.195 27.469 2.207 1 96.75 345 GLU B N 1
ATOM 5600 C CA . GLU B 1 345 ? 11.016 26.859 1.594 1 96.75 345 GLU B CA 1
ATOM 5601 C C . GLU B 1 345 ? 10.719 25.5 2.207 1 96.75 345 GLU B C 1
ATOM 5603 O O . GLU B 1 345 ? 11.578 24.906 2.863 1 96.75 345 GLU B O 1
ATOM 5608 N N . ALA B 1 346 ? 9.477 25.062 2.004 1 96.56 346 ALA B N 1
ATOM 5609 C CA . ALA B 1 346 ? 9.133 23.719 2.424 1 96.56 346 ALA B CA 1
ATOM 5610 C C . ALA B 1 346 ? 10.047 22.688 1.757 1 96.56 346 ALA B C 1
ATOM 5612 O O . ALA B 1 346 ? 10.32 22.766 0.558 1 96.56 346 ALA B O 1
ATOM 5613 N N . PRO B 1 347 ? 10.5 21.719 2.521 1 97.5 347 PRO B N 1
ATOM 5614 C CA . PRO B 1 347 ? 11.398 20.719 1.938 1 97.5 347 PRO B CA 1
ATOM 5615 C C . PRO B 1 347 ? 10.719 19.875 0.87 1 97.5 347 PRO B C 1
ATOM 5617 O O . PRO B 1 347 ? 9.547 19.5 1.017 1 97.5 347 PRO B O 1
ATOM 5620 N N . THR B 1 348 ? 11.414 19.625 -0.179 1 97.75 348 THR B N 1
ATOM 5621 C CA . THR B 1 348 ? 11.055 18.672 -1.236 1 97.75 348 THR B CA 1
ATOM 5622 C C . THR B 1 348 ? 12.18 17.672 -1.469 1 97.75 348 THR B C 1
ATOM 5624 O O . THR B 1 348 ? 13.297 17.859 -0.979 1 97.75 348 THR B O 1
ATOM 5627 N N . HIS B 1 349 ? 11.859 16.594 -2.135 1 98.12 349 HIS B N 1
ATOM 5628 C CA . HIS B 1 349 ? 12.906 15.641 -2.457 1 98.12 349 HIS B CA 1
ATOM 5629 C C . HIS B 1 349 ? 14.07 16.312 -3.172 1 98.12 349 HIS B C 1
ATOM 5631 O O . HIS B 1 349 ? 15.234 16.047 -2.859 1 98.12 349 HIS B O 1
ATOM 5637 N N . ALA B 1 350 ? 13.789 17.156 -4.133 1 97.5 350 ALA B N 1
ATOM 5638 C CA . ALA B 1 350 ? 14.812 17.844 -4.91 1 97.5 350 ALA B CA 1
ATOM 5639 C C . ALA B 1 350 ? 15.688 18.719 -4.012 1 97.5 350 ALA B C 1
ATOM 5641 O O . ALA B 1 350 ? 16.922 18.719 -4.141 1 97.5 350 ALA B O 1
ATOM 5642 N N . SER B 1 351 ? 15.07 19.484 -3.131 1 97.38 351 SER B N 1
ATOM 5643 C CA . SER B 1 351 ? 15.844 20.359 -2.256 1 97.38 351 SER B CA 1
ATOM 5644 C C . SER B 1 351 ? 16.688 19.562 -1.271 1 97.38 351 SER B C 1
ATOM 5646 O O . SER B 1 351 ? 17.797 19.953 -0.936 1 97.38 351 SER B O 1
ATOM 5648 N N . LEU B 1 352 ? 16.125 18.453 -0.799 1 97.56 352 LEU B N 1
ATOM 5649 C CA . LEU B 1 352 ? 16.859 17.609 0.132 1 97.56 352 LEU B CA 1
ATOM 5650 C C . LEU B 1 352 ? 18.047 16.938 -0.559 1 97.56 352 LEU B C 1
ATOM 5652 O O . LEU B 1 352 ? 19.125 16.812 0.029 1 97.56 352 LEU B O 1
ATOM 5656 N N . LYS B 1 353 ? 17.781 16.438 -1.773 1 97.19 353 LYS B N 1
ATOM 5657 C CA . LYS B 1 353 ? 18.859 15.844 -2.557 1 97.19 353 LYS B CA 1
ATOM 5658 C C . LYS B 1 353 ? 20 16.844 -2.779 1 97.19 353 LYS B C 1
ATOM 5660 O O . LYS B 1 353 ? 21.172 16.5 -2.615 1 97.19 353 LYS B O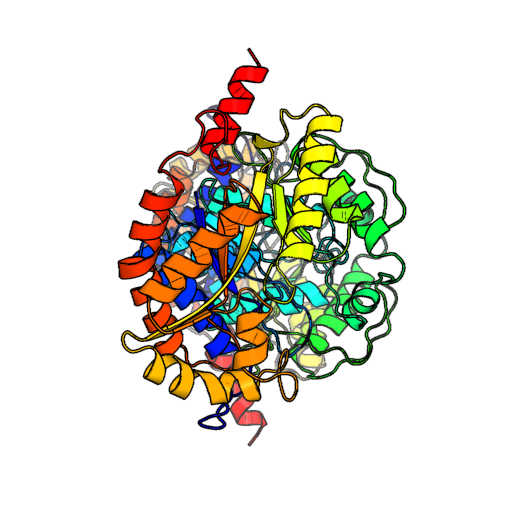 1
ATOM 5665 N N . ALA B 1 354 ? 19.656 18.094 -3.111 1 96.38 354 ALA B N 1
ATOM 5666 C CA . ALA B 1 354 ? 20.641 19.141 -3.33 1 96.38 354 ALA B CA 1
ATOM 5667 C C . ALA B 1 354 ? 21.438 19.422 -2.061 1 96.38 354 ALA B C 1
ATOM 5669 O O . ALA B 1 354 ? 22.656 19.641 -2.119 1 96.38 354 ALA B O 1
ATOM 5670 N N . ALA B 1 355 ? 20.812 19.406 -0.951 1 93.19 355 ALA B N 1
ATOM 5671 C CA . ALA B 1 355 ? 21.469 19.656 0.328 1 93.19 355 ALA B CA 1
ATOM 5672 C C . ALA B 1 355 ? 22.469 18.547 0.664 1 93.19 355 ALA B C 1
ATOM 5674 O O . ALA B 1 355 ? 23.516 18.812 1.245 1 93.19 355 ALA B O 1
ATOM 5675 N N . GLN B 1 356 ? 22.047 17.312 0.336 1 90.38 356 GLN B N 1
ATOM 5676 C CA . GLN B 1 356 ? 22.906 16.172 0.6 1 90.38 356 GLN B CA 1
ATOM 5677 C C . GLN B 1 356 ? 24.172 16.219 -0.252 1 90.38 356 GLN B C 1
ATOM 5679 O O . GLN B 1 356 ? 25.25 15.82 0.198 1 90.38 356 GLN B O 1
ATOM 5684 N N . GLU B 1 357 ? 24.094 16.656 -1.46 1 87.81 357 GLU B N 1
ATOM 5685 C CA . GLU B 1 357 ? 25.234 16.734 -2.377 1 87.81 357 GLU B CA 1
ATOM 5686 C C . GLU B 1 357 ? 26.234 17.797 -1.925 1 87.81 357 GLU B C 1
ATOM 5688 O O . GLU B 1 357 ? 27.438 17.656 -2.15 1 87.81 357 GLU B O 1
ATOM 5693 N N . VAL B 1 358 ? 25.75 18.766 -1.275 1 80.5 358 VAL B N 1
ATOM 5694 C CA . VAL B 1 358 ? 26.641 19.828 -0.8 1 80.5 358 VAL B CA 1
ATOM 5695 C C . VAL B 1 358 ? 27.406 19.359 0.43 1 80.5 358 VAL B C 1
ATOM 5697 O O . VAL B 1 358 ? 28.578 19.703 0.611 1 80.5 358 VAL B O 1
ATOM 5700 N N . THR B 1 359 ? 26.828 18.516 1.234 1 73.69 359 THR B N 1
ATOM 5701 C CA . THR B 1 359 ? 27.484 18.047 2.449 1 73.69 359 THR B CA 1
ATOM 5702 C C . THR B 1 359 ? 28.516 16.969 2.121 1 73.69 359 THR B C 1
ATOM 5704 O O . THR B 1 359 ? 29.5 16.812 2.838 1 73.69 359 THR B O 1
ATOM 5707 N N . THR B 1 360 ? 28.422 16.188 1.065 1 61.69 360 THR B N 1
ATOM 5708 C CA . THR B 1 360 ? 29.328 15.102 0.695 1 61.69 360 THR B CA 1
ATOM 5709 C C . THR B 1 360 ? 30.547 15.633 -0.059 1 61.69 360 THR B C 1
ATOM 5711 O O . THR B 1 360 ? 31.562 14.953 -0.154 1 61.69 360 THR B O 1
ATOM 5714 N N . VAL B 1 361 ? 30.578 17 -0.486 1 55.72 361 VAL B N 1
ATOM 5715 C CA . VAL B 1 361 ? 31.766 17.594 -1.09 1 55.72 361 VAL B CA 1
ATOM 5716 C C . VAL B 1 361 ? 32.625 18.25 -0.009 1 55.72 361 VAL B C 1
ATOM 5718 O O . VAL B 1 361 ? 32.125 19.016 0.815 1 55.72 361 VAL B O 1
#

Foldseek 3Di:
DAEAAEDAAFFFADLVVRDTDDSVQSLVLLLVLQLLCVVLPGAEYAYEDDDDPPGNHPDQLVSLLVSLVVHQGHQYEYPAAQLQQDQLLCVLQSQLVSCVSNVFSYAYEYDNDDDQVSQVVSPHHVVCSLVSNLQSVVVNVCQQQPQFDWDDDDRDDTDHRDGRPPHHDLSFDHAYEYEDAQDLSSLLSCLLVLGEYEYAQFQAALVSLLVSLQSSLVSNVVNPVDHSLQRAYEYEAEEFADQAQVVQCVVCQSLQCQFPVRHPHDHPVVRVVGTRYYGGHLVSNQVSVLCSCVRNNQHAYYYYYQPGSNDDSVRSSVVSNCCSPPHVVSNVVSSPVPDDPSHDHHDGSVNSSVVVVVVVD/DAEAAEDAAFFFADLVVRDTDDSVQSLVLLLVLQLLCVVLPGAEYAYEDDDDPPGNHPDQLVSLLVSLVVDQGHQYEYPADQLQQDQLLCVLQSQLVSCVSNVFSYAYEYDNDDDQVSQVVSPHHVVCSLVSNLQSVVVNVCQQQPQFDWDDDDRDDTDHRDGRPPHHDLSFDHAYEYEDAQDLSSLLSCLLVLGEYEYAQFQAALVSLLVSLQSSLVSNVVNPVDHSLQRAYEYEAEEFADQAQVVQCVVCQSLQCQFPVRHPHDHPVVRVVGTRYYGGHLVSNQVSVLCSCVRNNQHAYYYYYQPGSNDDSVRSSVVSNCCSPPHVVSNVVSSPVPRDPSHDHDDGSVNSSVVVVVVVD

Nearest PDB structures (foldseek):
  2i7g-assembly1_A  TM=8.952E-01  e=2.939E-27  Agrobacterium fabrum str. C58
  8cbb-assembly2_C  TM=8.302E-01  e=7.891E-22  Enhygromyxa salina
  1xkj-assembly1_A  TM=8.487E-01  e=3.971E-19  Vibrio harveyi
  8k74-assembly1_B  TM=7.961E-01  e=4.209E-19  Klebsiella sp. PCX
  6fri-assembly2_C  TM=8.350E-01  e=8.653E-18  Photobacterium leiognathi